Protein AF-A0A970ZUK6-F1 (afdb_monomer)

Foldseek 3Di:
DQVCCQVPVCVVVVPPVDDSQQWFKGWDWFFPDDPVGTDIDIDTDGCPCVVVVVVQCVVCVVVVHQRDDFDFDLLLLCVLCVLVVDPPVLLAQAWEWEQAQFWIWIWTHHRQSTTDDTDIGGDDPGSDDALVVVLVVVVVVCVVRVNQAHAYEYEYLVQDDLVNVVVSPVVNCVVHVNYHYHRDYLVVDPLLPPPVVSRPSRSSLVCQDDLPPPRRHPRSSCSSNPPRRHGRSDDDPVVVVVRDDPVNVVVVVCVVVVVVVVVVVVVVVVVVVVVVVVVVVPDCVVVDDPVVVVVVVVVVVVVVVVVVVVVVVCVVVVVVVVVVLVVQLVCVLQPPPLQKDWPDKDWDKDWDCPPPFLFIKIKIKIKTKIFHFPVNVVVVCVSQDQVNSQVSQQVSCVVVVPVVSHQPDPQKDKDKDKDKDQAFADADPVHHPVRSRRGGIMMIIMIMMIGHSPDPPTHRPDDD

Secondary structure (DSSP, 8-state):
-HHHHHH-HHHHHT-TT--TTSEEEEEEE-TTS-GGG--EEEEEEEGGGHHHHHHHHHHHHHHT---------HHHHHHHHGGGTS-TTTTTTEEEEEE-SSEEEEEEE-TTS-EEEEEEEE-SSSSS--HHHHHHHHHHHHHHHT-SS-EEEEEETT---HHHHHHHHHHHHHH-TTSEEEEE-GGG-GGGTTSGGG-HHHHHHHS---TT---SSHHHHHIIIIITT--SSPPPHHHHHHSPPHHHHHHHHHHHHHHHHHHHHHHHHHHHHHHHHHHHHTSGGGTS-HHHHHHHHHHHHHHHHHHHHHHHHHHHHHHHHHHHHHHHHHHHHS-TTS-EEEEEEEEEEEEE--TT-SEEEEEEEEEEEEEE-HHHHTTHHHHT-HHHHHHHHHHHHHHTT-GGG---STTEEEEEEEEEEE-PPPP-SSS-HHHHTT--EEEEEEEEEEE-TTSTTPEE----

Nearest PDB structures (foldseek):
  3jc8-assembly1_Ma  TM=4.655E-01  e=3.154E-03  Myxococcus xanthus DK 1622
  5eox-assembly1_A  TM=3.592E-01  e=3.341E-03  Pseudomonas aeruginosa PAO1
  7ess-assembly1_B  TM=4.655E-01  e=5.319E-02  Mycobacterium tuberculosis H37Rv
  8kef-assembly1_a  TM=3.799E-01  e=2.821E-02  unclassified Caudoviricetes

Solvent-accessible surface area (backbone atoms only — not comparable to full-atom values): 25775 Å² total; per-residue (Å²): 105,60,68,44,31,60,77,39,38,35,73,63,70,72,39,87,86,57,60,71,79,57,33,37,47,48,68,41,76,37,54,59,43,57,87,95,56,66,46,67,46,81,44,75,46,68,40,85,62,47,64,61,54,48,51,49,38,52,51,14,61,78,65,76,40,96,55,85,74,78,41,64,54,54,72,45,36,41,59,35,44,43,73,78,78,44,62,77,72,46,39,40,33,14,38,37,39,42,33,37,62,63,31,34,44,34,37,32,27,33,83,76,33,19,43,71,47,77,46,81,43,76,39,89,83,49,66,54,75,53,42,65,59,49,33,50,51,52,51,53,50,27,62,75,68,71,46,89,61,36,24,37,35,42,35,31,76,70,65,52,50,46,65,61,51,45,65,46,39,44,65,35,41,72,76,37,74,82,38,49,79,44,62,43,24,50,88,78,41,76,92,32,79,84,40,77,94,36,42,65,39,61,54,43,71,76,55,62,71,57,97,78,68,80,46,81,34,72,35,38,38,47,32,39,66,64,57,28,70,40,49,61,73,50,67,56,73,74,57,51,71,71,48,79,46,74,65,53,54,51,48,59,63,47,42,64,54,52,52,53,51,51,53,49,50,52,50,50,50,53,51,51,53,51,50,51,49,53,53,54,69,70,35,71,76,74,75,54,56,72,74,58,55,54,54,50,51,54,51,50,52,51,51,53,51,52,50,52,52,49,55,52,52,51,61,59,47,52,62,54,53,54,54,47,54,60,48,49,55,54,47,68,65,54,45,96,84,52,61,64,48,77,77,46,78,48,78,47,78,44,75,47,82,57,96,85,55,71,27,37,10,43,31,42,35,40,43,36,34,31,35,22,23,68,83,38,55,73,46,45,67,63,54,53,25,52,72,50,49,45,51,52,34,35,49,53,13,65,78,66,72,36,70,91,51,43,58,86,51,95,55,36,49,71,48,55,47,72,49,79,43,88,38,63,50,77,62,46,99,90,40,51,63,75,61,22,69,54,20,44,31,26,37,42,40,36,42,37,40,37,43,35,50,85,37,95,85,30,48,68,70,75,83,126

Radius of gyration: 46.38 Å; Cα contacts (8 Å, |Δi|>4): 646; chains: 1; bounding box: 126×49×104 Å

Sequence (464 aa):
LNELLITAPEIALGDESLDPAEGHWRLLPLPGAVEEQRRSLAVQVSSHYHFIVEEFREYGVLRNLPVIVNVHAAPLEAMAAAPLLVPESALVNGIFLFQYGSFTYLFATGPKKELLLVRPLLHRSEGHLSPFEIAEVIKSTGALLNIRTPTITYFSLTGMASEEIGELLEPTREENPDSTLLCLAPGQLDFLEGVPDRRFEFWVAVHPAKGNETAPGAAFGELRKHWAAQDFYGLARSERELMPTRGDLQLLKASRWFQRVAVLAVLVFAGWTGADFIAKMRTEAWELDEGIAAGMDEKLVSLQKEKREWDHWSGLLAKRSEGWLALEALLEIFPNSAGVILKDASYRVETLDTGKSKALGMKHQWTVTGYANPEVATELPTLGSRTRAAQIMNRIAEENHADYLSVKEETRDVQVSLQQKQGTMPPSLEFPAKMARHFRTSFDLSIAQSFSAEDDLALTTERK

Mean predicted aligned error: 19.16 Å

pLDDT: mean 78.17, std 10.01, range [35.66, 94.94]

Structure (mmCIF, N/CA/C/O backbone):
data_AF-A0A970ZUK6-F1
#
_entry.id   AF-A0A970ZUK6-F1
#
loop_
_atom_site.group_PDB
_atom_site.id
_atom_site.type_symbol
_atom_site.label_atom_id
_atom_site.label_alt_id
_atom_site.label_comp_id
_atom_site.label_asym_id
_atom_site.label_entity_id
_atom_site.label_seq_id
_atom_site.pdbx_PDB_ins_code
_atom_site.Cartn_x
_atom_site.Cartn_y
_atom_site.Cartn_z
_atom_site.occupancy
_atom_site.B_iso_or_equiv
_atom_site.auth_seq_id
_atom_site.auth_comp_id
_atom_site.auth_asym_id
_atom_site.auth_atom_id
_atom_site.pdbx_PDB_model_num
ATOM 1 N N . LEU A 1 1 ? -5.483 -19.693 5.898 1.00 65.75 1 LEU A N 1
ATOM 2 C CA . LEU A 1 1 ? -6.657 -19.403 6.753 1.00 65.75 1 LEU A CA 1
ATOM 3 C C . LEU A 1 1 ? -7.589 -18.374 6.117 1.00 65.75 1 LEU A C 1
ATOM 5 O O . LEU A 1 1 ? -8.742 -18.713 5.947 1.00 65.75 1 LEU A O 1
ATOM 9 N N . ASN A 1 2 ? -7.123 -17.180 5.706 1.00 69.44 2 ASN A N 1
ATOM 10 C CA . ASN A 1 2 ? -8.017 -16.169 5.107 1.00 69.44 2 ASN A CA 1
ATOM 11 C C . ASN A 1 2 ? -8.730 -16.684 3.844 1.00 69.44 2 ASN A C 1
ATOM 13 O O . ASN A 1 2 ? -9.937 -16.577 3.754 1.00 69.44 2 ASN A O 1
ATOM 17 N N . GLU A 1 3 ? -8.017 -17.337 2.919 1.00 72.31 3 GLU A N 1
ATOM 18 C CA . GLU A 1 3 ? -8.648 -17.947 1.734 1.00 72.31 3 GLU A CA 1
ATOM 19 C C . GLU A 1 3 ? -9.656 -19.046 2.095 1.00 72.31 3 GLU A C 1
ATOM 21 O O . GLU A 1 3 ? -10.720 -19.110 1.500 1.00 72.31 3 GLU A O 1
ATOM 26 N N . LEU A 1 4 ? -9.355 -19.853 3.117 1.00 76.12 4 LEU A N 1
ATOM 27 C CA . LEU A 1 4 ? -10.236 -20.927 3.583 1.00 76.12 4 LEU A CA 1
ATOM 28 C C . LEU A 1 4 ? -11.504 -20.370 4.249 1.00 76.12 4 LEU A C 1
ATOM 30 O O . LEU A 1 4 ? -12.574 -20.920 4.056 1.00 76.12 4 LEU A O 1
ATOM 34 N N . LEU A 1 5 ? -11.404 -19.237 4.951 1.00 77.81 5 LEU A N 1
ATOM 35 C CA . LEU A 1 5 ? -12.556 -18.512 5.500 1.00 77.81 5 LEU A CA 1
ATOM 36 C C . LEU A 1 5 ? -13.451 -17.922 4.394 1.00 77.81 5 LEU A C 1
ATOM 38 O O . LEU A 1 5 ? -14.646 -17.755 4.594 1.00 77.81 5 LEU A O 1
ATOM 42 N N . ILE A 1 6 ? -12.875 -17.593 3.233 1.00 75.62 6 ILE A N 1
ATOM 43 C CA . ILE A 1 6 ? -13.619 -17.067 2.081 1.00 75.62 6 ILE A CA 1
ATOM 44 C C . ILE A 1 6 ? -14.341 -18.192 1.338 1.00 75.62 6 ILE A C 1
ATOM 46 O O . ILE A 1 6 ? -15.460 -17.987 0.881 1.00 75.62 6 ILE A O 1
ATOM 50 N N . THR A 1 7 ? -13.699 -19.352 1.183 1.00 76.62 7 THR A N 1
ATOM 51 C CA . THR A 1 7 ? -14.239 -20.456 0.379 1.00 76.62 7 THR A CA 1
ATOM 52 C C . THR A 1 7 ? -15.101 -21.435 1.169 1.00 76.62 7 THR A C 1
ATOM 54 O O . THR A 1 7 ? -16.007 -22.018 0.584 1.00 76.62 7 THR A O 1
ATOM 57 N N . ALA A 1 8 ? -14.815 -21.641 2.455 1.00 78.69 8 ALA A N 1
ATOM 58 C CA . ALA A 1 8 ? -15.507 -22.590 3.326 1.00 78.69 8 ALA A CA 1
ATOM 59 C C . ALA A 1 8 ? -15.470 -22.103 4.794 1.00 78.69 8 ALA A C 1
ATOM 61 O O . ALA A 1 8 ? -14.679 -22.613 5.604 1.00 78.69 8 ALA A O 1
ATOM 62 N N . PRO A 1 9 ? -16.275 -21.082 5.151 1.00 79.62 9 PRO A N 1
ATOM 63 C CA . PRO A 1 9 ? -16.290 -20.509 6.494 1.00 79.62 9 PRO A CA 1
ATOM 64 C C . PRO A 1 9 ? -16.690 -21.530 7.564 1.00 79.62 9 PRO A C 1
ATOM 66 O O . PRO A 1 9 ? -16.089 -21.499 8.640 1.00 79.62 9 PRO A O 1
ATOM 69 N N . GLU A 1 10 ? -17.597 -22.474 7.277 1.00 81.19 10 GLU A N 1
ATOM 70 C CA . GLU A 1 10 ? -17.990 -23.510 8.244 1.00 81.19 10 GLU A CA 1
ATOM 71 C C 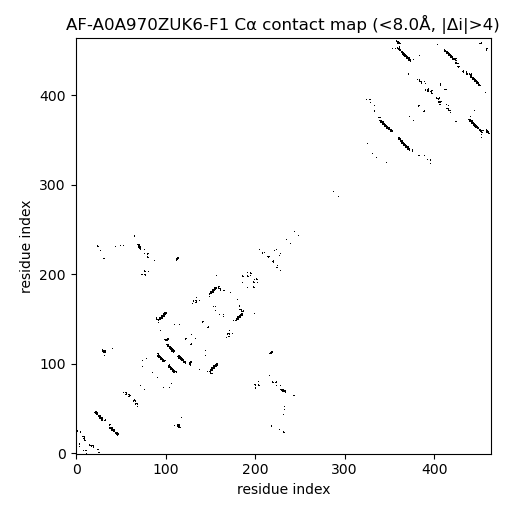. GLU A 1 10 ? -16.801 -24.392 8.662 1.00 81.19 10 GLU A C 1
ATOM 73 O O . GLU A 1 10 ? -16.610 -24.683 9.843 1.00 81.19 10 GLU A O 1
ATOM 78 N N . ILE A 1 11 ? -15.918 -24.727 7.714 1.00 80.75 11 ILE A N 1
ATOM 79 C CA . ILE A 1 11 ? -14.705 -25.517 7.971 1.00 80.75 11 ILE A CA 1
ATOM 80 C C . ILE A 1 11 ? -13.657 -24.671 8.701 1.00 80.75 11 ILE A C 1
ATOM 82 O O . ILE A 1 11 ? -12.975 -25.160 9.602 1.00 80.75 11 ILE A O 1
ATOM 86 N N . ALA A 1 12 ? -13.507 -23.401 8.313 1.00 80.19 12 ALA A N 1
ATOM 87 C CA . ALA A 1 12 ? -12.530 -22.498 8.916 1.00 80.19 12 ALA A CA 1
ATOM 88 C C . ALA A 1 12 ? -12.841 -22.182 10.386 1.00 80.19 12 ALA A C 1
ATOM 90 O O . ALA A 1 12 ? -11.914 -22.023 11.183 1.00 80.19 12 ALA A O 1
ATOM 91 N N . LEU A 1 13 ? -14.128 -22.048 10.715 1.00 80.12 13 LEU A N 1
ATOM 92 C CA . LEU A 1 13 ? -14.617 -21.675 12.042 1.00 80.12 13 LEU A CA 1
ATOM 93 C C . LEU A 1 13 ? -14.989 -22.890 12.898 1.00 80.12 13 LEU A C 1
ATOM 95 O O . LEU A 1 13 ? -15.055 -22.762 14.119 1.00 80.12 13 LEU A O 1
ATOM 99 N N . GLY A 1 14 ? -15.170 -24.061 12.280 1.00 79.31 14 GLY A N 1
ATOM 100 C CA . GLY A 1 14 ? -15.605 -25.275 12.965 1.00 79.31 14 GLY A CA 1
ATOM 101 C C . GLY A 1 14 ? -17.057 -25.197 13.437 1.00 79.31 14 GLY A C 1
ATOM 102 O O . GLY A 1 14 ? -17.390 -25.803 14.453 1.00 79.31 14 GLY A O 1
ATOM 103 N N . ASP A 1 15 ? -17.894 -24.429 12.736 1.00 80.38 15 ASP A N 1
ATOM 104 C CA . ASP A 1 15 ? -19.304 -24.219 13.062 1.00 80.38 15 ASP A CA 1
ATOM 105 C C . ASP A 1 15 ? -20.175 -24.633 11.871 1.00 80.38 15 ASP A C 1
ATOM 107 O O . ASP A 1 15 ? -20.230 -23.950 10.850 1.00 80.38 15 ASP A O 1
ATOM 111 N N . GLU A 1 16 ? -20.843 -25.778 12.014 1.00 77.62 16 GLU A N 1
ATOM 112 C CA . GLU A 1 16 ? -21.715 -26.372 10.993 1.00 77.62 16 GLU A CA 1
ATOM 113 C C . GLU A 1 16 ? -23.066 -25.649 10.858 1.00 77.62 16 GLU A C 1
ATOM 115 O O . GLU A 1 16 ? -23.825 -25.945 9.938 1.00 77.62 16 GLU A O 1
ATOM 120 N N . SER A 1 17 ? -23.393 -24.722 11.767 1.00 79.88 17 SER A N 1
ATOM 121 C CA . SER A 1 17 ? -24.640 -23.947 11.702 1.00 79.88 17 SER A CA 1
ATOM 122 C C . SER A 1 17 ? -24.558 -22.736 10.771 1.00 79.88 17 SER A C 1
ATOM 124 O O . SER A 1 17 ? -25.580 -22.110 10.492 1.00 79.88 17 SER A O 1
ATOM 126 N N . LEU A 1 18 ? -23.357 -22.409 10.288 1.00 79.94 18 LEU A N 1
ATOM 127 C CA . LEU A 1 18 ? -23.126 -21.280 9.402 1.00 79.94 18 LEU A CA 1
ATOM 128 C C . LEU A 1 18 ? -23.553 -21.619 7.976 1.00 79.94 18 LEU A C 1
ATOM 130 O O . LEU A 1 18 ? -23.048 -22.567 7.378 1.00 79.94 18 LEU A O 1
ATOM 134 N N . ASP A 1 19 ? -24.421 -20.788 7.406 1.00 79.56 19 ASP A N 1
ATOM 135 C CA . ASP A 1 19 ? -24.669 -20.802 5.970 1.00 79.56 19 ASP A CA 1
ATOM 136 C C . ASP A 1 19 ? -23.662 -19.862 5.273 1.00 79.56 19 ASP A C 1
ATOM 138 O O . ASP A 1 19 ? -23.694 -18.642 5.485 1.00 79.56 19 ASP A O 1
ATOM 142 N N . PRO A 1 20 ? -22.751 -20.383 4.427 1.00 76.00 20 PRO A N 1
ATOM 143 C CA . PRO A 1 20 ? -21.808 -19.555 3.681 1.00 76.00 20 PRO A CA 1
ATOM 144 C C . PRO A 1 20 ? -22.496 -18.558 2.735 1.00 76.00 20 PRO A C 1
ATOM 146 O O . PRO A 1 20 ? -21.873 -17.566 2.349 1.00 76.00 20 PRO A O 1
ATOM 149 N N . ALA A 1 21 ? -23.765 -18.772 2.372 1.00 78.31 21 ALA A N 1
ATOM 150 C CA . ALA A 1 21 ? -24.527 -17.850 1.534 1.00 78.31 21 ALA A CA 1
ATOM 151 C C . ALA A 1 21 ? -25.028 -16.605 2.292 1.00 78.31 21 ALA A C 1
ATOM 153 O O . ALA A 1 21 ? -25.299 -15.577 1.665 1.00 78.31 21 ALA A O 1
ATOM 154 N N . GLU A 1 22 ? -25.132 -16.648 3.624 1.00 83.00 22 GLU A N 1
ATOM 155 C CA . GLU A 1 22 ? -25.676 -15.543 4.431 1.00 83.00 22 GLU A CA 1
ATOM 156 C C . GLU A 1 22 ? -24.734 -14.338 4.539 1.00 83.00 22 GLU A C 1
ATOM 158 O O . GLU A 1 22 ? -25.168 -13.216 4.835 1.00 83.00 22 GLU A O 1
ATOM 163 N N . GLY A 1 23 ? -23.437 -14.523 4.292 1.00 84.12 23 GLY A N 1
ATOM 164 C CA . GLY A 1 23 ? -22.504 -13.409 4.339 1.00 84.12 23 GLY A CA 1
ATOM 165 C C . GLY A 1 23 ? -21.091 -13.724 3.892 1.00 84.12 23 GLY A C 1
ATOM 166 O O . GLY A 1 23 ? -20.655 -14.866 3.813 1.00 84.12 23 GLY A O 1
ATOM 167 N N . HIS A 1 24 ? -20.357 -12.651 3.631 1.00 84.25 24 HIS A N 1
ATOM 168 C CA . HIS A 1 24 ? -18.969 -12.704 3.216 1.00 84.25 24 HIS A CA 1
ATOM 169 C C . HIS A 1 24 ? -18.060 -12.509 4.420 1.00 84.25 24 HIS A C 1
ATOM 171 O O . HIS A 1 24 ? -18.228 -11.570 5.203 1.00 84.25 24 HIS A O 1
ATOM 177 N N . TRP A 1 25 ? -17.065 -13.380 4.529 1.00 83.94 25 TRP A N 1
ATOM 178 C CA . TRP A 1 25 ? -16.185 -13.446 5.683 1.00 83.94 25 TRP A CA 1
ATOM 179 C C . TRP A 1 25 ? -14.781 -12.927 5.363 1.00 83.94 25 TRP A C 1
ATOM 181 O O . TRP A 1 25 ? -14.249 -13.128 4.262 1.00 83.94 25 TRP A O 1
ATOM 191 N N . ARG A 1 26 ? -14.158 -12.262 6.340 1.00 81.19 26 ARG A N 1
ATOM 192 C CA . ARG A 1 26 ? -12.742 -11.860 6.313 1.00 81.19 26 ARG A CA 1
ATOM 193 C C . ARG A 1 26 ? -12.100 -12.049 7.681 1.00 81.19 26 ARG A C 1
ATOM 195 O O . ARG A 1 26 ? -12.752 -11.880 8.709 1.00 81.19 26 ARG A O 1
ATOM 202 N N . LEU A 1 27 ? -10.807 -12.365 7.693 1.00 80.25 27 LEU A N 1
ATOM 203 C CA . LEU A 1 27 ? -10.016 -12.365 8.921 1.00 80.25 27 LEU A CA 1
ATOM 204 C C . LEU A 1 27 ? -9.463 -10.974 9.214 1.00 80.25 27 LEU A C 1
ATOM 206 O O . LEU A 1 27 ? -8.779 -10.378 8.385 1.00 80.25 27 LEU A O 1
ATOM 210 N N . LEU A 1 28 ? -9.680 -10.520 10.438 1.00 77.00 28 LEU A N 1
ATOM 211 C CA . LEU A 1 28 ? -9.052 -9.356 11.031 1.00 77.00 28 LEU A CA 1
ATOM 212 C C . LEU A 1 28 ? -7.956 -9.831 11.999 1.00 77.00 28 LEU A C 1
ATOM 214 O O . LEU A 1 28 ? -8.275 -10.472 13.005 1.00 77.00 28 LEU A O 1
ATOM 218 N N . PRO A 1 29 ? -6.668 -9.550 11.752 1.00 72.12 29 PRO A N 1
ATOM 219 C CA . PRO A 1 29 ? -5.646 -9.773 12.761 1.00 72.12 29 PRO A CA 1
ATOM 220 C C . PRO A 1 29 ? -5.816 -8.761 13.893 1.00 72.12 29 PRO A C 1
ATOM 222 O O . PRO A 1 29 ? -6.216 -7.620 13.663 1.00 72.12 29 PRO A O 1
ATOM 225 N N . LEU A 1 30 ? -5.468 -9.164 15.112 1.00 73.31 30 LEU A N 1
ATOM 226 C CA . LEU A 1 30 ? -5.320 -8.255 16.244 1.00 73.31 30 LEU A CA 1
ATOM 227 C C . LEU A 1 30 ? -3.825 -7.905 16.390 1.00 73.31 30 LEU A C 1
ATOM 229 O O . LEU A 1 30 ? -3.084 -8.660 17.031 1.00 73.31 30 LEU A O 1
ATOM 233 N N . PRO A 1 31 ? -3.340 -6.821 15.741 1.00 59.75 31 PRO A N 1
ATOM 234 C CA . PRO A 1 31 ? -1.944 -6.401 15.822 1.00 59.75 31 PRO A CA 1
ATOM 235 C C . PRO A 1 31 ? -1.665 -5.895 17.241 1.00 59.75 31 PRO A C 1
ATOM 237 O O . PRO A 1 31 ? -2.004 -4.768 17.601 1.00 59.75 31 PRO A O 1
ATOM 240 N N . GLY A 1 32 ? -1.104 -6.769 18.071 1.00 55.19 32 GLY A N 1
ATOM 241 C CA . GLY A 1 32 ? -0.889 -6.503 19.494 1.00 55.19 32 GLY A CA 1
ATOM 242 C C . GLY A 1 32 ? -0.740 -7.748 20.353 1.00 55.19 32 GLY A C 1
ATOM 243 O O . GLY A 1 32 ? -0.139 -7.697 21.421 1.00 55.19 32 GLY A O 1
ATOM 244 N N . ALA A 1 33 ? -1.237 -8.894 19.889 1.00 57.62 33 ALA A N 1
ATOM 245 C CA . ALA A 1 33 ? -1.007 -10.140 20.601 1.00 57.62 33 ALA A CA 1
ATOM 246 C C . ALA A 1 33 ? 0.439 -10.633 20.387 1.00 57.62 33 ALA A C 1
ATOM 248 O O . ALA A 1 33 ? 0.937 -10.648 19.258 1.00 57.62 33 ALA A O 1
ATOM 249 N N . VAL A 1 34 ? 1.108 -11.040 21.474 1.00 57.12 34 VAL A N 1
ATOM 250 C CA . VAL A 1 34 ? 2.442 -11.678 21.456 1.00 57.12 34 VAL A CA 1
ATOM 251 C C . VAL A 1 34 ? 2.434 -12.838 20.449 1.00 57.12 34 VAL A C 1
ATOM 253 O O . VAL A 1 34 ? 1.395 -13.468 20.276 1.00 57.12 34 VAL A O 1
ATOM 256 N N . GLU A 1 35 ? 3.550 -13.133 19.768 1.00 55.72 35 GLU A N 1
ATOM 257 C CA . GLU A 1 35 ? 3.583 -14.116 18.664 1.00 55.72 35 GLU A CA 1
ATOM 258 C C . GLU A 1 35 ? 2.987 -15.490 19.016 1.00 55.72 35 GLU A C 1
ATOM 260 O O . GLU A 1 35 ? 2.371 -16.121 18.160 1.00 55.72 35 GLU A O 1
ATOM 265 N N . GLU A 1 36 ? 3.083 -15.905 20.280 1.00 54.75 36 GLU A N 1
ATOM 266 C CA . GLU A 1 36 ? 2.511 -17.153 20.807 1.00 54.75 36 GLU A CA 1
ATOM 267 C C . GLU A 1 36 ? 0.984 -17.107 21.034 1.00 54.75 36 GLU A C 1
ATOM 269 O O . GLU A 1 36 ? 0.350 -18.143 21.213 1.00 54.75 36 GLU A O 1
ATOM 274 N N . GLN A 1 37 ? 0.368 -15.922 21.012 1.00 59.66 37 GLN A N 1
ATOM 275 C CA . GLN A 1 37 ? -1.064 -15.688 21.233 1.00 59.66 37 GLN A CA 1
ATOM 276 C C . GLN A 1 37 ? -1.716 -14.900 20.092 1.00 59.66 37 GLN A C 1
ATOM 278 O O . GLN A 1 37 ? -2.715 -14.226 20.329 1.00 59.66 37 GLN A O 1
ATOM 283 N N . ARG A 1 38 ? -1.181 -14.945 18.862 1.00 62.28 38 ARG A N 1
ATOM 284 C CA . ARG A 1 38 ? -1.780 -14.249 17.707 1.00 62.28 38 ARG A CA 1
ATOM 285 C C . ARG A 1 38 ? -3.260 -14.619 17.567 1.00 62.28 38 ARG A C 1
ATOM 287 O O . ARG A 1 38 ? -3.602 -15.713 17.129 1.00 62.28 38 ARG A O 1
ATOM 294 N N . ARG A 1 39 ? -4.134 -13.688 17.950 1.00 70.25 39 ARG A N 1
ATOM 295 C CA . ARG A 1 39 ? -5.586 -13.809 17.832 1.00 70.25 39 ARG A CA 1
ATOM 296 C C . ARG A 1 39 ? -6.022 -13.147 16.532 1.00 70.25 39 ARG A C 1
ATOM 298 O O . ARG A 1 39 ? -5.562 -12.058 16.188 1.00 70.25 39 ARG A O 1
ATOM 305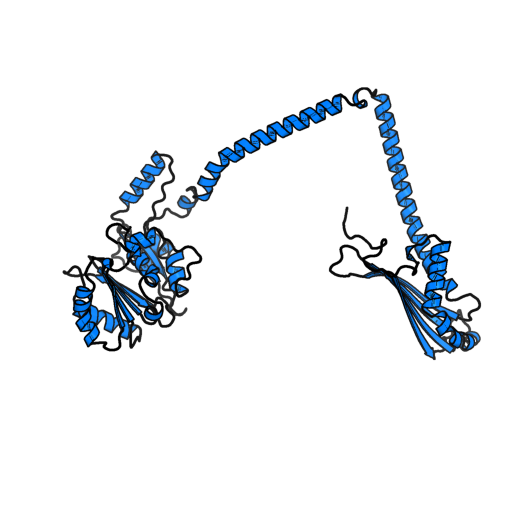 N N . SER A 1 40 ? -6.921 -13.808 15.820 1.00 74.81 40 SER A N 1
ATOM 306 C CA . SER A 1 40 ? -7.615 -13.248 14.666 1.00 74.81 40 SER A CA 1
ATOM 307 C C . SER A 1 40 ? -9.113 -13.334 14.895 1.00 74.81 40 SER A C 1
ATOM 309 O O . SER A 1 40 ? -9.602 -14.350 15.386 1.00 74.81 40 SER A O 1
ATOM 311 N N . LEU A 1 41 ? -9.829 -12.283 14.523 1.00 79.88 41 LEU A N 1
ATOM 312 C CA . LEU A 1 41 ? -11.280 -12.232 14.558 1.00 79.88 41 LEU A CA 1
ATOM 313 C C . LEU A 1 41 ? -11.806 -12.502 13.148 1.00 79.88 41 LEU A C 1
ATOM 315 O O . LEU A 1 41 ? -11.346 -11.881 12.192 1.00 79.88 41 LEU A O 1
ATOM 319 N N . ALA A 1 42 ? -12.768 -13.406 13.008 1.00 82.50 42 ALA A N 1
ATOM 320 C CA . ALA A 1 42 ? -13.531 -13.510 11.774 1.00 82.50 42 ALA A CA 1
ATOM 321 C C . ALA A 1 42 ? -14.654 -12.470 11.787 1.00 82.50 42 ALA A C 1
ATOM 323 O O . ALA A 1 42 ? -15.394 -12.358 12.763 1.00 82.50 42 ALA A O 1
ATOM 324 N N . VAL A 1 43 ? -14.758 -11.696 10.712 1.00 84.44 43 VAL A N 1
ATOM 325 C CA . VAL A 1 43 ? -15.787 -10.672 10.531 1.00 84.44 43 VAL A CA 1
ATOM 326 C C . VAL A 1 43 ? -16.658 -11.076 9.355 1.00 84.44 43 VAL A C 1
ATOM 328 O O . VAL A 1 43 ? -16.133 -11.354 8.276 1.00 84.44 43 VAL A O 1
ATOM 331 N N . GLN A 1 44 ? -17.971 -11.085 9.570 1.00 86.25 44 GLN A N 1
ATOM 332 C CA . GLN A 1 44 ? -18.977 -11.338 8.545 1.00 86.25 44 GLN A CA 1
ATOM 333 C C . GLN A 1 44 ? -19.672 -10.036 8.160 1.00 86.25 44 GLN A C 1
ATOM 335 O O . GLN A 1 44 ? -20.058 -9.248 9.027 1.00 86.25 44 GLN A O 1
ATOM 340 N N . VAL A 1 45 ? -19.882 -9.840 6.863 1.00 87.12 45 VAL A N 1
ATOM 341 C CA . VAL A 1 45 ? -20.810 -8.839 6.328 1.00 87.12 45 VAL A CA 1
ATOM 342 C C . VAL A 1 45 ? -21.936 -9.574 5.610 1.00 87.12 45 VAL A C 1
ATOM 344 O O . VAL A 1 45 ? -21.673 -10.420 4.758 1.00 87.12 45 VAL A O 1
ATOM 347 N N . SER A 1 46 ? -23.182 -9.271 5.975 1.00 87.25 46 SER A N 1
ATOM 348 C CA . SER A 1 46 ? -24.372 -9.949 5.446 1.00 87.25 46 SER A CA 1
ATOM 349 C C . SER A 1 46 ? -24.515 -9.751 3.943 1.00 87.25 46 SER A C 1
ATOM 351 O O . SER A 1 46 ? -24.517 -8.615 3.492 1.00 87.25 46 SER A O 1
ATOM 353 N N . SER A 1 47 ? -24.765 -10.823 3.194 1.00 86.06 47 SER A N 1
ATOM 354 C CA . SER A 1 47 ? -24.991 -10.802 1.741 1.00 86.06 47 SER A CA 1
ATOM 355 C C . SER A 1 47 ? -26.316 -10.147 1.321 1.00 86.06 47 SER A C 1
ATOM 357 O O . SER A 1 47 ? -26.574 -10.004 0.128 1.00 86.06 47 SER A O 1
ATOM 359 N N . HIS A 1 48 ? -27.148 -9.682 2.263 1.00 88.31 48 HIS A N 1
ATOM 360 C CA . HIS A 1 48 ? -28.482 -9.132 1.987 1.00 88.31 48 HIS A CA 1
ATOM 361 C C . HIS A 1 48 ? -28.486 -8.008 0.937 1.00 88.31 48 HIS A C 1
ATOM 363 O O . HIS A 1 48 ? -29.399 -7.918 0.122 1.00 88.31 48 HIS A O 1
ATOM 369 N N . TYR A 1 49 ? -27.447 -7.168 0.926 1.00 85.88 49 TYR A N 1
ATOM 370 C CA . TYR A 1 49 ? -27.297 -6.064 -0.030 1.00 85.88 49 TYR A CA 1
ATOM 371 C C . TYR A 1 49 ? -26.327 -6.376 -1.181 1.00 85.88 49 TYR A C 1
ATOM 373 O O . TYR A 1 49 ? -25.906 -5.463 -1.892 1.00 85.88 49 TYR A O 1
ATOM 381 N N . HIS A 1 50 ? -25.957 -7.645 -1.383 1.00 86.44 50 HIS A N 1
ATOM 382 C CA . HIS A 1 50 ? -25.063 -8.054 -2.470 1.00 86.44 50 HIS A CA 1
ATOM 383 C C . HIS A 1 50 ? -25.645 -7.711 -3.850 1.00 86.44 50 HIS A C 1
ATOM 385 O O . HIS A 1 50 ? -24.921 -7.210 -4.708 1.00 86.44 50 HIS A O 1
ATOM 391 N N . PHE A 1 51 ? -26.966 -7.845 -4.022 1.00 88.62 51 PHE A N 1
ATOM 392 C CA . PHE A 1 51 ? -27.656 -7.519 -5.277 1.00 88.62 51 PHE A CA 1
ATOM 393 C C . PHE A 1 51 ? -27.427 -6.067 -5.733 1.00 88.62 51 PHE A C 1
ATOM 395 O O . PHE A 1 51 ? -27.317 -5.799 -6.922 1.00 88.62 51 PHE A O 1
ATOM 402 N N . ILE A 1 52 ? -27.296 -5.113 -4.799 1.00 89.81 52 ILE A N 1
ATOM 403 C CA . ILE A 1 52 ? -27.027 -3.703 -5.133 1.00 89.81 52 ILE A CA 1
ATOM 404 C C . ILE A 1 52 ? -25.664 -3.580 -5.820 1.00 89.81 52 ILE A C 1
ATOM 406 O O . ILE A 1 52 ? -25.490 -2.812 -6.766 1.00 89.81 52 ILE A O 1
ATOM 410 N N . VAL A 1 53 ? -24.681 -4.339 -5.337 1.00 87.38 53 VAL A N 1
ATOM 411 C CA . VAL A 1 53 ? -23.327 -4.345 -5.889 1.00 87.38 53 VAL A CA 1
ATOM 412 C C . VAL A 1 53 ? -23.298 -4.996 -7.266 1.00 87.38 53 VAL A C 1
ATOM 414 O O . VAL A 1 53 ? -22.610 -4.488 -8.153 1.00 87.38 53 VAL A O 1
ATOM 417 N N . GLU A 1 54 ? -24.060 -6.070 -7.461 1.00 86.81 54 GLU A N 1
ATOM 418 C CA . GLU A 1 54 ? -24.237 -6.704 -8.770 1.00 86.81 54 GLU A CA 1
ATOM 419 C C . GLU A 1 54 ? -24.872 -5.742 -9.777 1.00 86.81 54 GLU A C 1
ATOM 421 O O . GLU A 1 54 ? -24.286 -5.517 -10.832 1.00 86.81 54 GLU A O 1
ATOM 426 N N . GLU A 1 55 ? -25.959 -5.059 -9.417 1.00 90.69 55 GLU A N 1
ATOM 427 C CA . GLU A 1 55 ? -26.625 -4.064 -10.273 1.00 90.69 55 GLU A CA 1
ATOM 428 C C . GLU A 1 55 ? -25.680 -2.935 -10.718 1.00 90.69 55 GLU A C 1
ATOM 430 O O . GLU A 1 55 ? -25.633 -2.558 -11.892 1.00 90.69 55 GLU A O 1
ATOM 435 N N . PHE A 1 56 ? -24.851 -2.407 -9.811 1.00 89.69 56 PHE A N 1
ATOM 436 C CA . PHE A 1 56 ? -23.856 -1.392 -10.176 1.00 89.69 56 PHE A CA 1
ATOM 437 C C . PHE A 1 56 ? -22.770 -1.933 -11.115 1.00 89.69 56 PHE A C 1
ATOM 439 O O . PHE A 1 56 ? -22.297 -1.203 -11.996 1.00 89.69 56 PHE A O 1
ATOM 446 N N . ARG A 1 57 ? -22.365 -3.195 -10.941 1.00 84.75 57 ARG A N 1
ATOM 447 C CA . ARG A 1 57 ? -21.396 -3.857 -11.826 1.00 84.75 57 ARG A CA 1
ATOM 448 C C . ARG A 1 57 ? -22.000 -4.107 -13.201 1.00 84.75 57 ARG A C 1
ATOM 450 O O . ARG A 1 57 ? -21.370 -3.752 -14.197 1.00 84.75 57 ARG A O 1
ATOM 457 N N . GLU A 1 58 ? -23.218 -4.634 -13.264 1.00 87.50 58 GLU A N 1
ATOM 458 C CA . GLU A 1 58 ? -23.962 -4.846 -14.508 1.00 87.50 58 GLU A CA 1
ATOM 459 C C . GLU A 1 58 ? -24.177 -3.534 -15.256 1.00 87.50 58 GLU A C 1
ATOM 461 O O . GLU A 1 58 ? -23.899 -3.447 -16.453 1.00 87.50 58 GLU A O 1
ATOM 466 N N . TYR A 1 59 ? -24.558 -2.471 -14.546 1.00 90.31 59 TYR A N 1
ATOM 467 C CA . TYR A 1 59 ? -24.643 -1.132 -15.117 1.00 90.31 59 TYR A CA 1
ATOM 468 C C . TYR A 1 59 ? -23.306 -0.674 -15.723 1.00 90.31 59 TYR A C 1
ATOM 470 O O . TYR A 1 59 ? -23.277 -0.106 -16.820 1.00 90.31 59 TYR A O 1
ATOM 478 N N . GLY A 1 60 ? -22.192 -0.942 -15.035 1.00 86.06 60 GLY A N 1
ATOM 479 C CA . GLY A 1 60 ? -20.845 -0.677 -15.538 1.00 86.06 60 GLY A CA 1
ATOM 480 C C . GLY A 1 60 ? -20.544 -1.429 -16.834 1.00 86.06 60 GLY A C 1
ATOM 481 O O . GLY A 1 60 ? -20.129 -0.815 -17.820 1.00 86.06 60 GLY A O 1
ATOM 482 N N . VAL A 1 61 ? -20.832 -2.732 -16.871 1.00 84.69 61 VAL A N 1
ATOM 483 C CA . VAL A 1 61 ? -20.651 -3.580 -18.060 1.00 84.69 61 VAL A CA 1
ATOM 484 C C . VAL A 1 61 ? -21.513 -3.085 -19.224 1.00 84.69 61 VAL A C 1
ATOM 486 O O . VAL A 1 61 ? -20.991 -2.849 -20.313 1.00 84.69 61 VAL A O 1
ATOM 489 N N . LEU A 1 62 ? -22.803 -2.826 -18.994 1.00 90.88 62 LEU A N 1
ATOM 490 C CA . LEU A 1 62 ? -23.739 -2.333 -20.014 1.00 90.88 62 LEU A CA 1
ATOM 491 C C . LEU A 1 62 ? -23.299 -0.998 -20.626 1.00 90.88 62 LEU A C 1
ATOM 493 O O . LEU A 1 62 ? -23.540 -0.733 -21.806 1.00 90.88 62 LEU A O 1
ATOM 497 N N . ARG A 1 63 ? -22.666 -0.133 -19.829 1.00 87.81 63 ARG A N 1
ATOM 498 C CA . ARG A 1 63 ? -22.204 1.192 -20.265 1.00 87.81 63 ARG A CA 1
ATOM 499 C C . ARG A 1 63 ? -20.751 1.212 -20.732 1.00 87.81 63 ARG A C 1
ATOM 501 O O . ARG A 1 63 ? -20.292 2.277 -21.145 1.00 87.81 63 ARG A O 1
ATOM 508 N N . ASN A 1 64 ? -20.033 0.087 -20.676 1.00 82.25 64 ASN A N 1
ATOM 509 C CA . ASN A 1 64 ? -18.575 0.036 -20.829 1.00 82.25 64 ASN A CA 1
ATOM 510 C C . ASN A 1 64 ? -17.856 1.057 -19.923 1.00 82.25 64 ASN A C 1
ATOM 512 O O . ASN A 1 64 ? -16.880 1.699 -20.321 1.00 82.25 64 ASN A O 1
ATOM 516 N N . LEU A 1 65 ? -18.369 1.241 -18.705 1.00 82.06 65 LEU A N 1
ATOM 517 C CA . LEU A 1 65 ? -17.793 2.099 -17.680 1.00 82.06 65 LEU A CA 1
ATOM 518 C C . LEU A 1 65 ? -17.240 1.215 -16.557 1.00 82.06 65 LEU A C 1
ATOM 520 O O . LEU A 1 65 ? -17.984 0.404 -16.009 1.00 82.06 65 LEU A O 1
ATOM 524 N N . PRO A 1 66 ? -15.964 1.365 -16.169 1.00 77.00 66 PRO A N 1
ATOM 525 C CA . PRO A 1 66 ? -15.421 0.622 -15.042 1.00 77.00 66 PRO A CA 1
ATOM 526 C C . PRO A 1 66 ? -16.037 1.155 -13.747 1.00 77.00 66 PRO A C 1
ATOM 528 O O . PRO A 1 66 ? -15.669 2.226 -13.259 1.00 77.00 66 PRO A O 1
ATOM 531 N N . VAL A 1 67 ? -17.001 0.411 -13.209 1.00 80.44 67 VAL A N 1
ATOM 532 C CA . VAL A 1 67 ? -17.630 0.690 -11.919 1.00 80.44 67 VAL A CA 1
ATOM 533 C C . VAL A 1 67 ? -17.012 -0.245 -10.888 1.00 80.44 67 VAL A C 1
ATOM 535 O O . VAL A 1 67 ? -17.166 -1.460 -10.964 1.00 80.44 67 VAL A O 1
ATOM 538 N N . ILE A 1 68 ? -16.289 0.336 -9.932 1.00 78.12 68 ILE A N 1
ATOM 539 C CA . ILE A 1 68 ? -15.720 -0.385 -8.793 1.00 78.12 68 ILE A CA 1
ATOM 540 C C . ILE A 1 68 ? -16.576 -0.044 -7.582 1.00 78.12 68 ILE A C 1
ATOM 542 O O . ILE A 1 68 ? -16.673 1.122 -7.198 1.00 78.12 68 ILE A O 1
ATOM 546 N N . VAL A 1 69 ? -17.190 -1.068 -7.000 1.00 82.00 69 VAL A N 1
ATOM 547 C CA . VAL A 1 69 ? -17.977 -0.963 -5.774 1.00 82.00 69 VAL A CA 1
ATOM 548 C C . VAL A 1 69 ? -17.210 -1.682 -4.682 1.00 82.00 69 VAL A C 1
ATOM 550 O O . VAL A 1 69 ? -16.961 -2.879 -4.811 1.00 82.00 69 VAL A O 1
ATOM 553 N N . ASN A 1 70 ? -16.848 -0.940 -3.639 1.00 82.38 70 ASN A N 1
ATOM 554 C CA . ASN A 1 70 ? -16.205 -1.488 -2.455 1.00 82.38 70 ASN A CA 1
ATOM 555 C C . ASN A 1 70 ? -17.225 -1.548 -1.322 1.00 82.38 70 ASN A C 1
ATOM 557 O O . ASN A 1 70 ? -17.947 -0.575 -1.090 1.00 82.38 70 ASN A O 1
ATOM 561 N N . VAL A 1 71 ? -17.255 -2.667 -0.607 1.00 86.50 71 VAL A N 1
ATOM 562 C CA . VAL A 1 71 ? -18.093 -2.844 0.578 1.00 86.50 71 VAL A CA 1
ATOM 563 C C . VAL A 1 71 ? -17.206 -2.997 1.796 1.00 86.50 71 VAL A C 1
ATOM 565 O O . VAL A 1 71 ? -16.403 -3.926 1.879 1.00 86.50 71 VAL A O 1
ATOM 568 N N . HIS A 1 72 ? -17.379 -2.083 2.743 1.00 85.44 72 HIS A N 1
ATOM 569 C CA . HIS A 1 72 ? -16.617 -2.016 3.981 1.00 85.44 72 HIS A CA 1
ATOM 570 C C . HIS A 1 72 ? -17.524 -2.262 5.187 1.00 85.44 72 HIS A C 1
ATOM 572 O O . HIS A 1 72 ? -18.734 -2.031 5.139 1.00 85.44 72 HIS A O 1
ATOM 578 N N . ALA A 1 73 ? -16.936 -2.734 6.285 1.00 87.31 73 ALA A N 1
ATOM 579 C CA . ALA A 1 73 ? -17.652 -2.915 7.540 1.00 87.31 73 ALA A CA 1
ATOM 580 C C . ALA A 1 73 ? -17.561 -1.634 8.382 1.00 87.31 73 ALA A C 1
ATOM 582 O O . ALA A 1 73 ? -16.491 -1.307 8.897 1.00 87.31 73 ALA A O 1
ATOM 583 N N . ALA A 1 74 ? -18.696 -0.956 8.573 1.00 86.31 74 ALA A N 1
ATOM 584 C CA . ALA A 1 74 ? -18.797 0.284 9.350 1.00 86.31 74 ALA A CA 1
ATOM 585 C C . ALA A 1 74 ? -18.120 0.207 10.742 1.00 86.31 74 ALA A C 1
ATOM 587 O O . ALA A 1 74 ? -17.296 1.074 11.042 1.00 86.31 74 ALA A O 1
ATOM 588 N N . PRO A 1 75 ? -18.315 -0.855 11.556 1.00 88.06 75 PRO A N 1
ATOM 589 C CA . PRO A 1 75 ? -17.628 -0.983 12.846 1.00 88.06 75 PRO A CA 1
ATOM 590 C C . PRO A 1 75 ? -16.104 -1.062 12.748 1.00 88.06 75 PRO A C 1
ATOM 592 O O . PRO A 1 75 ? -15.407 -0.548 13.622 1.00 88.06 75 PRO A O 1
ATOM 595 N N . LEU A 1 76 ? -15.573 -1.670 11.683 1.00 86.88 76 LEU A N 1
ATOM 596 C CA . LEU A 1 76 ? -14.128 -1.755 11.467 1.00 86.88 76 LEU A CA 1
ATOM 597 C C . LEU A 1 76 ? -13.543 -0.411 11.043 1.00 86.88 76 LEU A C 1
ATOM 599 O O . LEU A 1 76 ? -12.472 -0.040 11.522 1.00 86.88 76 LEU A O 1
ATOM 603 N N . GLU A 1 77 ? -14.240 0.321 10.173 1.00 85.50 77 GLU A N 1
ATOM 604 C CA . GLU A 1 77 ? -13.837 1.671 9.771 1.00 85.50 77 GLU A CA 1
ATOM 605 C C . GLU A 1 77 ? -13.858 2.627 10.961 1.00 85.50 77 GLU A C 1
ATOM 607 O O . GLU A 1 77 ? -12.870 3.326 11.205 1.00 85.50 77 GLU A O 1
ATOM 612 N N . ALA A 1 78 ? -14.929 2.589 11.758 1.00 86.94 78 ALA A N 1
ATOM 613 C CA . ALA A 1 78 ? -15.030 3.378 12.975 1.00 86.94 78 ALA A CA 1
ATOM 614 C C . ALA A 1 78 ? -13.872 3.058 13.933 1.00 86.94 78 ALA A C 1
ATOM 616 O O . ALA A 1 78 ? -13.178 3.963 14.396 1.00 86.94 78 ALA A O 1
ATOM 617 N N . MET A 1 79 ? -13.609 1.774 14.197 1.00 87.69 79 MET A N 1
ATOM 618 C CA . MET A 1 79 ? -12.515 1.337 15.072 1.00 87.69 79 MET A CA 1
ATOM 619 C C . MET A 1 79 ? -11.144 1.797 14.565 1.00 87.69 79 MET A C 1
ATOM 621 O O . MET A 1 79 ? -10.325 2.289 15.340 1.00 87.69 79 MET A O 1
ATOM 625 N N . ALA A 1 80 ? -10.884 1.666 13.263 1.00 84.62 80 ALA A N 1
ATOM 626 C CA . ALA A 1 80 ? -9.623 2.096 12.664 1.00 84.62 80 ALA A CA 1
ATOM 627 C C . ALA A 1 80 ? -9.421 3.618 12.734 1.00 84.62 80 ALA A C 1
ATOM 629 O O . ALA A 1 80 ? -8.283 4.093 12.730 1.00 84.62 80 ALA A O 1
ATOM 630 N N . ALA A 1 81 ? -10.512 4.378 12.812 1.00 83.69 81 ALA A N 1
ATOM 631 C CA . ALA A 1 81 ? -10.506 5.825 12.952 1.00 83.69 81 ALA A CA 1
ATOM 632 C C . ALA A 1 81 ? -10.682 6.313 14.400 1.00 83.69 81 ALA A C 1
ATOM 634 O O . ALA A 1 81 ? -10.643 7.519 14.626 1.00 83.69 81 ALA A O 1
ATOM 635 N N . ALA A 1 82 ? -10.792 5.419 15.388 1.00 85.88 82 ALA A N 1
ATOM 636 C CA . ALA A 1 82 ? -10.899 5.785 16.801 1.00 85.88 82 ALA A CA 1
ATOM 637 C C . ALA A 1 82 ? -9.818 6.779 17.281 1.00 85.88 82 ALA A C 1
ATOM 639 O O . ALA A 1 82 ? -10.165 7.698 18.021 1.00 85.88 82 ALA A O 1
ATOM 640 N N . PRO A 1 83 ? -8.551 6.708 16.817 1.00 84.94 83 PRO A N 1
ATOM 641 C CA . PRO A 1 83 ? -7.544 7.713 17.160 1.00 84.94 83 PRO A CA 1
ATOM 642 C C . PRO A 1 83 ? -7.844 9.157 16.738 1.00 84.94 83 PRO A C 1
ATOM 644 O O . PRO A 1 83 ? -7.166 10.067 17.197 1.00 84.94 83 PRO A O 1
ATOM 647 N N . LEU A 1 84 ? -8.807 9.376 15.839 1.00 82.50 84 LEU A N 1
ATOM 648 C CA . LEU A 1 84 ? -9.253 10.714 15.441 1.00 82.50 84 LEU A CA 1
ATOM 649 C C . LEU A 1 84 ? -10.276 11.298 16.424 1.00 82.50 84 LEU A C 1
ATOM 651 O O . LEU A 1 84 ? -10.468 12.509 16.449 1.00 82.50 84 LEU A O 1
ATOM 655 N N . LEU A 1 85 ? -10.940 10.441 17.204 1.00 83.38 85 LEU A N 1
ATOM 656 C CA . LEU A 1 85 ? -11.988 10.828 18.150 1.00 83.38 85 LEU A CA 1
ATOM 657 C C . LEU A 1 85 ? -11.433 11.177 19.529 1.00 83.38 85 LEU A C 1
ATOM 659 O O . LEU A 1 85 ? -12.034 11.967 20.252 1.00 83.38 85 LEU A O 1
ATOM 663 N N . VAL A 1 86 ? -10.308 10.571 19.909 1.00 85.00 86 VAL A N 1
ATOM 664 C CA . VAL A 1 86 ? -9.763 10.670 21.263 1.00 85.00 86 VAL A CA 1
ATOM 665 C C . VAL A 1 86 ? -8.293 11.082 21.260 1.00 85.00 86 VAL A C 1
ATOM 667 O O . VAL A 1 86 ? -7.558 10.744 20.330 1.00 85.00 86 VAL A O 1
ATOM 670 N N . PRO A 1 87 ? -7.818 11.776 22.312 1.00 83.31 87 PRO A N 1
ATOM 671 C CA . PRO A 1 87 ? -6.396 12.052 22.463 1.00 83.31 87 PRO A CA 1
ATOM 672 C C . PRO A 1 87 ? -5.597 10.750 22.595 1.00 83.31 87 PRO A C 1
ATOM 674 O O . PRO A 1 87 ? -6.087 9.742 23.103 1.00 83.31 87 PRO A O 1
ATOM 677 N N . GLU A 1 88 ? -4.319 10.779 22.216 1.00 82.12 88 GLU A N 1
ATOM 678 C CA . GLU A 1 88 ? -3.467 9.583 22.255 1.00 82.12 88 GLU A CA 1
ATOM 679 C C . GLU A 1 88 ? -3.335 8.938 23.642 1.00 82.12 88 GLU A C 1
ATOM 681 O O . GLU A 1 88 ? -3.055 7.743 23.737 1.00 82.12 88 GLU A O 1
ATOM 686 N N . SER A 1 89 ? -3.507 9.718 24.711 1.00 82.06 89 SER A N 1
ATOM 687 C CA . SER A 1 89 ? -3.497 9.226 26.090 1.00 82.06 89 SER A CA 1
ATOM 688 C C . SER A 1 89 ? -4.660 8.277 26.376 1.00 82.06 89 SER A C 1
ATOM 690 O O . SER A 1 89 ? -4.472 7.307 27.101 1.00 82.06 89 SER A O 1
ATOM 692 N N . ALA A 1 90 ? -5.825 8.503 25.763 1.00 84.25 90 ALA A N 1
ATOM 693 C CA . ALA A 1 90 ? -7.010 7.662 25.924 1.00 84.25 90 ALA A CA 1
ATOM 694 C C . ALA A 1 90 ? -6.879 6.303 25.217 1.00 84.25 90 ALA A C 1
ATOM 696 O O . ALA A 1 90 ? -7.594 5.361 25.543 1.00 84.25 90 ALA A O 1
ATOM 697 N N . LEU A 1 91 ? -5.946 6.180 24.265 1.00 85.25 91 LEU A N 1
ATOM 698 C CA . LEU A 1 91 ? -5.637 4.914 23.593 1.00 85.25 91 LEU A CA 1
ATOM 699 C C . LEU A 1 91 ? -4.774 3.980 24.452 1.00 85.25 91 LEU A C 1
ATOM 701 O O . LEU A 1 91 ? -4.592 2.820 24.082 1.00 85.25 91 LEU A O 1
ATOM 705 N N . VAL A 1 92 ? -4.210 4.457 25.564 1.00 86.88 92 VAL A N 1
ATOM 706 C CA . VAL A 1 92 ? -3.418 3.634 26.485 1.00 86.88 92 VAL A CA 1
ATOM 707 C C . VAL A 1 92 ? -4.366 2.996 27.494 1.00 86.88 92 VAL A C 1
ATOM 709 O O . VAL A 1 92 ? -4.956 3.700 28.309 1.00 86.88 92 VAL A O 1
ATOM 712 N N . ASN A 1 93 ? -4.488 1.665 27.462 1.00 87.88 93 ASN A N 1
ATOM 713 C CA . ASN A 1 93 ? -5.433 0.925 28.310 1.00 87.88 93 ASN A CA 1
ATOM 714 C C . ASN A 1 93 ? -6.884 1.437 28.172 1.00 87.88 93 ASN A C 1
ATOM 716 O O . ASN A 1 93 ? -7.588 1.635 29.165 1.00 87.88 93 ASN A O 1
ATOM 720 N N . GLY A 1 94 ? -7.307 1.711 26.937 1.00 89.56 94 GLY A N 1
ATOM 721 C CA . GLY A 1 94 ? -8.620 2.265 26.633 1.00 89.56 94 GLY A CA 1
ATOM 722 C C . GLY A 1 94 ? -9.669 1.178 26.412 1.00 89.56 94 GLY A C 1
ATOM 723 O O . GLY A 1 94 ? -9.374 0.127 25.840 1.00 89.56 94 GLY A O 1
ATOM 724 N N . ILE A 1 95 ? -10.903 1.440 26.835 1.00 92.81 95 ILE A N 1
ATOM 725 C CA . ILE A 1 95 ? -12.088 0.643 26.506 1.00 92.81 95 ILE A CA 1
ATOM 726 C C . ILE A 1 95 ? -13.027 1.541 25.707 1.00 92.81 95 ILE A C 1
ATOM 728 O O . ILE A 1 95 ? -13.427 2.605 26.171 1.00 92.81 95 ILE A O 1
ATOM 732 N N . PHE A 1 96 ? -13.376 1.110 24.503 1.00 93.44 96 PHE A N 1
ATOM 733 C CA . PHE A 1 96 ? -14.171 1.880 23.558 1.00 93.44 96 PHE A CA 1
ATOM 734 C C . PHE A 1 96 ? -15.486 1.162 23.287 1.00 93.44 96 PHE A C 1
ATOM 736 O O . PHE A 1 96 ? -15.487 -0.029 22.968 1.00 93.44 96 PHE A O 1
ATOM 743 N N . LEU A 1 97 ? -16.593 1.891 23.397 1.00 93.19 97 LEU A N 1
ATOM 744 C CA . LEU A 1 97 ? -17.940 1.416 23.108 1.00 93.19 97 LEU A CA 1
ATOM 745 C C . LEU A 1 97 ? -18.549 2.294 22.020 1.00 93.19 97 LEU A C 1
ATOM 747 O O . LEU A 1 97 ? -18.829 3.469 22.251 1.00 93.19 97 LEU A O 1
ATOM 751 N N . PHE A 1 98 ? -18.738 1.732 20.829 1.00 92.94 98 PHE A N 1
ATOM 752 C CA . PHE A 1 98 ? -19.401 2.405 19.713 1.00 92.94 98 PHE A CA 1
ATOM 753 C C . PHE A 1 98 ? -20.807 1.842 19.554 1.00 92.94 98 PHE A C 1
ATOM 755 O O . PHE A 1 98 ? -20.985 0.695 19.142 1.00 92.94 98 PHE A O 1
ATOM 762 N N . GLN A 1 99 ? -21.808 2.635 19.913 1.00 90.81 99 GLN A N 1
ATOM 763 C CA . GLN A 1 99 ? -23.197 2.196 19.944 1.00 90.81 99 GLN A CA 1
ATOM 764 C C . GLN A 1 99 ? -23.862 2.388 18.577 1.00 90.81 99 GLN A C 1
ATOM 766 O O . GLN A 1 99 ? -24.021 3.519 18.119 1.00 90.81 99 GLN A O 1
ATOM 771 N N . TYR A 1 100 ? -24.304 1.285 17.972 1.00 89.19 100 TYR A N 1
ATOM 772 C CA . TYR A 1 100 ? -25.194 1.244 16.808 1.00 89.19 100 TYR A CA 1
ATOM 773 C C . TYR A 1 100 ? -26.622 0.900 17.250 1.00 89.19 100 TYR A C 1
ATOM 775 O O . TYR A 1 100 ? -26.852 0.518 18.390 1.00 89.19 100 TYR A O 1
ATOM 783 N N . GLY A 1 101 ? -27.606 0.991 16.351 1.00 85.44 101 GLY A N 1
ATOM 784 C CA . GLY A 1 101 ? -29.008 0.741 16.715 1.00 85.44 101 GLY A CA 1
ATOM 785 C C . GLY A 1 101 ? -29.278 -0.674 17.249 1.00 85.44 101 GLY A C 1
ATOM 786 O O . GLY A 1 101 ? -29.993 -0.837 18.234 1.00 85.44 101 GLY A O 1
ATOM 787 N N . SER A 1 102 ? -28.692 -1.702 16.629 1.00 86.25 102 SER A N 1
ATOM 788 C CA . SER A 1 102 ? -28.937 -3.114 16.973 1.00 86.25 102 SER A CA 1
ATOM 789 C C . SER A 1 102 ? -27.847 -3.762 17.832 1.00 86.25 102 SER A C 1
ATOM 791 O O . SER A 1 102 ? -28.048 -4.860 18.354 1.00 86.25 102 SER A O 1
ATOM 793 N N . PHE A 1 103 ? -26.688 -3.121 17.976 1.00 90.81 103 PHE A N 1
ATOM 794 C CA . PHE A 1 103 ? -25.578 -3.642 18.767 1.00 90.81 103 PHE A CA 1
ATOM 795 C C . PHE A 1 103 ? -24.618 -2.528 19.187 1.00 90.81 103 PHE A C 1
ATOM 797 O O . PHE A 1 103 ? -24.524 -1.489 18.541 1.00 90.81 103 PHE A O 1
ATOM 804 N N . THR A 1 104 ? -23.832 -2.781 20.225 1.00 91.44 104 THR A N 1
ATOM 805 C CA . THR A 1 104 ? -22.693 -1.952 20.616 1.00 91.44 104 THR A CA 1
ATOM 806 C C . THR A 1 104 ? -21.405 -2.680 20.265 1.00 91.44 104 THR A C 1
ATOM 808 O O . THR A 1 104 ? -21.199 -3.836 20.633 1.00 91.44 104 THR A O 1
ATOM 811 N N . TYR A 1 105 ? -20.531 -2.019 19.518 1.00 92.56 105 TYR A N 1
ATOM 812 C CA . TYR A 1 105 ? -19.225 -2.545 19.157 1.00 92.56 105 TYR A CA 1
ATOM 813 C C . TYR A 1 105 ? -18.203 -2.156 20.222 1.00 92.56 105 TYR A C 1
ATOM 815 O O . TYR A 1 105 ? -17.887 -0.976 20.383 1.00 92.56 105 TYR A O 1
ATOM 823 N N . LEU A 1 106 ? -17.697 -3.150 20.950 1.00 93.25 106 LEU A N 1
ATOM 824 C CA . LEU A 1 106 ? -16.690 -2.966 21.983 1.00 93.25 106 LEU A CA 1
ATOM 825 C C . LEU A 1 106 ? -15.312 -3.361 21.465 1.00 93.25 106 LEU A C 1
ATOM 827 O O . LEU A 1 106 ? -15.123 -4.448 20.914 1.00 93.25 106 LEU A O 1
ATOM 831 N N . PHE A 1 107 ? -14.325 -2.511 21.712 1.00 91.69 107 PHE A N 1
ATOM 832 C CA . PHE A 1 107 ? -12.926 -2.871 21.541 1.00 91.69 107 PHE A CA 1
ATOM 833 C C . PHE A 1 107 ? -12.067 -2.263 22.643 1.00 91.69 107 PHE A C 1
ATOM 835 O O . PHE A 1 107 ? -12.414 -1.243 23.235 1.00 91.69 107 PHE A O 1
ATOM 842 N N . ALA A 1 108 ? -10.944 -2.910 22.940 1.00 90.44 108 ALA A N 1
ATOM 843 C CA . ALA A 1 108 ? -10.049 -2.477 24.002 1.00 90.44 108 ALA A CA 1
ATOM 844 C C . ALA A 1 108 ? -8.590 -2.489 23.553 1.00 90.44 108 ALA A C 1
ATOM 846 O O . ALA A 1 108 ? -8.155 -3.355 22.780 1.00 90.44 108 ALA A O 1
ATOM 847 N N . THR A 1 109 ? -7.840 -1.519 24.065 1.00 89.69 109 THR A N 1
ATOM 848 C CA . THR A 1 109 ? -6.435 -1.299 23.737 1.00 89.69 109 THR A CA 1
ATOM 849 C C . THR A 1 109 ? -5.526 -1.567 24.928 1.00 89.69 109 THR A C 1
ATOM 851 O O . THR A 1 109 ? -5.909 -1.398 26.082 1.00 89.69 109 THR A O 1
ATOM 854 N N . GLY A 1 110 ? -4.302 -2.002 24.642 1.00 85.88 110 GLY A N 1
ATOM 855 C CA . GLY A 1 110 ? -3.271 -2.256 25.646 1.00 85.88 110 GLY A CA 1
ATOM 856 C C . GLY A 1 110 ? -2.419 -1.032 26.005 1.00 85.88 110 GLY A C 1
ATOM 857 O O . GLY A 1 110 ? -2.631 0.072 25.489 1.00 85.88 110 GLY A O 1
ATOM 858 N N . PRO A 1 111 ? -1.369 -1.225 26.823 1.00 83.31 111 PRO A N 1
ATOM 859 C CA . PRO A 1 111 ? -0.467 -0.149 27.235 1.00 83.31 111 PRO A CA 1
ATOM 860 C C . PRO A 1 111 ? 0.374 0.393 26.069 1.00 83.31 111 PRO A C 1
ATOM 862 O O . PRO A 1 111 ? 0.816 1.538 26.094 1.00 83.31 111 PRO A O 1
ATOM 865 N N . LYS A 1 112 ? 0.580 -0.414 25.019 1.00 81.19 112 LYS A N 1
ATOM 866 C CA . LYS A 1 112 ? 1.313 -0.035 23.801 1.00 81.19 112 LYS A CA 1
ATOM 867 C C . LYS A 1 112 ? 0.419 0.529 22.689 1.00 81.19 112 LYS A C 1
ATOM 869 O O . LYS A 1 112 ? 0.882 0.639 21.556 1.00 81.19 112 LYS A O 1
ATOM 874 N N . LYS A 1 113 ? -0.841 0.883 22.987 1.00 82.88 113 LYS A N 1
ATOM 875 C CA . LYS A 1 113 ? -1.855 1.287 21.986 1.00 82.88 113 LYS A CA 1
ATOM 876 C C . LYS A 1 113 ? -2.141 0.178 20.961 1.00 82.88 113 LYS A C 1
ATOM 878 O O . LYS A 1 113 ? -2.409 0.437 19.791 1.00 82.88 113 LYS A O 1
ATOM 883 N N . GLU A 1 114 ? -2.027 -1.068 21.400 1.00 83.69 114 GLU A N 1
ATOM 884 C CA . GLU A 1 114 ? -2.234 -2.254 20.573 1.00 83.69 114 GLU A CA 1
ATOM 885 C C . GLU A 1 114 ? -3.655 -2.792 20.765 1.00 83.69 114 GLU A C 1
ATOM 887 O O . GLU A 1 114 ? -4.221 -2.650 21.850 1.00 83.69 114 GLU A O 1
ATOM 892 N N . LEU A 1 115 ? -4.252 -3.368 19.722 1.00 84.06 115 LEU A N 1
ATOM 893 C CA . LEU A 1 115 ? -5.634 -3.846 19.778 1.00 84.06 115 LEU A CA 1
ATOM 894 C C . LEU A 1 115 ? -5.665 -5.240 20.418 1.00 84.06 115 LEU A C 1
ATOM 896 O O . LEU A 1 115 ? -5.134 -6.191 19.844 1.00 84.06 115 LEU A O 1
ATOM 900 N N . LEU A 1 116 ? -6.272 -5.362 21.602 1.00 84.44 116 LEU A N 1
ATOM 901 C CA . LEU A 1 116 ? -6.253 -6.600 22.396 1.00 84.44 116 LEU A CA 1
ATOM 902 C C . LEU A 1 116 ? -7.558 -7.395 22.313 1.00 84.44 116 LEU A C 1
ATOM 904 O O . LEU A 1 116 ? -7.537 -8.628 22.329 1.00 84.44 116 LEU A O 1
ATOM 908 N N . LEU A 1 117 ? -8.691 -6.697 22.249 1.00 86.50 117 LEU A N 1
ATOM 909 C CA . LEU A 1 117 ? -10.017 -7.306 22.249 1.00 86.50 117 LEU A CA 1
ATOM 910 C C . LEU A 1 117 ? -10.947 -6.555 21.306 1.00 86.50 117 LEU A C 1
ATOM 912 O O . LEU A 1 117 ? -10.935 -5.327 21.264 1.00 86.50 117 LEU A O 1
ATOM 916 N N . VAL A 1 118 ? -11.784 -7.317 20.612 1.00 88.56 118 VAL A N 1
ATOM 917 C CA . VAL A 1 118 ? -12.895 -6.830 19.800 1.00 88.56 118 VAL A CA 1
ATOM 918 C C . VAL A 1 118 ? -14.087 -7.747 20.038 1.00 88.56 118 VAL A C 1
ATOM 920 O O . VAL A 1 118 ? -13.937 -8.970 19.979 1.00 88.56 118 VAL A O 1
ATOM 923 N N . ARG A 1 119 ? -15.264 -7.178 20.307 1.00 88.00 119 ARG A N 1
ATOM 924 C CA . ARG A 1 119 ? -16.495 -7.934 20.534 1.00 88.00 119 ARG A CA 1
ATOM 925 C C . ARG A 1 119 ? -17.743 -7.119 20.163 1.00 88.00 119 ARG A C 1
ATOM 927 O O . ARG A 1 119 ? -17.884 -5.991 20.628 1.00 88.00 119 ARG A O 1
ATOM 934 N N . PRO A 1 120 ? -18.695 -7.694 19.411 1.00 89.81 120 PRO A N 1
ATOM 935 C CA . PRO A 1 120 ? -20.033 -7.129 19.282 1.00 89.81 120 PRO A CA 1
ATOM 936 C C . PRO A 1 120 ? -20.915 -7.513 20.484 1.00 89.81 120 PRO A C 1
ATOM 938 O O . PRO A 1 120 ? -20.888 -8.651 20.961 1.00 89.81 120 PRO A O 1
ATOM 941 N N . LEU A 1 121 ? -21.719 -6.567 20.961 1.00 90.44 121 LEU A N 1
ATOM 942 C CA . LEU A 1 121 ? -22.683 -6.737 22.048 1.00 90.44 121 LEU A CA 1
ATOM 943 C C . LEU A 1 121 ? -24.083 -6.466 21.499 1.00 90.44 121 LEU A C 1
ATOM 945 O O . LEU A 1 121 ? -24.425 -5.326 21.203 1.00 90.44 121 LEU A O 1
ATOM 949 N N . LEU A 1 122 ? -24.878 -7.516 21.314 1.00 88.38 122 LEU A N 1
ATOM 950 C CA . LEU A 1 122 ? -26.208 -7.406 20.715 1.00 88.38 122 LEU A CA 1
ATOM 951 C C . LEU A 1 122 ? -27.206 -6.771 21.686 1.00 88.38 122 LEU A C 1
ATOM 953 O O . LEU A 1 122 ? -27.264 -7.150 22.858 1.00 88.38 122 LEU A O 1
ATOM 957 N N . HIS A 1 123 ? -28.020 -5.851 21.178 1.00 87.69 123 HIS A N 1
ATOM 958 C CA . HIS A 1 123 ? -29.111 -5.253 21.937 1.00 87.69 123 HIS A CA 1
ATOM 959 C C . HIS A 1 123 ? -30.318 -6.199 21.953 1.00 87.69 123 HIS A C 1
ATOM 961 O O . HIS A 1 123 ? -30.712 -6.727 20.914 1.00 87.69 123 HIS A O 1
ATOM 967 N N . ARG A 1 124 ? -30.903 -6.447 23.132 1.00 76.94 124 ARG A N 1
ATOM 968 C CA . ARG A 1 124 ? -32.021 -7.401 23.283 1.00 76.94 124 ARG A CA 1
ATOM 969 C C . ARG A 1 124 ? -33.403 -6.780 23.083 1.00 76.94 124 ARG A C 1
ATOM 971 O O . ARG A 1 124 ? -34.317 -7.487 22.673 1.00 76.94 124 ARG A O 1
ATOM 978 N N . SER A 1 125 ? -33.574 -5.498 23.391 1.00 66.06 125 SER A N 1
ATOM 979 C CA . SER A 1 125 ? -34.902 -4.863 23.403 1.00 66.06 125 SER A CA 1
ATOM 980 C C . SER A 1 125 ? -34.867 -3.344 23.252 1.00 66.06 125 SER A C 1
ATOM 982 O O . SER A 1 125 ? -35.736 -2.789 22.588 1.00 66.06 125 SER A O 1
ATOM 984 N N . GLU A 1 126 ? -33.875 -2.676 23.839 1.00 66.31 126 GLU A N 1
ATOM 985 C CA . GLU A 1 126 ? -33.691 -1.224 23.746 1.00 66.31 126 GLU A CA 1
ATOM 986 C C . GLU A 1 126 ? -32.591 -0.900 22.725 1.00 66.31 126 GLU A C 1
ATOM 988 O O . GLU A 1 126 ? -31.692 -1.704 22.505 1.00 66.31 126 GLU A O 1
ATOM 993 N N . GLY A 1 127 ? -32.647 0.262 22.066 1.00 72.25 127 GLY A N 1
ATOM 994 C CA . GLY A 1 127 ? -31.649 0.685 21.063 1.00 72.25 127 GLY A CA 1
ATOM 995 C C . GLY A 1 127 ? -30.236 0.943 21.622 1.00 72.25 127 GLY A C 1
ATOM 996 O O . GLY A 1 127 ? -29.358 1.409 20.894 1.00 72.25 127 GLY A O 1
ATOM 997 N N . HIS A 1 128 ? -30.027 0.658 22.906 1.00 81.00 128 HIS A N 1
ATOM 998 C CA . HIS A 1 128 ? -28.770 0.675 23.645 1.00 81.00 128 HIS A CA 1
ATOM 999 C C . HIS A 1 128 ? -28.744 -0.500 24.631 1.00 81.00 128 HIS A C 1
ATOM 1001 O O . HIS A 1 128 ? -29.778 -1.072 24.980 1.00 81.00 128 HIS A O 1
ATOM 1007 N N . LEU A 1 129 ? -27.552 -0.838 25.118 1.00 83.62 129 LEU A N 1
ATOM 1008 C CA . LEU A 1 129 ? -27.406 -1.702 26.287 1.00 83.62 129 LEU A CA 1
ATOM 1009 C C . LEU A 1 129 ? -27.939 -0.995 27.539 1.00 83.62 129 LEU A C 1
ATOM 1011 O O . LEU A 1 129 ? -27.924 0.237 27.622 1.00 83.62 129 LEU A O 1
ATOM 1015 N N . SER A 1 130 ? -28.398 -1.765 28.522 1.00 86.31 130 SER A N 1
ATOM 1016 C CA . SER A 1 130 ? -28.782 -1.180 29.809 1.00 86.31 130 SER A CA 1
ATOM 1017 C C . SER A 1 130 ? -27.544 -0.664 30.569 1.00 86.31 130 SER A C 1
ATOM 1019 O O . SER A 1 130 ? -26.456 -1.232 30.424 1.00 86.31 130 SER A O 1
ATOM 1021 N N . PRO A 1 131 ? -27.678 0.367 31.427 1.00 86.19 131 PRO A N 1
ATOM 1022 C CA . PRO A 1 131 ? -26.556 0.906 32.205 1.00 86.19 131 PRO A CA 1
ATOM 1023 C C . PRO A 1 131 ? -25.798 -0.155 33.022 1.00 86.19 131 PRO A C 1
ATOM 1025 O O . PRO A 1 131 ? -24.572 -0.123 33.124 1.00 86.19 131 PRO A O 1
ATOM 1028 N N . PHE A 1 132 ? -26.523 -1.140 33.563 1.00 86.19 132 PHE A N 1
ATOM 1029 C CA . PHE A 1 132 ? -25.938 -2.242 34.327 1.00 86.19 132 PHE A CA 1
ATOM 1030 C C . PHE A 1 132 ? -25.140 -3.208 33.441 1.00 86.19 132 PHE A C 1
ATOM 1032 O O . PHE A 1 132 ? -24.025 -3.587 33.796 1.00 86.19 132 PHE A O 1
ATOM 1039 N N . GLU A 1 133 ? -25.670 -3.572 32.269 1.00 87.38 133 GLU A N 1
ATOM 1040 C CA . GLU A 1 133 ? -24.950 -4.426 31.314 1.00 87.38 133 GLU A CA 1
ATOM 1041 C C . GLU A 1 133 ? -23.653 -3.758 30.845 1.00 87.38 133 GLU A C 1
ATOM 1043 O O . GLU A 1 133 ? -22.631 -4.426 30.702 1.00 87.38 133 GLU A O 1
ATOM 1048 N N . ILE A 1 134 ? -23.668 -2.438 30.643 1.00 87.56 134 ILE A N 1
ATOM 1049 C CA . ILE A 1 134 ? -22.474 -1.677 30.257 1.00 87.56 134 ILE A CA 1
ATOM 1050 C C . ILE A 1 134 ? -21.425 -1.721 31.369 1.00 87.56 134 ILE A C 1
ATOM 1052 O O . ILE A 1 134 ? -20.268 -2.049 31.090 1.00 87.56 134 ILE A O 1
ATOM 1056 N N . ALA A 1 135 ? -21.820 -1.467 32.619 1.00 87.44 135 ALA A N 1
ATOM 1057 C CA . ALA A 1 135 ? -20.917 -1.545 33.766 1.00 87.44 135 ALA A CA 1
ATOM 1058 C C . ALA A 1 135 ? -20.307 -2.953 33.918 1.00 87.44 135 ALA A C 1
ATOM 1060 O O . ALA A 1 135 ? -19.086 -3.097 34.043 1.00 87.44 135 ALA A O 1
ATOM 1061 N N . GLU A 1 136 ? -21.124 -4.006 33.810 1.00 89.50 136 GLU A N 1
ATOM 1062 C CA . GLU A 1 136 ? -20.671 -5.400 33.892 1.00 89.50 136 GLU A CA 1
ATOM 1063 C C . GLU A 1 136 ? -19.692 -5.757 32.761 1.00 89.50 136 GLU A C 1
ATOM 1065 O O . GLU A 1 136 ? -18.654 -6.397 32.981 1.00 89.50 136 GLU A O 1
ATOM 1070 N N . VAL A 1 137 ? -19.984 -5.319 31.536 1.00 89.94 137 VAL A N 1
ATOM 1071 C CA . VAL A 1 137 ? -19.121 -5.547 30.374 1.00 89.94 137 VAL A CA 1
ATOM 1072 C C . VAL A 1 137 ? -17.784 -4.821 30.523 1.00 89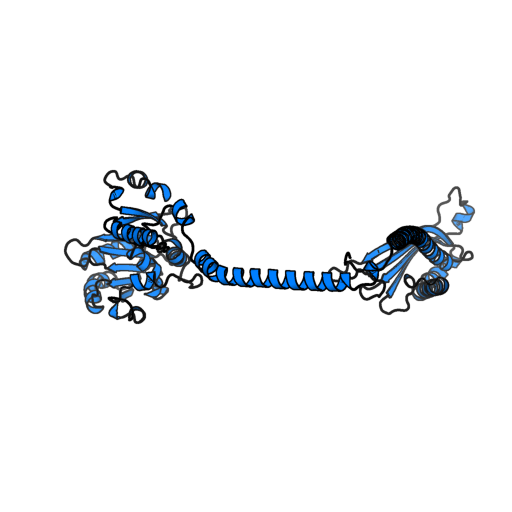.94 137 VAL A C 1
ATOM 1074 O O . VAL A 1 137 ? -16.736 -5.407 30.238 1.00 89.94 137 VAL A O 1
ATOM 1077 N N . ILE A 1 138 ? -17.786 -3.574 30.990 1.00 89.88 138 ILE A N 1
ATOM 1078 C CA . ILE A 1 138 ? -16.556 -2.802 31.213 1.00 89.88 138 ILE A CA 1
ATOM 1079 C C . ILE A 1 138 ? -15.715 -3.461 32.306 1.00 89.88 138 ILE A C 1
ATOM 1081 O O . ILE A 1 138 ? -14.517 -3.675 32.116 1.00 89.88 138 ILE A O 1
ATOM 1085 N N . LYS A 1 139 ? -16.344 -3.871 33.409 1.00 88.56 139 LYS A N 1
ATOM 1086 C CA . LYS A 1 139 ? -15.686 -4.559 34.524 1.00 88.56 139 LYS A CA 1
ATOM 1087 C C . LYS A 1 139 ? -15.085 -5.899 34.111 1.00 88.56 139 LYS A C 1
ATOM 1089 O O . LYS A 1 139 ? -13.921 -6.172 34.403 1.00 88.56 139 LYS A O 1
ATOM 1094 N N . SER A 1 140 ? -15.854 -6.730 33.410 1.00 89.94 140 SER A N 1
ATOM 1095 C CA . SER A 1 140 ? -15.374 -8.025 32.916 1.00 89.94 140 SER A CA 1
ATOM 1096 C C . SER A 1 140 ? -14.245 -7.864 31.897 1.00 89.94 140 SER A C 1
ATOM 1098 O O . SER A 1 140 ? -13.265 -8.607 31.949 1.00 89.94 140 SER A O 1
ATOM 1100 N N . THR A 1 141 ? -14.325 -6.853 31.028 1.00 89.12 141 THR A N 1
ATOM 1101 C CA . THR A 1 141 ? -13.266 -6.530 30.060 1.00 89.12 141 THR A CA 1
ATOM 1102 C C . THR A 1 141 ? -11.999 -6.028 30.755 1.00 89.12 141 THR A C 1
ATOM 1104 O O . THR A 1 141 ? -10.904 -6.501 30.447 1.00 89.12 141 THR A O 1
ATOM 1107 N N . GLY A 1 142 ? -12.134 -5.122 31.727 1.00 87.38 142 GLY A N 1
ATOM 1108 C CA . GLY A 1 142 ? -11.020 -4.623 32.534 1.00 87.38 142 GLY A CA 1
ATOM 1109 C C . GLY A 1 142 ? -10.322 -5.747 33.301 1.00 87.38 142 GLY A C 1
ATOM 1110 O O . GLY A 1 142 ? -9.097 -5.855 33.253 1.00 87.38 142 GLY A O 1
ATOM 1111 N N . ALA A 1 143 ? -11.091 -6.652 33.916 1.00 87.88 143 ALA A N 1
ATOM 1112 C CA . ALA A 1 143 ? -10.555 -7.831 34.594 1.00 87.88 143 ALA A CA 1
ATOM 1113 C C . ALA A 1 143 ? -9.839 -8.791 33.627 1.00 87.88 143 ALA A C 1
ATOM 1115 O O . ALA A 1 143 ? -8.738 -9.253 33.929 1.00 87.88 143 ALA A O 1
ATOM 1116 N N . LEU A 1 144 ? -10.422 -9.055 32.450 1.00 87.06 144 LEU A N 1
ATOM 1117 C CA . LEU A 1 144 ? -9.844 -9.936 31.428 1.00 87.06 144 LEU A CA 1
ATOM 1118 C C . LEU A 1 144 ? -8.493 -9.424 30.911 1.00 87.06 144 LEU A C 1
ATOM 1120 O O . LEU A 1 144 ? -7.585 -10.217 30.665 1.00 87.06 144 LEU A O 1
ATOM 1124 N N . LEU A 1 145 ? -8.369 -8.108 30.735 1.00 85.31 145 LEU A N 1
ATOM 1125 C CA . LEU A 1 145 ? -7.163 -7.463 30.209 1.00 85.31 145 LEU A CA 1
ATOM 1126 C C . LEU A 1 145 ? -6.212 -6.969 31.310 1.00 85.31 145 LEU A C 1
ATOM 1128 O O . LEU A 1 145 ? -5.172 -6.390 30.999 1.00 85.31 145 LEU A O 1
ATOM 1132 N N . ASN A 1 146 ? -6.542 -7.212 32.584 1.00 85.38 146 ASN A N 1
ATOM 1133 C CA . ASN A 1 146 ? -5.799 -6.735 33.754 1.00 85.38 146 ASN A CA 1
ATOM 1134 C C . ASN A 1 146 ? -5.578 -5.204 33.750 1.00 85.38 146 ASN A C 1
ATOM 1136 O O . ASN A 1 146 ? -4.522 -4.701 34.145 1.00 85.38 146 ASN A O 1
ATOM 1140 N N . ILE A 1 147 ? -6.583 -4.457 33.287 1.00 84.75 147 ILE A N 1
ATOM 1141 C CA . ILE A 1 147 ? -6.592 -2.993 33.253 1.00 84.75 147 ILE A CA 1
ATOM 1142 C C . ILE A 1 147 ? -7.262 -2.489 34.533 1.00 84.75 147 ILE A C 1
ATOM 1144 O O . ILE A 1 147 ? -8.444 -2.733 34.756 1.00 84.75 147 ILE A O 1
ATOM 1148 N N . ARG A 1 148 ? -6.507 -1.780 35.381 1.00 79.31 148 ARG A N 1
ATOM 1149 C CA . ARG A 1 148 ? -7.009 -1.272 36.674 1.00 79.31 148 ARG A CA 1
ATOM 1150 C C . ARG A 1 148 ? -7.753 0.056 36.565 1.00 79.31 148 ARG A C 1
ATOM 1152 O O . ARG A 1 148 ? -8.727 0.258 37.269 1.00 79.31 148 ARG A O 1
ATOM 1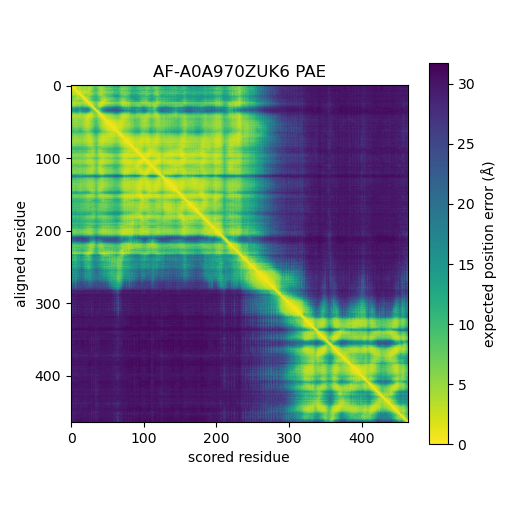159 N N . THR A 1 149 ? -7.282 0.950 35.700 1.00 83.94 149 THR A N 1
ATOM 1160 C CA . THR A 1 149 ? -7.832 2.301 35.510 1.00 83.94 149 THR A CA 1
ATOM 1161 C C . THR A 1 149 ? -7.999 2.551 34.010 1.00 83.94 149 THR A C 1
ATOM 1163 O O . THR A 1 149 ? -7.103 3.130 33.384 1.00 83.94 149 THR A O 1
ATOM 1166 N N . PRO A 1 150 ? -9.067 2.017 33.390 1.00 85.62 150 PRO A N 1
ATOM 1167 C CA . PRO A 1 150 ? -9.284 2.175 31.960 1.00 85.62 150 PRO A CA 1
ATOM 1168 C C . PRO A 1 150 ? -9.699 3.609 31.617 1.00 85.62 150 PRO A C 1
ATOM 1170 O O . PRO A 1 150 ? -10.417 4.250 32.383 1.00 85.62 150 PRO A O 1
ATOM 1173 N N . THR A 1 151 ? -9.298 4.090 30.438 1.00 90.19 151 THR A N 1
ATOM 1174 C CA . THR A 1 151 ? -9.978 5.240 29.822 1.00 90.19 151 THR A CA 1
ATOM 1175 C C . THR A 1 151 ? -11.174 4.717 29.042 1.00 90.19 151 THR A C 1
ATOM 1177 O O . THR A 1 151 ? -11.003 3.988 28.067 1.00 90.19 151 THR A O 1
ATOM 1180 N N . ILE A 1 152 ? -12.382 5.046 29.478 1.00 91.44 152 ILE A N 1
ATOM 1181 C CA . ILE A 1 152 ? -13.625 4.559 28.886 1.00 91.44 152 ILE A CA 1
ATOM 1182 C C . ILE A 1 152 ? -14.140 5.624 27.923 1.00 91.44 152 ILE A C 1
ATOM 1184 O O . ILE A 1 152 ? -14.428 6.749 28.321 1.00 91.44 152 ILE A O 1
ATOM 1188 N N . THR A 1 153 ? -14.265 5.270 26.649 1.00 91.44 153 THR A N 1
ATOM 1189 C CA . THR A 1 153 ? -14.849 6.137 25.622 1.00 91.44 153 THR A CA 1
ATOM 1190 C C . THR A 1 153 ? -16.149 5.530 25.134 1.00 91.44 153 THR A C 1
ATOM 1192 O O . THR A 1 153 ? -16.154 4.406 24.632 1.00 91.44 153 THR A O 1
ATOM 1195 N N . TYR A 1 154 ? -17.234 6.286 25.233 1.00 91.75 154 TYR A N 1
ATOM 1196 C CA . TYR A 1 154 ? -18.533 5.896 24.708 1.00 91.75 154 TYR A CA 1
ATOM 1197 C C . TYR A 1 154 ? -18.928 6.847 23.586 1.00 91.75 154 TYR A C 1
ATOM 1199 O O . TYR A 1 154 ? -19.031 8.057 23.792 1.00 91.75 154 TYR A O 1
ATOM 1207 N N . PHE A 1 155 ? -19.140 6.296 22.396 1.00 90.50 155 PHE A N 1
ATOM 1208 C CA . PHE A 1 155 ? -19.529 7.048 21.212 1.00 90.50 155 PHE A CA 1
ATOM 1209 C C . PHE A 1 155 ? -20.868 6.540 20.692 1.00 90.50 155 PHE A C 1
ATOM 1211 O O . PHE A 1 155 ? -20.978 5.403 20.224 1.00 90.50 155 PHE A O 1
ATOM 1218 N N . SER A 1 156 ? -21.892 7.387 20.769 1.00 88.81 156 SER A N 1
ATOM 1219 C CA . SER A 1 156 ? -23.225 7.042 20.278 1.00 88.81 156 SER A CA 1
ATOM 1220 C C . SER A 1 156 ? -23.384 7.409 18.805 1.00 88.81 156 SER A C 1
ATOM 1222 O O . SER A 1 156 ? -23.668 8.560 18.476 1.00 88.81 156 SER A O 1
ATOM 1224 N N . LEU A 1 157 ? -23.337 6.422 17.914 1.00 83.75 157 LEU A N 1
ATOM 1225 C CA . LEU A 1 157 ? -23.632 6.622 16.488 1.00 83.75 157 LEU A CA 1
ATOM 1226 C C . LEU A 1 157 ? -25.139 6.718 16.205 1.00 83.75 157 LEU A C 1
ATOM 1228 O O . LEU A 1 157 ? -25.545 7.144 15.128 1.00 83.75 157 LEU A O 1
ATOM 1232 N N . THR A 1 158 ? -25.982 6.384 17.185 1.00 81.12 158 THR A N 1
ATOM 1233 C CA . THR A 1 158 ? -27.445 6.517 17.122 1.00 81.12 158 THR A CA 1
ATOM 1234 C C . THR A 1 158 ? -27.951 7.933 17.412 1.00 81.12 158 THR A C 1
ATOM 1236 O O . THR A 1 158 ? -29.157 8.155 17.407 1.00 81.12 158 THR A O 1
ATOM 1239 N N . GLY A 1 159 ? -27.052 8.893 17.664 1.00 77.25 159 GLY A N 1
ATOM 1240 C CA . GLY A 1 159 ? -27.410 10.299 17.884 1.00 77.25 159 GLY A CA 1
ATOM 1241 C C . GLY A 1 159 ? -27.853 10.667 19.306 1.00 77.25 159 GLY A C 1
ATOM 1242 O O . GLY A 1 159 ? -28.382 11.759 19.485 1.00 77.25 159 GLY A O 1
ATOM 1243 N N . MET A 1 160 ? -27.625 9.802 20.302 1.00 84.00 160 MET A N 1
ATOM 1244 C CA . MET A 1 160 ? -27.818 10.117 21.725 1.00 84.00 160 MET A CA 1
ATOM 1245 C C . MET A 1 160 ? -26.985 11.343 22.129 1.00 84.00 160 MET A C 1
ATOM 1247 O O . MET A 1 160 ? -25.837 11.501 21.687 1.00 84.00 160 MET A O 1
ATOM 1251 N N . ALA A 1 161 ? -27.559 12.213 22.960 1.00 84.50 161 ALA A N 1
ATOM 1252 C CA . ALA A 1 161 ? -26.857 13.394 23.447 1.00 84.50 161 ALA A CA 1
ATOM 1253 C C . ALA A 1 161 ? -25.765 13.007 24.458 1.00 84.50 161 ALA A C 1
ATOM 1255 O O . ALA A 1 161 ? -25.870 12.015 25.172 1.00 84.50 161 ALA A O 1
ATOM 1256 N N . SER A 1 162 ? -24.715 13.823 24.570 1.00 84.38 162 SER A N 1
ATOM 1257 C CA . SER A 1 162 ? -23.620 13.556 25.516 1.00 84.38 162 SER A CA 1
ATOM 1258 C C . SER A 1 162 ? -24.073 13.507 26.982 1.00 84.38 162 SER A C 1
ATOM 1260 O O . SER A 1 162 ? -23.402 12.867 27.787 1.00 84.38 162 SER A O 1
ATOM 1262 N N . GLU A 1 163 ? -25.168 14.187 27.324 1.00 84.69 163 GLU A N 1
ATOM 1263 C CA . GLU A 1 163 ? -25.761 14.194 28.668 1.00 84.69 163 GLU A CA 1
ATOM 1264 C C . GLU A 1 163 ? -26.435 12.852 28.980 1.00 84.69 163 GLU A C 1
ATOM 1266 O O . GLU A 1 163 ? -26.132 12.240 29.998 1.00 84.69 163 GLU A O 1
ATOM 1271 N N . GLU A 1 164 ? -27.241 12.339 28.048 1.00 84.69 164 GLU A N 1
ATOM 1272 C CA . GLU A 1 164 ? -27.900 11.027 28.135 1.00 84.69 164 GLU A CA 1
ATOM 1273 C C . GLU A 1 164 ? -26.875 9.881 28.222 1.00 84.69 164 GLU A C 1
ATOM 1275 O O . GLU A 1 164 ? -27.039 8.943 29.001 1.00 84.69 164 GLU A O 1
ATOM 1280 N N . ILE A 1 165 ? -25.765 9.982 27.476 1.00 84.81 165 ILE A N 1
ATOM 1281 C CA . ILE A 1 165 ? -24.637 9.041 27.592 1.00 84.81 165 ILE A CA 1
ATOM 1282 C C . ILE A 1 165 ? -24.018 9.116 28.993 1.00 84.81 165 ILE A C 1
ATOM 1284 O O . ILE A 1 165 ? -23.644 8.091 29.561 1.00 84.81 165 ILE A O 1
ATOM 1288 N N . GLY A 1 166 ? -23.896 10.325 29.547 1.00 85.19 166 GLY A N 1
ATOM 1289 C CA . GLY A 1 166 ? -23.407 10.542 30.906 1.00 85.19 166 GLY A CA 1
ATOM 1290 C C . GLY A 1 166 ? -24.265 9.812 31.935 1.00 85.19 166 GLY A C 1
ATOM 1291 O O . GLY A 1 166 ? -23.727 9.018 32.701 1.00 85.19 166 GLY A O 1
ATOM 1292 N N . GLU A 1 167 ? -25.587 9.999 31.886 1.00 86.12 167 GLU A N 1
ATOM 1293 C CA . GLU A 1 167 ? -26.546 9.322 32.775 1.00 86.12 167 GLU A CA 1
ATOM 1294 C C . GLU A 1 167 ? -26.450 7.793 32.683 1.00 86.12 167 GLU A C 1
ATOM 1296 O O . GLU A 1 167 ? -26.465 7.088 33.693 1.00 86.12 167 GLU A O 1
ATOM 1301 N N . LEU A 1 168 ? -26.287 7.271 31.470 1.00 84.94 168 LEU A N 1
ATOM 1302 C CA . LEU A 1 168 ? -26.157 5.840 31.206 1.00 84.94 168 LEU A CA 1
ATOM 1303 C C . LEU A 1 168 ? -24.824 5.253 31.712 1.00 84.94 168 LEU A C 1
ATOM 1305 O O . LEU A 1 168 ? -24.752 4.063 32.024 1.00 84.94 168 LEU A O 1
ATOM 1309 N N . LEU A 1 169 ? -23.784 6.078 31.851 1.00 86.38 169 LEU A N 1
ATOM 1310 C CA . LEU A 1 169 ? -22.483 5.687 32.397 1.00 86.38 169 LEU A CA 1
ATOM 1311 C C . LEU A 1 169 ? -22.323 5.974 33.896 1.00 86.38 169 LEU A C 1
ATOM 1313 O O . LEU A 1 169 ? -21.317 5.546 34.466 1.00 86.38 169 LEU A O 1
ATOM 1317 N N . GLU A 1 170 ? -23.285 6.620 34.562 1.00 86.19 170 GLU A N 1
ATOM 1318 C CA . GLU A 1 170 ? -23.209 6.901 36.006 1.00 86.19 170 GLU A CA 1
ATOM 1319 C C . GLU A 1 170 ? -22.935 5.640 36.853 1.00 86.19 170 GLU A C 1
ATOM 1321 O O . GLU A 1 170 ? -21.989 5.662 37.642 1.00 86.19 170 GLU A O 1
ATOM 1326 N N . PRO A 1 171 ? -23.602 4.486 36.637 1.00 85.44 171 PRO A N 1
ATOM 1327 C CA . PRO A 1 171 ? -23.272 3.262 37.376 1.00 85.44 171 PRO A CA 1
ATOM 1328 C C . PRO A 1 171 ? -21.828 2.791 37.144 1.00 85.44 171 PRO A C 1
ATOM 1330 O O . PRO A 1 171 ? -21.163 2.290 38.048 1.00 85.44 171 PRO A O 1
ATOM 1333 N N . THR A 1 172 ? -21.304 2.989 35.932 1.00 83.75 172 THR A N 1
ATOM 1334 C CA . THR A 1 172 ? -19.913 2.641 35.599 1.00 83.75 172 THR A CA 1
ATOM 1335 C C . THR A 1 172 ? -18.928 3.561 36.323 1.00 83.75 172 THR A C 1
ATOM 1337 O O . THR A 1 172 ? -17.862 3.109 36.754 1.00 83.75 172 THR A O 1
ATOM 1340 N N . ARG A 1 173 ? -19.291 4.840 36.469 1.00 84.38 173 ARG A N 1
ATOM 1341 C CA . ARG A 1 173 ? -18.520 5.854 37.190 1.00 84.38 173 ARG A CA 1
ATOM 1342 C C . ARG A 1 173 ? -18.454 5.565 38.685 1.00 84.38 173 ARG A C 1
ATOM 1344 O O . ARG A 1 173 ? -17.381 5.691 39.270 1.00 84.38 173 ARG A O 1
ATOM 1351 N N . GLU A 1 174 ? -19.573 5.164 39.284 1.00 82.81 174 GLU A N 1
ATOM 1352 C CA . GLU A 1 174 ? -19.634 4.769 40.695 1.00 82.81 174 GLU A CA 1
ATOM 1353 C C . GLU A 1 174 ? -18.745 3.551 40.980 1.00 82.81 174 GLU A C 1
ATOM 1355 O O . GLU A 1 174 ? -18.028 3.524 41.982 1.00 82.81 174 GLU A O 1
ATOM 1360 N N . GLU A 1 175 ? -18.739 2.562 40.081 1.00 81.12 175 GLU A N 1
ATOM 1361 C CA . GLU A 1 175 ? -17.904 1.365 40.227 1.00 81.12 175 GLU A CA 1
ATOM 1362 C C . GLU A 1 175 ? -16.410 1.611 39.946 1.00 81.12 175 GLU A C 1
ATOM 1364 O O . GLU A 1 175 ? -15.565 0.900 40.495 1.00 81.12 175 GLU A O 1
ATOM 1369 N N . ASN A 1 176 ? -16.066 2.601 39.112 1.00 81.00 176 ASN A N 1
ATOM 1370 C CA . ASN A 1 176 ? -14.689 2.899 38.698 1.00 81.00 176 ASN A CA 1
ATOM 1371 C C . ASN A 1 176 ? -14.365 4.401 38.836 1.00 81.00 176 ASN A C 1
ATOM 1373 O O . ASN A 1 176 ? -14.191 5.088 37.823 1.00 81.00 176 ASN A O 1
ATOM 1377 N N . PRO A 1 177 ? -14.222 4.929 40.065 1.00 79.62 177 PRO A N 1
ATOM 1378 C CA . PRO A 1 177 ? -14.050 6.367 40.297 1.00 79.62 177 PRO A CA 1
ATOM 1379 C C . PRO A 1 177 ? -12.744 6.935 39.719 1.00 79.62 177 PRO A C 1
ATOM 1381 O O . PRO A 1 177 ? -12.685 8.112 39.372 1.00 79.62 177 PRO A O 1
ATOM 1384 N N . ASP A 1 178 ? -11.714 6.097 39.580 1.00 82.38 178 ASP A N 1
ATOM 1385 C CA . ASP A 1 178 ? -10.404 6.480 39.041 1.00 82.38 178 ASP A CA 1
ATOM 1386 C C . ASP A 1 178 ? -10.337 6.406 37.500 1.00 82.38 178 ASP A C 1
ATOM 1388 O O . ASP A 1 178 ? -9.297 6.704 36.907 1.00 82.38 178 ASP A O 1
ATOM 1392 N N . SER A 1 179 ? -11.416 5.974 36.836 1.00 82.62 179 SER A N 1
ATOM 1393 C CA . SER A 1 179 ? -11.478 5.871 35.373 1.00 82.62 179 SER A CA 1
ATOM 1394 C C . SER A 1 179 ? -11.838 7.207 34.721 1.00 82.62 179 SER A C 1
ATOM 1396 O O . SER A 1 179 ? -12.634 7.994 35.236 1.00 82.62 179 SER A O 1
ATOM 1398 N N . THR A 1 180 ? -11.250 7.480 33.559 1.00 85.38 180 THR A N 1
ATOM 1399 C CA . THR A 1 180 ? -11.583 8.653 32.745 1.00 85.38 180 THR A CA 1
ATOM 1400 C C . THR A 1 180 ? -12.709 8.299 31.783 1.00 85.38 180 THR A C 1
ATOM 1402 O O . THR A 1 180 ? -12.565 7.392 30.967 1.00 85.38 180 THR A O 1
ATOM 1405 N N . LEU A 1 181 ? -13.825 9.024 31.864 1.00 86.69 181 LEU A N 1
ATOM 1406 C CA . LEU A 1 181 ? -14.994 8.834 31.004 1.00 86.69 181 LEU A CA 1
ATOM 1407 C C . LEU A 1 181 ? -15.024 9.908 29.912 1.00 86.69 181 LEU A C 1
ATOM 1409 O O . LEU A 1 181 ? -15.006 11.104 30.203 1.00 86.69 181 LEU A O 1
ATOM 1413 N N . LEU A 1 182 ? -15.072 9.471 28.657 1.00 87.38 182 LEU A N 1
ATOM 1414 C CA . LEU A 1 182 ? -15.217 10.314 27.474 1.00 87.38 182 LEU A CA 1
ATOM 1415 C C . LEU A 1 182 ? -16.543 9.976 26.789 1.00 87.38 182 LEU A C 1
ATOM 1417 O O . LEU A 1 182 ? -16.654 8.963 26.098 1.00 87.38 182 LEU A O 1
ATOM 1421 N N . CYS A 1 183 ? -17.544 10.831 26.983 1.00 89.19 183 CYS A N 1
ATOM 1422 C CA . CYS A 1 183 ? -18.831 10.746 26.300 1.00 89.19 183 CYS A CA 1
ATOM 1423 C C . CYS A 1 183 ? -18.756 11.577 25.022 1.00 89.19 183 CYS A C 1
ATOM 1425 O O . CYS A 1 183 ? -18.540 12.787 25.085 1.00 89.19 183 CYS A O 1
ATOM 1427 N N . LEU A 1 184 ? -18.908 10.931 23.871 1.00 85.56 184 LEU A N 1
ATOM 1428 C CA . LEU A 1 184 ? -18.840 11.586 22.573 1.00 85.56 184 LEU A CA 1
ATOM 1429 C C . LEU A 1 184 ? -20.169 11.407 21.840 1.00 85.56 184 LEU A C 1
ATOM 1431 O O . LEU A 1 184 ? -20.676 10.292 21.686 1.00 85.56 184 LEU A O 1
ATOM 1435 N N . ALA A 1 185 ? -20.703 12.516 21.341 1.00 86.50 185 ALA A N 1
ATOM 1436 C CA . ALA A 1 185 ? -21.839 12.523 20.430 1.00 86.50 185 ALA A CA 1
ATOM 1437 C C . ALA A 1 185 ? -21.398 13.025 19.041 1.00 86.50 185 ALA A C 1
ATOM 1439 O O . ALA A 1 185 ? -20.587 13.951 18.961 1.00 86.50 185 ALA A O 1
ATOM 1440 N N . PRO A 1 186 ? -21.966 12.513 17.931 1.00 81.75 186 PRO A N 1
ATOM 1441 C CA . PRO A 1 186 ? -21.687 13.006 16.577 1.00 81.75 186 PRO A CA 1
ATOM 1442 C C . PRO A 1 186 ? -21.942 14.512 16.425 1.00 81.75 186 PRO A C 1
ATOM 1444 O O . PRO A 1 186 ? -21.324 15.185 15.604 1.00 81.75 186 PRO A O 1
ATOM 1447 N N . GLY A 1 187 ? -22.839 15.057 17.255 1.00 77.75 187 GLY A N 1
ATOM 1448 C CA . GLY A 1 187 ? -23.138 16.483 17.349 1.00 77.75 187 GLY A CA 1
ATOM 1449 C C . GLY A 1 187 ? -21.941 17.371 17.716 1.00 77.75 187 GLY A C 1
ATOM 1450 O O . GLY A 1 187 ? -21.917 18.530 17.314 1.00 77.75 187 GLY A O 1
ATOM 1451 N N . GLN A 1 188 ? -20.959 16.833 18.442 1.00 81.44 188 GLN A N 1
ATOM 1452 C CA . GLN A 1 188 ? -19.813 17.571 18.992 1.00 81.44 188 GLN A CA 1
ATOM 1453 C C . GLN A 1 188 ? -18.583 17.573 18.068 1.00 81.44 188 GLN A C 1
ATOM 1455 O O . GLN A 1 188 ? -17.558 18.154 18.411 1.00 81.44 188 GLN A O 1
ATOM 1460 N N . LEU A 1 189 ? -18.653 16.882 16.927 1.00 82.62 189 LEU A N 1
ATOM 1461 C CA . LEU A 1 189 ? -17.521 16.691 16.024 1.00 82.62 189 LEU A CA 1
ATOM 1462 C C . LEU A 1 189 ? -17.656 17.604 14.800 1.00 82.62 189 LEU A C 1
ATOM 1464 O O . LEU A 1 189 ? -18.363 17.277 13.845 1.00 82.62 189 LEU A O 1
ATOM 1468 N N . ASP A 1 190 ? -16.928 18.722 14.805 1.00 82.69 190 ASP A N 1
ATOM 1469 C CA . ASP A 1 190 ? -16.986 19.751 13.752 1.00 82.69 190 ASP A CA 1
ATOM 1470 C C . ASP A 1 190 ? -16.653 19.201 12.352 1.00 82.69 190 ASP A C 1
ATOM 1472 O O . ASP A 1 190 ? -17.217 19.613 11.340 1.00 82.69 190 ASP A O 1
ATOM 1476 N N . PHE A 1 191 ? -15.768 18.203 12.261 1.00 82.62 191 PHE A N 1
ATOM 1477 C CA . PHE A 1 191 ? -15.380 17.618 10.972 1.00 82.62 191 PHE A CA 1
ATOM 1478 C C . PHE A 1 191 ? -16.494 16.788 10.308 1.00 82.62 191 PHE A C 1
ATOM 1480 O O . PHE A 1 191 ? -16.357 16.405 9.142 1.00 82.62 191 PHE A O 1
ATOM 1487 N N . LEU A 1 192 ? -17.598 16.525 11.015 1.00 83.31 192 LEU A N 1
ATOM 1488 C CA . LEU A 1 192 ? -18.775 15.841 10.478 1.00 83.31 192 LEU A CA 1
ATOM 1489 C C . LEU A 1 192 ? -19.821 16.806 9.899 1.00 83.31 192 LEU A C 1
ATOM 1491 O O . LEU A 1 192 ? -20.821 16.341 9.355 1.00 83.31 192 LEU A O 1
ATOM 1495 N N . GLU A 1 193 ? -19.601 18.127 9.941 1.00 77.69 193 GLU A N 1
ATOM 1496 C CA . GLU A 1 193 ? -20.591 19.138 9.520 1.00 77.69 193 GLU A CA 1
ATOM 1497 C C . GLU A 1 193 ? -20.973 19.122 8.025 1.00 77.69 193 GLU A C 1
ATOM 1499 O O . GLU A 1 193 ? -21.927 19.786 7.629 1.00 77.69 193 GLU A O 1
ATOM 1504 N N . GLY A 1 194 ? -20.312 18.316 7.192 1.00 79.50 194 GLY A N 1
ATOM 1505 C CA . GLY A 1 194 ? -20.683 18.093 5.787 1.00 79.50 194 GLY A CA 1
ATOM 1506 C C . GLY A 1 194 ? -21.170 16.678 5.465 1.00 79.50 194 GLY A C 1
ATOM 1507 O O . GLY A 1 194 ? -21.409 16.370 4.297 1.00 79.50 194 GLY A O 1
ATOM 1508 N N . VAL A 1 195 ? -21.267 15.796 6.461 1.00 83.50 195 VAL A N 1
ATOM 1509 C CA . VAL A 1 195 ? -21.543 14.369 6.255 1.00 83.50 195 VAL A CA 1
ATOM 1510 C C . VAL A 1 195 ? -23.030 14.086 6.486 1.00 83.50 195 VAL A C 1
ATOM 1512 O O . VAL A 1 195 ? -23.571 14.541 7.497 1.00 83.50 195 VAL A O 1
ATOM 1515 N N . PRO A 1 196 ? -23.706 13.325 5.601 1.00 82.00 196 PRO A N 1
ATOM 1516 C CA . PRO A 1 196 ? -25.098 12.934 5.807 1.00 82.00 196 PRO A CA 1
ATOM 1517 C C . PRO A 1 196 ? -25.301 12.281 7.178 1.00 82.00 196 PRO A C 1
ATOM 1519 O O . PRO A 1 196 ? -24.545 11.385 7.560 1.00 82.00 196 PRO A O 1
ATOM 1522 N N . ASP A 1 197 ? -26.296 12.766 7.923 1.00 80.69 197 ASP A N 1
ATOM 1523 C CA . ASP A 1 197 ? -26.617 12.363 9.300 1.00 80.69 197 ASP A CA 1
ATOM 1524 C C . ASP A 1 197 ? -25.434 12.427 10.292 1.00 80.69 197 ASP A C 1
ATOM 1526 O O . ASP A 1 197 ? -25.478 11.788 11.340 1.00 80.69 197 ASP A O 1
ATOM 1530 N N . ARG A 1 198 ? -24.357 13.164 9.970 1.00 82.12 198 ARG A N 1
ATOM 1531 C CA . ARG A 1 198 ? -23.101 13.187 10.745 1.00 82.12 198 ARG A CA 1
ATOM 1532 C C . ARG A 1 198 ? -22.569 11.775 11.043 1.00 82.12 198 ARG A C 1
ATOM 1534 O O . ARG A 1 198 ? -22.054 11.513 12.128 1.00 82.12 198 ARG A O 1
ATOM 1541 N N . ARG A 1 199 ? -22.686 10.848 10.084 1.00 83.56 199 ARG A N 1
ATOM 1542 C CA . ARG A 1 199 ? -22.183 9.472 10.243 1.00 83.56 199 ARG A CA 1
ATOM 1543 C C . ARG A 1 199 ? -20.667 9.436 10.168 1.00 83.56 199 ARG A C 1
ATOM 1545 O O . ARG A 1 199 ? -20.074 9.773 9.143 1.00 83.56 199 ARG A O 1
ATOM 1552 N N . PHE A 1 200 ? -20.039 9.006 11.253 1.00 85.12 200 PHE A N 1
ATOM 1553 C CA . PHE A 1 200 ? -18.586 8.973 11.365 1.00 85.12 200 PHE A CA 1
ATOM 1554 C C . PHE A 1 200 ? -17.945 8.054 10.319 1.00 85.12 200 PHE A C 1
ATOM 1556 O O . PHE A 1 200 ? -16.947 8.402 9.695 1.00 85.12 200 PHE A O 1
ATOM 1563 N N . GLU A 1 201 ? -18.563 6.913 10.058 1.00 85.25 201 GLU A N 1
ATOM 1564 C CA . GLU A 1 201 ? -18.066 5.869 9.164 1.00 85.25 201 GLU A CA 1
ATOM 1565 C C . GLU A 1 201 ? -18.019 6.359 7.716 1.00 85.25 201 GLU A C 1
ATOM 1567 O O . GLU A 1 201 ? -17.047 6.128 7.005 1.00 85.25 201 GLU A O 1
ATOM 1572 N N . PHE A 1 202 ? -19.010 7.152 7.296 1.00 84.62 202 PHE A N 1
ATOM 1573 C CA . PHE A 1 202 ? -19.026 7.745 5.956 1.00 84.62 202 PHE A CA 1
ATOM 1574 C C . PHE A 1 202 ? -17.882 8.736 5.761 1.00 84.62 202 PHE A C 1
ATOM 1576 O O . PHE A 1 202 ? -17.281 8.791 4.686 1.00 84.62 202 PHE A O 1
ATOM 1583 N N . TRP A 1 203 ? -17.552 9.502 6.801 1.00 84.44 203 TRP A N 1
ATOM 1584 C CA . TRP A 1 203 ? -16.401 10.393 6.753 1.00 84.44 203 TRP A CA 1
ATOM 1585 C C . TRP A 1 203 ? -15.100 9.604 6.571 1.00 84.44 203 TRP A C 1
ATOM 1587 O O . TRP A 1 203 ? -14.276 9.970 5.727 1.00 84.44 203 TRP A O 1
ATOM 1597 N N . VAL A 1 204 ? -14.948 8.502 7.314 1.00 81.06 204 VAL A N 1
ATOM 1598 C CA . VAL A 1 204 ? -13.767 7.625 7.271 1.00 81.06 204 VAL A CA 1
ATOM 1599 C C . VAL A 1 204 ? -13.615 6.953 5.907 1.00 81.06 204 VAL A C 1
ATOM 1601 O O . VAL A 1 204 ? -12.510 6.953 5.360 1.00 81.06 204 VAL A O 1
ATOM 1604 N N . ALA A 1 205 ? -14.708 6.454 5.325 1.00 78.38 205 ALA A N 1
ATOM 1605 C CA . ALA A 1 205 ? -14.706 5.820 4.007 1.00 78.38 205 ALA A CA 1
ATOM 1606 C C . ALA A 1 205 ? -14.267 6.784 2.885 1.00 78.38 205 ALA A C 1
ATOM 1608 O O . ALA A 1 205 ? -13.540 6.401 1.965 1.00 78.38 205 ALA A O 1
ATOM 1609 N N . VAL A 1 206 ? -14.677 8.058 2.959 1.00 78.06 206 VAL A N 1
ATOM 1610 C CA . VAL A 1 206 ? -14.317 9.090 1.964 1.00 78.06 206 VAL A CA 1
ATOM 1611 C C . VAL A 1 206 ? -12.902 9.638 2.180 1.00 78.06 206 VAL A C 1
ATOM 1613 O O . VAL A 1 206 ? -12.251 10.056 1.217 1.00 78.06 206 VAL A O 1
ATOM 1616 N N . HIS A 1 207 ? -12.400 9.598 3.416 1.00 75.50 207 HIS A N 1
ATOM 1617 C CA . HIS A 1 207 ? -11.060 10.051 3.795 1.00 75.50 207 HIS A CA 1
ATOM 1618 C C . HIS A 1 207 ? -10.179 8.868 4.237 1.00 75.50 207 HIS A C 1
ATOM 1620 O O . HIS A 1 207 ? -9.780 8.781 5.411 1.00 75.50 207 HIS A O 1
ATOM 1626 N N . PRO A 1 208 ? -9.827 7.955 3.306 1.00 64.75 208 PRO A N 1
ATOM 1627 C CA . PRO A 1 208 ? -8.908 6.873 3.616 1.00 64.75 208 PRO A CA 1
ATOM 1628 C C . PRO A 1 208 ? -7.560 7.466 4.034 1.00 64.75 208 PRO A C 1
ATOM 1630 O O . PRO A 1 208 ? -7.124 8.485 3.487 1.00 64.75 208 PRO A O 1
ATOM 1633 N N . ALA A 1 209 ? -6.894 6.830 5.003 1.00 62.09 209 ALA A N 1
ATOM 1634 C CA . ALA A 1 209 ? -5.607 7.297 5.510 1.00 62.09 209 ALA A CA 1
ATOM 1635 C C . ALA A 1 209 ? -4.622 7.498 4.352 1.00 62.09 209 ALA A C 1
ATOM 1637 O O . ALA A 1 209 ? -4.184 6.538 3.710 1.00 62.09 209 ALA A O 1
ATOM 1638 N N . LYS A 1 210 ? -4.240 8.751 4.087 1.00 52.84 210 LYS A N 1
ATOM 1639 C CA . LYS A 1 210 ? -3.110 9.028 3.199 1.00 52.84 210 LYS A CA 1
ATOM 1640 C C . LYS A 1 210 ? -1.870 8.462 3.882 1.00 52.84 210 LYS A C 1
ATOM 1642 O O . LYS A 1 210 ? -1.694 8.651 5.080 1.00 52.84 210 LYS A O 1
ATOM 1647 N N . GLY A 1 211 ? -1.019 7.764 3.128 1.00 43.97 211 GLY A N 1
ATOM 1648 C CA . GLY A 1 211 ? 0.052 6.892 3.636 1.00 43.97 211 GLY A CA 1
ATOM 1649 C C . GLY A 1 211 ? 1.019 7.471 4.687 1.00 43.97 211 GLY A C 1
ATOM 1650 O O . GLY A 1 211 ? 1.734 6.681 5.305 1.00 43.97 211 GLY A O 1
ATOM 1651 N N . ASN A 1 212 ? 0.988 8.785 4.937 1.00 41.28 212 ASN A N 1
ATOM 1652 C CA . ASN A 1 212 ? 1.841 9.525 5.867 1.00 41.28 212 ASN A CA 1
ATOM 1653 C C . ASN A 1 212 ? 1.116 10.116 7.091 1.00 41.28 212 ASN A C 1
ATOM 1655 O O . ASN A 1 212 ? 1.767 10.771 7.899 1.00 41.28 212 ASN A O 1
ATOM 1659 N N . GLU A 1 213 ? -0.193 9.915 7.263 1.00 52.84 213 GLU A N 1
ATOM 1660 C CA . GLU A 1 213 ? -0.837 10.243 8.539 1.00 52.84 213 GLU A CA 1
ATOM 1661 C C . GLU A 1 213 ? -0.405 9.193 9.566 1.00 52.84 213 GLU A C 1
ATOM 1663 O O . GLU A 1 213 ? -0.832 8.036 9.525 1.00 52.84 213 GLU A O 1
ATOM 1668 N N . THR A 1 214 ? 0.519 9.579 10.447 1.00 49.72 214 THR A N 1
ATOM 1669 C CA . THR A 1 214 ? 0.922 8.820 11.633 1.00 49.72 214 THR A CA 1
ATOM 1670 C C . THR A 1 214 ? -0.293 8.630 12.531 1.00 49.72 214 THR A C 1
ATOM 1672 O O . THR A 1 214 ? -0.535 9.415 13.442 1.00 49.72 214 THR A O 1
ATOM 1675 N N . ALA A 1 215 ? -1.081 7.587 12.267 1.00 56.19 215 ALA A N 1
ATOM 1676 C CA . ALA A 1 215 ? -2.000 7.069 13.264 1.00 56.19 215 ALA A CA 1
ATOM 1677 C C . ALA A 1 215 ? -1.166 6.696 14.506 1.00 56.19 215 ALA A C 1
ATOM 1679 O O . ALA A 1 215 ? -0.103 6.079 14.362 1.00 56.19 215 ALA A O 1
ATOM 1680 N N . PRO A 1 216 ? -1.588 7.092 15.714 1.00 56.16 216 PRO A N 1
ATOM 1681 C CA . PRO A 1 216 ? -0.836 6.813 16.925 1.00 56.16 216 PRO A CA 1
ATOM 1682 C C . PRO A 1 216 ? -0.818 5.307 17.203 1.00 56.16 216 PRO A C 1
ATOM 1684 O O . PRO A 1 216 ? -1.809 4.714 17.621 1.00 56.16 216 PRO A O 1
ATOM 1687 N N . GLY A 1 217 ? 0.343 4.697 16.962 1.00 60.12 217 GLY A N 1
ATOM 1688 C CA . GLY A 1 217 ? 0.579 3.260 17.099 1.00 60.12 217 GLY A CA 1
ATOM 1689 C C . GLY A 1 217 ? 0.585 2.516 15.758 1.00 60.12 217 GLY A C 1
ATOM 1690 O O . GLY A 1 217 ? -0.260 2.737 14.891 1.00 60.12 217 GLY A O 1
ATOM 1691 N N . ALA A 1 218 ? 1.537 1.586 15.601 1.00 64.69 218 ALA A N 1
ATOM 1692 C CA . ALA A 1 218 ? 1.674 0.759 14.396 1.00 64.69 218 ALA A CA 1
ATOM 1693 C C . ALA A 1 218 ? 0.398 -0.057 14.097 1.00 64.69 218 ALA A C 1
ATOM 1695 O O . ALA A 1 218 ? 0.012 -0.193 12.940 1.00 64.69 218 ALA A O 1
ATOM 1696 N N . ALA A 1 219 ? -0.300 -0.507 15.146 1.00 71.38 219 ALA A N 1
ATOM 1697 C CA . ALA A 1 219 ? -1.530 -1.291 15.069 1.00 71.38 219 ALA A CA 1
ATOM 1698 C C . ALA A 1 219 ? -2.671 -0.559 14.342 1.00 71.38 219 ALA A C 1
ATOM 1700 O O . ALA A 1 219 ? -3.208 -1.067 13.359 1.00 71.38 219 ALA A O 1
ATOM 1701 N N . PHE A 1 220 ? -3.023 0.656 14.775 1.00 74.06 220 PHE A N 1
ATOM 1702 C CA . PHE A 1 220 ? -4.103 1.433 14.157 1.00 74.06 220 PHE A CA 1
ATOM 1703 C C . PHE A 1 220 ? -3.739 1.938 12.756 1.00 74.06 220 PHE A C 1
ATOM 1705 O O . PHE A 1 220 ? -4.606 2.018 11.884 1.00 74.06 220 PHE A O 1
ATOM 1712 N N . GLY A 1 221 ? -2.452 2.202 12.505 1.00 72.81 221 GLY A N 1
ATOM 1713 C CA . GLY A 1 221 ? -1.951 2.510 11.166 1.00 72.81 221 GLY A CA 1
ATOM 1714 C C . GLY A 1 221 ? -2.143 1.352 10.184 1.00 72.81 221 GLY A C 1
ATOM 1715 O O . GLY A 1 221 ? -2.649 1.563 9.081 1.00 72.81 221 GLY A O 1
ATOM 1716 N N . GLU A 1 222 ? -1.789 0.126 10.578 1.00 75.12 222 GLU A N 1
ATOM 1717 C CA . GLU A 1 222 ? -2.008 -1.067 9.752 1.00 75.12 222 GLU A CA 1
ATOM 1718 C C . GLU A 1 222 ? -3.493 -1.391 9.582 1.00 75.12 222 GLU A C 1
ATOM 1720 O O . GLU A 1 222 ? -3.929 -1.696 8.468 1.00 75.12 222 GLU A O 1
ATOM 1725 N N . LEU A 1 223 ? -4.285 -1.271 10.652 1.00 77.44 223 LEU A N 1
ATOM 1726 C CA . LEU A 1 223 ? -5.733 -1.472 10.601 1.00 77.44 223 LEU A CA 1
ATOM 1727 C C . LEU A 1 223 ? -6.382 -0.532 9.583 1.00 77.44 223 LEU A C 1
ATOM 1729 O O . LEU A 1 223 ? -7.116 -0.998 8.712 1.00 77.44 223 LEU A O 1
ATOM 1733 N N . ARG A 1 224 ? -6.054 0.764 9.620 1.00 75.25 224 ARG A N 1
ATOM 1734 C CA . ARG A 1 224 ? -6.636 1.760 8.709 1.00 75.25 224 ARG A CA 1
ATOM 1735 C C . ARG A 1 224 ? -6.144 1.619 7.264 1.00 75.25 224 ARG A C 1
ATOM 1737 O O . ARG A 1 224 ? -6.908 1.890 6.344 1.00 75.25 224 ARG A O 1
ATOM 1744 N N . LYS A 1 225 ? -4.896 1.187 7.047 1.00 72.62 225 LYS A N 1
ATOM 1745 C CA . LYS A 1 225 ? -4.315 1.026 5.698 1.00 72.62 225 LYS A CA 1
ATOM 1746 C C . LYS A 1 225 ? -4.743 -0.261 4.996 1.00 72.62 225 LYS A C 1
ATOM 1748 O O . LYS A 1 225 ? -4.948 -0.246 3.785 1.00 72.62 225 LYS A O 1
ATOM 1753 N N . HIS A 1 226 ? -4.827 -1.371 5.727 1.00 72.06 226 HIS A N 1
ATOM 1754 C CA . HIS A 1 226 ? -4.889 -2.700 5.114 1.00 72.06 226 HIS A CA 1
ATOM 1755 C C . HIS A 1 226 ? -6.114 -3.523 5.485 1.00 72.06 226 HIS A C 1
ATOM 1757 O O . HIS A 1 226 ? -6.494 -4.372 4.683 1.00 72.06 226 HIS A O 1
ATOM 1763 N N . TRP A 1 227 ? -6.712 -3.317 6.660 1.00 73.00 227 TRP A N 1
ATOM 1764 C CA . TRP A 1 227 ? -7.718 -4.243 7.193 1.00 73.00 227 TRP A CA 1
ATOM 1765 C C . TRP A 1 227 ? -9.130 -3.660 7.213 1.00 73.00 227 TRP A C 1
ATOM 1767 O O . TRP A 1 227 ? -10.057 -4.313 6.749 1.00 73.00 227 TRP A O 1
ATOM 1777 N N . ALA A 1 228 ? -9.297 -2.415 7.657 1.00 72.38 228 ALA A N 1
ATOM 1778 C CA . ALA A 1 228 ? -10.585 -1.725 7.622 1.00 72.38 228 ALA A CA 1
ATOM 1779 C C . ALA A 1 228 ? -11.026 -1.385 6.189 1.00 72.38 228 ALA A C 1
ATOM 1781 O O . ALA A 1 228 ? -12.205 -1.466 5.872 1.00 72.38 228 ALA A O 1
ATOM 1782 N N . ALA A 1 229 ? -10.069 -1.097 5.300 1.00 73.12 229 ALA A N 1
ATOM 1783 C CA . ALA A 1 229 ? -10.321 -0.801 3.889 1.00 73.12 229 ALA A CA 1
ATOM 1784 C C . ALA A 1 229 ? -10.489 -2.059 3.009 1.00 73.12 229 ALA A C 1
ATOM 1786 O O . ALA A 1 229 ? -10.475 -1.957 1.779 1.00 73.12 229 ALA A O 1
ATOM 1787 N N . GLN A 1 230 ? -10.600 -3.257 3.597 1.00 76.19 230 GLN A N 1
ATOM 1788 C CA . GLN A 1 230 ? -10.833 -4.469 2.811 1.00 76.19 230 GLN A CA 1
ATOM 1789 C C . GLN A 1 230 ? -12.246 -4.482 2.250 1.00 76.19 230 GLN A C 1
ATOM 1791 O O . GLN A 1 230 ? -13.209 -4.121 2.921 1.00 76.19 230 GLN A O 1
ATOM 1796 N N . ASP A 1 231 ? -12.338 -4.919 1.001 1.00 81.06 231 ASP A N 1
ATOM 1797 C CA . ASP A 1 231 ? -13.598 -5.087 0.300 1.00 81.06 231 ASP A CA 1
ATOM 1798 C C . ASP A 1 231 ? -14.152 -6.499 0.548 1.00 81.06 231 ASP A C 1
ATOM 1800 O O . ASP A 1 231 ? -13.530 -7.513 0.185 1.00 81.06 231 ASP A O 1
ATOM 1804 N N . PHE A 1 232 ? -15.314 -6.559 1.197 1.00 81.38 232 PHE A N 1
ATOM 1805 C CA . PHE A 1 232 ? -15.986 -7.807 1.559 1.00 81.38 232 PHE A CA 1
ATOM 1806 C C . PHE A 1 232 ? -16.654 -8.471 0.354 1.00 81.38 232 PHE A C 1
ATOM 1808 O O . PHE A 1 232 ? -16.607 -9.697 0.251 1.00 81.38 232 PHE A O 1
ATOM 1815 N N . TYR A 1 233 ? -17.182 -7.689 -0.594 1.00 81.62 233 TYR A N 1
ATOM 1816 C CA . TYR A 1 233 ? -17.805 -8.211 -1.825 1.00 81.62 233 TYR A CA 1
ATOM 1817 C C . TYR A 1 233 ? -16.863 -8.155 -3.023 1.00 81.62 233 TYR A C 1
ATOM 1819 O O . TYR A 1 233 ? -17.290 -8.294 -4.172 1.00 81.62 233 TYR A O 1
ATOM 1827 N N . GLY A 1 234 ? -15.581 -7.900 -2.773 1.00 69.81 234 GLY A N 1
ATOM 1828 C CA . GLY A 1 234 ? -14.600 -7.716 -3.825 1.00 69.81 234 GLY A CA 1
ATOM 1829 C C . GLY A 1 234 ? -14.541 -8.893 -4.781 1.00 69.81 234 GLY A C 1
ATOM 1830 O O . GLY A 1 234 ? -14.600 -10.050 -4.372 1.00 69.81 234 GLY A O 1
ATOM 1831 N N . LEU A 1 235 ? -14.398 -8.552 -6.060 1.00 64.62 235 LEU A N 1
ATOM 1832 C CA . LEU A 1 235 ? -14.165 -9.500 -7.142 1.00 64.62 235 LEU A CA 1
ATOM 1833 C C . LEU A 1 235 ? -12.978 -10.410 -6.813 1.00 64.62 235 LEU A C 1
ATOM 1835 O O . LEU A 1 235 ? -12.029 -9.991 -6.130 1.00 64.62 235 LEU A O 1
ATOM 1839 N N . ALA A 1 236 ? -13.014 -11.636 -7.337 1.00 64.00 236 ALA A N 1
ATOM 1840 C CA . ALA A 1 236 ? -11.890 -12.553 -7.222 1.00 64.00 236 ALA A CA 1
ATOM 1841 C C . ALA A 1 236 ? -10.612 -11.874 -7.742 1.00 64.00 236 ALA A C 1
ATOM 1843 O O . ALA A 1 236 ? -10.655 -11.022 -8.631 1.00 64.00 236 ALA A O 1
ATOM 1844 N N . ARG A 1 237 ? -9.448 -12.235 -7.191 1.00 64.38 237 ARG A N 1
ATOM 1845 C CA . ARG A 1 237 ? -8.174 -11.582 -7.544 1.00 64.38 237 ARG A CA 1
ATOM 1846 C C . ARG A 1 237 ? -7.921 -11.574 -9.061 1.00 64.38 237 ARG A C 1
ATOM 1848 O O . ARG A 1 237 ? -7.470 -10.562 -9.583 1.00 64.38 237 ARG A O 1
ATOM 1855 N N . SER A 1 238 ? -8.295 -12.651 -9.750 1.00 62.34 238 SER A N 1
ATOM 1856 C CA . SER A 1 238 ? -8.233 -12.783 -11.211 1.00 62.34 238 SER A CA 1
ATOM 1857 C C . SER A 1 238 ? -9.127 -11.787 -11.957 1.00 62.34 238 SER A C 1
ATOM 1859 O O . SER A 1 238 ? -8.712 -11.211 -12.953 1.00 62.34 238 SER A O 1
ATOM 1861 N N . GLU A 1 239 ? -10.345 -11.549 -11.479 1.00 66.38 239 GLU A N 1
ATOM 1862 C CA . GLU A 1 239 ? -11.285 -10.592 -12.075 1.00 66.38 239 GLU A CA 1
ATOM 1863 C C . GLU A 1 239 ? -10.873 -9.146 -11.796 1.00 66.38 239 GLU A C 1
ATOM 1865 O O . GLU A 1 239 ? -11.015 -8.272 -12.650 1.00 66.38 239 GLU A O 1
ATOM 1870 N N . ARG A 1 240 ? -10.303 -8.892 -10.612 1.00 69.31 240 ARG A N 1
ATOM 1871 C CA . ARG A 1 240 ? -9.772 -7.577 -10.244 1.00 69.31 240 ARG A CA 1
ATOM 1872 C C . ARG A 1 240 ? -8.592 -7.173 -11.131 1.00 69.31 240 ARG A C 1
ATOM 1874 O O . ARG A 1 240 ? -8.470 -5.998 -11.454 1.00 69.31 240 ARG A O 1
ATOM 1881 N N . GLU A 1 241 ? -7.757 -8.126 -11.542 1.00 70.81 241 GLU A N 1
ATOM 1882 C CA . GLU A 1 241 ? -6.645 -7.894 -12.477 1.00 70.81 241 GLU A CA 1
ATOM 1883 C C . GLU A 1 241 ? -7.120 -7.578 -13.907 1.00 70.81 241 GLU A C 1
ATOM 1885 O O . GLU A 1 241 ? -6.414 -6.901 -14.650 1.00 70.81 241 GLU A O 1
ATOM 1890 N N . LEU A 1 242 ? -8.328 -8.011 -14.284 1.00 70.31 242 LEU A N 1
ATOM 1891 C CA . LEU A 1 242 ? -8.936 -7.681 -15.577 1.00 70.31 242 LEU A CA 1
ATOM 1892 C C . LEU A 1 242 ? -9.577 -6.285 -15.596 1.00 70.31 242 LEU A C 1
ATOM 1894 O O . LEU A 1 242 ? -9.837 -5.745 -16.674 1.00 70.31 242 LEU A O 1
ATOM 1898 N N . MET A 1 243 ? -9.844 -5.689 -14.430 1.00 69.12 243 MET A N 1
ATOM 1899 C CA . MET A 1 243 ? -10.444 -4.361 -14.349 1.00 69.12 243 MET A CA 1
ATOM 1900 C C . MET A 1 243 ? -9.390 -3.252 -14.476 1.00 69.12 243 MET A C 1
ATOM 1902 O O . MET A 1 243 ? -8.374 -3.280 -13.780 1.00 69.12 243 MET A O 1
ATOM 1906 N N . PRO A 1 244 ? -9.631 -2.229 -15.319 1.00 71.62 244 PRO A N 1
ATOM 1907 C CA . PRO A 1 244 ? -8.675 -1.150 -15.514 1.00 71.62 244 PRO A CA 1
ATOM 1908 C C . PRO A 1 244 ? -8.525 -0.327 -14.234 1.00 71.62 244 PRO A C 1
ATOM 1910 O O . PRO A 1 244 ? -9.505 0.115 -13.624 1.00 71.62 244 PRO A O 1
ATOM 1913 N N . THR A 1 245 ? -7.282 -0.069 -13.846 1.00 75.56 245 THR A N 1
ATOM 1914 C CA . THR A 1 245 ? -6.982 0.782 -12.697 1.00 75.56 245 THR A CA 1
ATOM 1915 C C . THR A 1 245 ? -7.161 2.262 -13.050 1.00 75.56 245 THR A C 1
ATOM 1917 O O . THR A 1 245 ? -7.215 2.664 -14.216 1.00 75.56 245 THR A O 1
ATOM 1920 N N . ARG A 1 246 ? -7.212 3.135 -12.032 1.00 73.19 246 ARG A N 1
ATOM 1921 C CA . ARG A 1 246 ? -7.219 4.595 -12.257 1.00 73.19 246 ARG A CA 1
ATOM 1922 C C . ARG A 1 246 ? -6.020 5.054 -13.094 1.00 73.19 246 ARG A C 1
ATOM 1924 O O . ARG A 1 246 ? -6.172 5.984 -13.884 1.00 73.19 246 ARG A O 1
ATOM 1931 N N . GLY A 1 247 ? -4.867 4.402 -12.928 1.00 75.00 247 GLY A N 1
ATOM 1932 C CA . GLY A 1 247 ? -3.671 4.653 -13.730 1.00 75.00 247 GLY A CA 1
ATOM 1933 C C . GLY A 1 247 ? -3.900 4.322 -15.201 1.00 75.00 247 GLY A C 1
ATOM 1934 O O . GLY A 1 247 ? -3.633 5.160 -16.058 1.00 75.00 247 GLY A O 1
ATOM 1935 N N . ASP A 1 248 ? -4.509 3.173 -15.490 1.00 77.31 248 ASP A N 1
ATOM 1936 C CA . ASP A 1 248 ? -4.807 2.747 -16.864 1.00 77.31 248 ASP A CA 1
ATOM 1937 C C . ASP A 1 248 ? -5.799 3.691 -17.548 1.00 77.31 248 ASP A C 1
ATOM 1939 O O . ASP A 1 248 ? -5.621 4.062 -18.707 1.00 77.31 248 ASP A O 1
ATOM 1943 N N . LEU A 1 249 ? -6.809 4.175 -16.820 1.00 81.12 249 LEU A N 1
ATOM 1944 C CA . LEU A 1 249 ? -7.763 5.157 -17.346 1.00 81.12 249 LEU A CA 1
ATOM 1945 C C . LEU A 1 249 ? -7.119 6.525 -17.605 1.00 81.12 249 LEU A C 1
ATOM 1947 O O . LEU A 1 249 ? -7.457 7.198 -18.584 1.00 81.12 249 LEU A O 1
ATOM 1951 N N . GLN A 1 250 ? -6.190 6.955 -16.749 1.00 80.00 250 GLN A N 1
ATOM 1952 C CA . GLN A 1 250 ? -5.408 8.172 -16.982 1.00 80.00 250 GLN A CA 1
ATOM 1953 C C . GLN A 1 250 ? -4.468 8.006 -18.178 1.00 80.00 250 GLN A C 1
ATOM 1955 O O . GLN A 1 250 ? -4.362 8.923 -18.994 1.00 80.00 250 GLN A O 1
ATOM 1960 N N . LEU A 1 251 ? -3.862 6.830 -18.335 1.00 82.00 251 LEU A N 1
ATOM 1961 C CA . LEU A 1 251 ? -3.016 6.492 -19.472 1.00 82.00 251 LEU A CA 1
ATOM 1962 C C . LEU A 1 251 ? -3.830 6.444 -20.769 1.00 82.00 251 LEU A C 1
ATOM 1964 O O . LEU A 1 251 ? -3.394 6.997 -21.773 1.00 82.00 251 LEU A O 1
ATOM 1968 N N . LEU A 1 252 ? -5.057 5.916 -20.746 1.00 80.31 252 LEU A N 1
ATOM 1969 C CA . LEU A 1 252 ? -5.988 5.982 -21.878 1.00 80.31 252 LEU A CA 1
ATOM 1970 C C . LEU A 1 252 ? -6.365 7.426 -22.238 1.00 80.31 252 LEU A C 1
ATOM 1972 O O . LEU A 1 252 ? -6.411 7.776 -23.419 1.00 80.31 252 LEU A O 1
ATOM 1976 N N . LYS A 1 253 ? -6.579 8.304 -21.250 1.00 81.50 253 LYS A N 1
ATOM 1977 C CA . LYS A 1 253 ? -6.791 9.741 -21.514 1.00 81.50 253 LYS A CA 1
ATOM 1978 C C . LYS A 1 253 ? -5.543 10.399 -22.111 1.00 81.50 253 LYS A C 1
ATOM 1980 O O . LYS A 1 253 ? -5.663 11.188 -23.051 1.00 81.50 253 LYS A O 1
ATOM 1985 N N . ALA A 1 254 ? -4.360 10.054 -21.606 1.00 83.00 254 ALA A N 1
ATOM 1986 C CA . ALA A 1 254 ? -3.079 10.542 -22.112 1.00 83.00 254 ALA A CA 1
ATOM 1987 C C . ALA A 1 254 ? -2.716 9.944 -23.484 1.00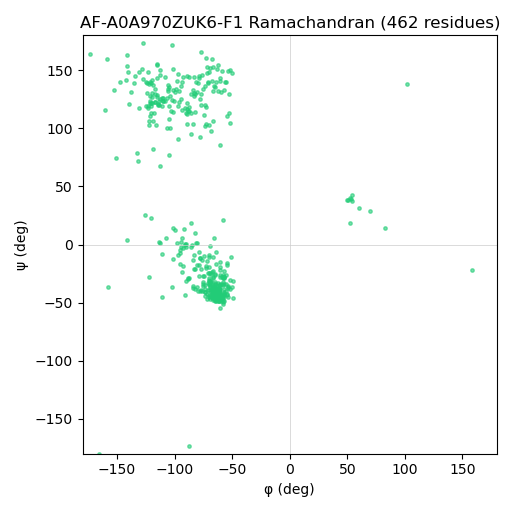 83.00 254 ALA A C 1
ATOM 1989 O O . ALA A 1 254 ? -2.012 10.582 -24.263 1.00 83.00 254 ALA A O 1
ATOM 1990 N N . SER A 1 255 ? -3.244 8.768 -23.830 1.00 85.62 255 SER A N 1
ATOM 1991 C CA . SER A 1 255 ? -2.978 8.068 -25.092 1.00 85.62 255 SER A CA 1
ATOM 1992 C C . SER A 1 255 ? -3.324 8.932 -26.304 1.00 85.62 255 SER A C 1
ATOM 1994 O O . SER A 1 255 ? -2.550 8.999 -27.256 1.00 85.62 255 SER A O 1
ATOM 1996 N N . ARG A 1 256 ? -4.415 9.709 -26.243 1.00 83.06 256 ARG A N 1
ATOM 1997 C CA . ARG A 1 256 ? -4.769 10.664 -27.311 1.00 83.06 256 ARG A CA 1
ATOM 1998 C C . ARG A 1 256 ? -3.696 11.733 -27.537 1.00 83.06 256 ARG A C 1
ATOM 2000 O O . ARG A 1 256 ? -3.504 12.170 -28.669 1.00 83.06 256 ARG A O 1
ATOM 2007 N N . TRP A 1 257 ? -3.002 12.163 -26.483 1.00 85.69 257 TRP A N 1
ATOM 2008 C CA . TRP A 1 257 ? -1.874 13.089 -26.595 1.00 85.69 257 TRP A CA 1
ATOM 2009 C C . TRP A 1 257 ? -0.638 12.395 -27.161 1.00 85.69 257 TRP A C 1
ATOM 2011 O O . TRP A 1 257 ? -0.037 12.918 -28.097 1.00 85.69 257 TRP A O 1
ATOM 2021 N N . PHE A 1 258 ? -0.318 11.192 -26.679 1.00 84.94 258 PHE A N 1
ATOM 2022 C CA . PHE A 1 258 ? 0.779 10.388 -27.222 1.00 84.94 258 PHE A CA 1
ATOM 2023 C C . PHE A 1 258 ? 0.604 10.094 -28.716 1.00 84.94 258 PHE A C 1
ATOM 2025 O O . PHE A 1 258 ? 1.555 10.248 -29.474 1.00 84.94 258 PHE A O 1
ATOM 2032 N N . GLN A 1 259 ? -0.609 9.762 -29.167 1.00 87.19 259 GLN A N 1
ATOM 2033 C CA . GLN A 1 259 ? -0.910 9.545 -30.585 1.00 87.19 259 GLN A CA 1
ATOM 2034 C C . GLN A 1 259 ? -0.634 10.795 -31.430 1.00 87.19 259 GLN A C 1
ATOM 2036 O O . GLN A 1 259 ? -0.027 10.699 -32.493 1.00 87.19 259 GLN A O 1
ATOM 2041 N N . ARG A 1 260 ? -1.025 11.983 -30.950 1.00 89.50 260 ARG A N 1
ATOM 2042 C CA . ARG A 1 260 ? -0.760 13.250 -31.655 1.00 89.50 260 ARG A CA 1
ATOM 2043 C C . ARG A 1 260 ? 0.733 13.555 -31.738 1.00 89.50 260 ARG A C 1
ATOM 2045 O O . ARG A 1 260 ? 1.209 13.944 -32.800 1.00 89.50 260 ARG A O 1
ATOM 2052 N N . VAL A 1 261 ? 1.465 13.350 -30.643 1.00 90.75 261 VAL A N 1
ATOM 2053 C CA . VAL A 1 261 ? 2.922 13.546 -30.602 1.00 90.75 261 VAL A CA 1
ATOM 2054 C C . VAL A 1 261 ? 3.631 12.551 -31.521 1.00 90.75 261 VAL A C 1
ATOM 2056 O O . VAL A 1 261 ? 4.522 12.950 -32.263 1.00 90.75 261 VAL A O 1
ATOM 2059 N N . ALA A 1 262 ? 3.207 11.287 -31.536 1.00 90.75 262 ALA A N 1
ATOM 2060 C CA . ALA A 1 262 ? 3.774 10.265 -32.411 1.00 90.75 262 ALA A CA 1
ATOM 2061 C C . ALA A 1 262 ? 3.568 10.603 -33.895 1.00 90.75 262 ALA A C 1
ATOM 2063 O O . ALA A 1 262 ? 4.517 10.544 -34.672 1.00 90.75 262 ALA A O 1
ATOM 2064 N N . VAL A 1 263 ? 2.362 11.030 -34.288 1.00 94.44 263 VAL A N 1
ATOM 2065 C CA . VAL A 1 263 ? 2.090 11.470 -35.668 1.00 94.44 263 VAL A CA 1
ATOM 2066 C C . VAL A 1 263 ? 2.945 12.685 -36.036 1.00 94.44 263 VAL A C 1
ATOM 2068 O O . VAL A 1 263 ? 3.520 12.722 -37.122 1.00 94.44 263 VAL A O 1
ATOM 2071 N N . LEU A 1 264 ? 3.088 13.656 -35.128 1.00 94.12 264 LEU A N 1
ATOM 2072 C CA . LEU A 1 264 ? 3.946 14.821 -35.350 1.00 94.12 264 LEU A CA 1
ATOM 2073 C C . LEU A 1 264 ? 5.418 14.417 -35.521 1.00 94.12 264 LEU A C 1
ATOM 2075 O O . LEU A 1 264 ? 6.085 14.911 -36.425 1.00 94.12 264 LEU A O 1
ATOM 2079 N N . ALA A 1 265 ? 5.914 13.490 -34.700 1.00 93.19 265 ALA A N 1
ATOM 2080 C CA . ALA A 1 265 ? 7.280 12.984 -34.794 1.00 93.19 265 ALA A CA 1
ATOM 2081 C C . ALA A 1 265 ? 7.535 12.277 -36.133 1.00 93.19 265 ALA A C 1
ATOM 2083 O O . ALA A 1 265 ? 8.568 12.513 -36.758 1.00 93.19 265 ALA A O 1
ATOM 2084 N N . VAL A 1 266 ? 6.577 11.478 -36.616 1.00 94.94 266 VAL A N 1
ATOM 2085 C CA . VAL A 1 266 ? 6.661 10.838 -37.939 1.00 94.94 266 VAL A CA 1
ATOM 2086 C C . VAL A 1 266 ? 6.695 11.882 -39.056 1.00 94.94 266 VAL A C 1
ATOM 2088 O O . VAL A 1 266 ? 7.500 11.757 -39.975 1.00 94.94 266 VAL A O 1
ATOM 2091 N N . LEU A 1 267 ? 5.882 12.939 -38.972 1.00 94.44 267 LEU A N 1
ATOM 2092 C CA . LEU A 1 267 ? 5.891 14.025 -39.960 1.00 94.44 267 LEU A CA 1
ATOM 2093 C C . LEU A 1 267 ? 7.209 14.808 -39.954 1.00 94.44 267 LEU A C 1
ATOM 2095 O O . LEU A 1 267 ? 7.741 15.109 -41.020 1.00 94.44 267 LEU A O 1
ATOM 2099 N N . VAL A 1 268 ? 7.760 15.105 -38.774 1.00 94.81 268 VAL A N 1
ATOM 2100 C CA . VAL A 1 268 ? 9.068 15.767 -38.645 1.00 94.81 268 VAL A CA 1
ATOM 2101 C C . VAL A 1 268 ? 10.175 14.880 -39.207 1.00 94.81 268 VAL A C 1
ATOM 2103 O O . VAL A 1 268 ? 11.019 15.364 -39.957 1.00 94.81 268 VAL A O 1
ATOM 2106 N N . PHE A 1 269 ? 10.150 13.581 -38.908 1.00 94.06 269 PHE A N 1
ATOM 2107 C CA . PHE A 1 269 ? 11.115 12.626 -39.443 1.00 94.06 269 PHE A CA 1
ATOM 2108 C C . PHE A 1 269 ? 11.026 12.516 -40.970 1.00 94.06 269 PHE A C 1
ATOM 2110 O O . PHE A 1 269 ? 12.047 12.577 -41.654 1.00 94.06 269 PHE A O 1
ATOM 2117 N N . ALA A 1 270 ? 9.815 12.424 -41.524 1.00 92.81 270 ALA A N 1
ATOM 2118 C CA . ALA A 1 270 ? 9.595 12.413 -42.969 1.00 92.81 270 ALA A CA 1
ATOM 2119 C C . ALA A 1 270 ? 10.063 13.723 -43.630 1.00 92.81 270 ALA A C 1
ATOM 2121 O O . ALA A 1 270 ? 10.695 13.696 -44.683 1.00 92.81 270 ALA A O 1
ATOM 2122 N N . GLY A 1 271 ? 9.815 14.871 -42.994 1.00 93.56 271 GLY A N 1
ATOM 2123 C CA . GLY A 1 271 ? 10.289 16.169 -43.473 1.00 93.56 271 GLY A CA 1
ATOM 2124 C C . GLY A 1 271 ? 11.814 16.289 -43.446 1.00 93.56 271 GLY A C 1
ATOM 2125 O O . GLY A 1 271 ? 12.411 16.743 -44.420 1.00 93.56 271 GLY A O 1
ATOM 2126 N N . TRP A 1 272 ? 12.453 15.842 -42.363 1.00 93.56 272 TRP A N 1
ATOM 2127 C CA . TRP A 1 272 ? 13.908 15.874 -42.219 1.00 93.56 272 TRP A CA 1
ATOM 2128 C C . TRP A 1 272 ? 14.604 14.937 -43.210 1.00 93.56 272 TRP A C 1
ATOM 2130 O O . TRP A 1 272 ? 15.510 15.365 -43.920 1.00 93.56 272 TRP A O 1
ATOM 2140 N N . THR A 1 273 ? 14.138 13.690 -43.321 1.00 90.94 273 THR A N 1
ATOM 2141 C CA . THR A 1 273 ? 14.671 12.723 -44.297 1.00 90.94 273 THR A CA 1
ATOM 2142 C C . THR A 1 273 ? 14.446 13.181 -45.738 1.00 90.94 273 THR A C 1
ATOM 2144 O O . THR A 1 273 ? 15.350 13.054 -46.560 1.00 90.94 273 THR A O 1
ATOM 2147 N N . GLY A 1 274 ? 13.292 13.781 -46.045 1.00 90.44 274 GLY A N 1
ATOM 2148 C CA . GLY A 1 274 ? 13.031 14.385 -47.352 1.00 90.44 274 GLY A CA 1
ATOM 2149 C C . GLY A 1 274 ? 13.970 15.555 -47.666 1.00 90.44 274 GLY A C 1
ATOM 2150 O O . GLY A 1 274 ? 14.499 15.635 -48.773 1.00 90.44 274 GLY A O 1
ATOM 2151 N N . ALA A 1 275 ? 14.228 16.436 -46.696 1.00 86.81 275 ALA A N 1
ATOM 2152 C CA . ALA A 1 275 ? 15.160 17.551 -46.860 1.00 86.81 275 ALA A CA 1
ATOM 2153 C C . ALA A 1 275 ? 16.612 17.078 -47.045 1.00 86.81 275 ALA A C 1
ATOM 2155 O O . ALA A 1 275 ? 17.306 17.583 -47.927 1.00 86.81 275 ALA A O 1
ATOM 2156 N N . ASP A 1 276 ? 17.052 16.086 -46.266 1.00 85.25 276 ASP A N 1
ATOM 2157 C CA . ASP A 1 276 ? 18.378 15.468 -46.397 1.00 85.25 276 ASP A CA 1
ATOM 2158 C C . ASP A 1 276 ? 18.542 14.775 -47.757 1.00 85.25 276 ASP A C 1
ATOM 2160 O O . ASP A 1 276 ? 19.557 14.941 -48.430 1.00 85.25 276 ASP A O 1
ATOM 2164 N N . PHE A 1 277 ? 17.508 14.071 -48.224 1.00 83.00 277 PHE A N 1
ATOM 2165 C CA . PHE A 1 277 ? 17.511 13.447 -49.545 1.00 83.00 277 PHE A CA 1
ATOM 2166 C C . PHE A 1 277 ? 17.609 14.482 -50.676 1.00 83.00 277 PHE A C 1
ATOM 2168 O O . PHE A 1 277 ? 18.399 14.310 -51.603 1.00 83.00 277 PHE A O 1
ATOM 2175 N N . ILE A 1 278 ? 16.868 15.593 -50.589 1.00 82.50 278 ILE A N 1
ATOM 2176 C CA . ILE A 1 278 ? 16.958 16.692 -51.566 1.00 82.50 278 ILE A CA 1
ATOM 2177 C C . ILE A 1 278 ? 18.341 17.354 -51.524 1.00 82.50 278 ILE A C 1
ATOM 2179 O O . ILE A 1 278 ? 18.896 17.671 -52.576 1.00 82.50 278 ILE A O 1
ATOM 2183 N N . ALA A 1 279 ? 18.918 17.556 -50.338 1.00 80.44 279 ALA A N 1
ATOM 2184 C CA . ALA A 1 279 ? 20.267 18.102 -50.201 1.00 80.44 279 ALA A CA 1
ATOM 2185 C C . ALA A 1 279 ? 21.317 17.173 -50.835 1.00 80.44 279 ALA A C 1
ATOM 2187 O O . ALA A 1 279 ? 22.187 17.644 -51.572 1.00 80.44 279 ALA A O 1
ATOM 2188 N N . LYS A 1 280 ? 21.180 15.858 -50.626 1.00 77.06 280 LYS A N 1
ATOM 2189 C CA . LYS A 1 280 ? 22.041 14.829 -51.226 1.00 77.06 280 LYS A CA 1
ATOM 2190 C C . LYS A 1 280 ? 21.894 14.740 -52.743 1.00 77.06 280 LYS A C 1
ATOM 2192 O O . LYS A 1 280 ? 22.899 14.619 -53.428 1.00 77.06 280 LYS A O 1
ATOM 2197 N N . MET A 1 281 ? 20.683 14.872 -53.287 1.00 73.25 281 MET A N 1
ATOM 2198 C CA . MET A 1 281 ? 20.485 14.933 -54.745 1.00 73.25 281 MET A CA 1
ATOM 2199 C C . MET A 1 281 ? 21.069 16.201 -55.385 1.00 73.25 281 MET A C 1
ATOM 2201 O O . MET A 1 281 ? 21.340 16.205 -56.579 1.00 73.25 281 MET A O 1
ATOM 2205 N N . ARG A 1 282 ? 21.259 17.285 -54.622 1.00 72.44 282 ARG A N 1
ATOM 2206 C CA . ARG A 1 282 ? 21.879 18.529 -55.116 1.00 72.44 282 ARG A CA 1
ATOM 2207 C C . ARG A 1 282 ? 23.400 18.561 -54.950 1.00 72.44 282 ARG A C 1
ATOM 2209 O O . ARG A 1 282 ? 24.004 19.577 -55.277 1.00 72.44 282 ARG A O 1
ATOM 2216 N N . THR A 1 283 ? 24.018 17.515 -54.400 1.00 67.44 283 THR A N 1
ATOM 2217 C CA . THR A 1 283 ? 25.473 17.473 -54.200 1.00 67.44 283 THR A CA 1
ATOM 2218 C C . THR A 1 283 ? 26.176 16.922 -55.444 1.00 67.44 283 THR A C 1
ATOM 2220 O O . THR A 1 283 ? 25.678 15.991 -56.070 1.00 67.44 283 THR A O 1
ATOM 2223 N N . GLU A 1 284 ? 27.368 17.447 -55.752 1.00 60.34 284 GLU A N 1
ATOM 2224 C CA . GLU A 1 284 ? 28.212 17.080 -56.913 1.00 60.34 284 GLU A CA 1
ATOM 2225 C C . GLU A 1 284 ? 28.535 15.572 -57.009 1.00 60.34 284 GLU A C 1
ATOM 2227 O O . GLU A 1 284 ? 28.905 15.079 -58.068 1.00 60.34 284 GLU A O 1
ATOM 2232 N N . ALA A 1 285 ? 28.331 14.810 -55.926 1.00 59.81 285 ALA A N 1
ATOM 2233 C CA . ALA A 1 285 ? 28.437 13.350 -55.886 1.00 59.81 285 ALA A CA 1
ATOM 2234 C C . ALA A 1 285 ? 27.510 12.624 -56.880 1.00 59.81 285 ALA A C 1
ATOM 2236 O O . ALA A 1 285 ? 27.846 11.529 -57.316 1.00 59.81 285 ALA A O 1
ATOM 2237 N N . TRP A 1 286 ? 26.367 13.216 -57.244 1.00 59.75 286 TRP A N 1
ATOM 2238 C CA . TRP A 1 286 ? 25.447 12.643 -58.238 1.00 59.75 286 TRP A CA 1
ATOM 2239 C C . TRP A 1 286 ? 25.831 12.964 -59.691 1.00 59.75 286 TRP A C 1
ATOM 2241 O O . TRP A 1 286 ? 25.292 12.345 -60.604 1.00 59.75 286 TRP A O 1
ATOM 2251 N N . GLU A 1 287 ? 26.748 13.912 -59.913 1.00 62.84 287 GLU A N 1
ATOM 2252 C CA . GLU A 1 287 ? 27.276 14.260 -61.243 1.00 62.84 287 GLU A CA 1
ATOM 2253 C C . GLU A 1 287 ? 28.600 13.537 -61.561 1.00 62.84 287 GLU A C 1
ATOM 2255 O O . GLU A 1 287 ? 29.098 13.613 -62.685 1.00 62.84 287 GLU A O 1
ATOM 2260 N N . LEU A 1 288 ? 29.176 12.823 -60.587 1.00 60.00 288 LEU A N 1
ATOM 2261 C CA . LEU A 1 288 ? 30.394 12.032 -60.750 1.00 60.00 288 LEU A CA 1
ATOM 2262 C C . LEU A 1 288 ? 30.093 10.716 -61.483 1.00 60.00 288 LEU A C 1
ATOM 2264 O O . LEU A 1 288 ? 29.321 9.886 -61.014 1.00 60.00 288 LEU A O 1
ATOM 2268 N N . ASP A 1 289 ? 30.745 10.526 -62.630 1.00 64.06 289 ASP A N 1
ATOM 2269 C CA . ASP A 1 289 ? 30.682 9.296 -63.423 1.00 64.06 289 ASP A CA 1
ATOM 2270 C C . ASP A 1 289 ? 31.203 8.087 -62.616 1.00 64.06 289 ASP A C 1
ATOM 2272 O O . ASP A 1 289 ? 32.194 8.200 -61.879 1.00 64.06 289 ASP A O 1
ATOM 2276 N N . GLU A 1 290 ? 30.561 6.920 -62.757 1.00 63.00 290 GLU A N 1
ATOM 2277 C CA . GLU A 1 290 ? 30.791 5.727 -61.914 1.00 63.00 290 GLU A CA 1
ATOM 2278 C C . GLU A 1 290 ? 32.266 5.269 -61.925 1.00 63.00 290 GLU A C 1
ATOM 2280 O O . GLU A 1 290 ? 32.775 4.739 -60.933 1.00 63.00 290 GLU A O 1
ATOM 2285 N N . GLY A 1 291 ? 32.995 5.545 -63.014 1.00 64.81 291 GLY A N 1
ATOM 2286 C CA . GLY A 1 291 ? 34.423 5.240 -63.146 1.00 64.81 291 GLY A CA 1
ATOM 2287 C C . GLY A 1 291 ? 35.355 6.098 -62.276 1.00 64.81 291 GLY A C 1
ATOM 2288 O O . GLY A 1 291 ? 36.414 5.620 -61.866 1.00 64.81 291 GLY A O 1
ATOM 2289 N N . ILE A 1 292 ? 34.981 7.342 -61.956 1.00 63.34 292 ILE A N 1
ATOM 2290 C CA . ILE A 1 292 ? 35.788 8.237 -61.103 1.00 63.34 292 ILE A CA 1
ATOM 2291 C C . ILE A 1 292 ? 35.544 7.915 -59.625 1.00 63.34 292 ILE A C 1
ATOM 2293 O O . ILE A 1 292 ? 36.493 7.886 -58.840 1.00 63.34 292 ILE A O 1
ATOM 2297 N N . ALA A 1 293 ? 34.297 7.603 -59.260 1.00 61.91 293 ALA A N 1
ATOM 2298 C CA . ALA A 1 293 ? 33.931 7.193 -57.905 1.00 61.91 293 ALA A CA 1
ATOM 2299 C C . ALA A 1 293 ? 34.666 5.908 -57.479 1.00 61.91 293 ALA A C 1
ATOM 2301 O O . ALA A 1 293 ? 35.287 5.878 -56.417 1.00 61.91 293 ALA A O 1
ATOM 2302 N N . ALA A 1 294 ? 34.716 4.899 -58.357 1.00 66.00 294 ALA A N 1
ATOM 2303 C CA . ALA A 1 294 ? 35.455 3.661 -58.100 1.00 66.00 294 ALA A CA 1
ATOM 2304 C C . ALA A 1 294 ? 36.969 3.896 -57.907 1.00 66.00 294 ALA A C 1
ATOM 2306 O O . ALA A 1 294 ? 37.587 3.298 -57.025 1.00 66.00 294 ALA A O 1
ATOM 2307 N N . GLY A 1 295 ? 37.567 4.813 -58.680 1.00 72.12 295 GLY A N 1
ATOM 2308 C CA . GLY A 1 295 ? 38.979 5.181 -58.533 1.00 72.12 295 GLY A CA 1
ATOM 2309 C C . GLY A 1 295 ? 39.283 5.961 -57.247 1.00 72.12 295 GLY A C 1
ATOM 2310 O O . GLY A 1 295 ? 40.373 5.830 -56.684 1.00 72.12 295 GLY A O 1
ATOM 2311 N N . MET A 1 296 ? 38.332 6.758 -56.747 1.00 69.31 296 MET A N 1
ATOM 2312 C CA . MET A 1 296 ? 38.468 7.439 -55.454 1.00 69.31 296 MET A CA 1
ATOM 2313 C C . MET A 1 296 ? 38.318 6.470 -54.280 1.00 69.31 296 MET A C 1
ATOM 2315 O O . MET A 1 296 ? 39.087 6.579 -53.323 1.00 69.31 296 MET A O 1
ATOM 2319 N N . ASP A 1 297 ? 37.416 5.493 -54.371 1.00 73.62 297 ASP A N 1
ATOM 2320 C CA . ASP A 1 297 ? 37.259 4.447 -53.356 1.00 73.62 297 ASP A CA 1
ATOM 2321 C C . ASP A 1 297 ? 38.508 3.563 -53.251 1.00 73.62 297 ASP A C 1
ATOM 2323 O O . ASP A 1 297 ? 39.000 3.313 -52.148 1.00 73.62 297 ASP A O 1
ATOM 2327 N N . GLU A 1 298 ? 39.099 3.160 -54.380 1.00 78.12 298 GLU A N 1
ATOM 2328 C CA . GLU A 1 298 ? 40.349 2.388 -54.383 1.00 78.12 298 GLU A CA 1
ATOM 2329 C C . GLU A 1 298 ? 41.503 3.178 -53.739 1.00 78.12 298 GLU A C 1
ATOM 2331 O O . GLU A 1 298 ? 42.273 2.643 -52.932 1.00 78.12 298 GLU A O 1
ATOM 2336 N N . LYS A 1 299 ? 41.566 4.489 -54.004 1.00 79.75 299 LYS A N 1
ATOM 2337 C CA . LYS A 1 299 ? 42.556 5.396 -53.410 1.00 79.75 299 LYS A CA 1
ATOM 2338 C C . LYS A 1 299 ? 42.312 5.645 -51.917 1.00 79.75 299 LYS A C 1
ATOM 2340 O O . LYS A 1 299 ? 43.264 5.777 -51.147 1.00 79.75 299 LYS A O 1
ATOM 2345 N N . LEU A 1 300 ? 41.055 5.683 -51.474 1.00 79.31 300 LEU A N 1
ATOM 2346 C CA . LEU A 1 300 ? 40.706 5.771 -50.053 1.00 79.31 300 LEU A CA 1
ATOM 2347 C C . LEU A 1 300 ? 41.104 4.498 -49.305 1.00 79.31 300 LEU A C 1
ATOM 2349 O O . LEU A 1 300 ? 41.664 4.580 -48.209 1.00 79.31 300 LEU A O 1
ATOM 2353 N N . VAL A 1 301 ? 40.878 3.329 -49.905 1.00 83.56 301 VAL A N 1
ATOM 2354 C CA . VAL A 1 301 ? 41.285 2.041 -49.329 1.00 83.56 301 VAL A CA 1
ATOM 2355 C C . VAL A 1 301 ? 42.810 1.940 -49.235 1.00 83.56 301 VAL A C 1
ATOM 2357 O O . VAL A 1 301 ? 43.324 1.513 -48.195 1.00 83.56 301 VAL A O 1
ATOM 2360 N N . SER A 1 302 ? 43.555 2.383 -50.256 1.00 83.75 302 SER A N 1
ATOM 2361 C CA . SER A 1 302 ? 45.024 2.384 -50.204 1.00 83.75 302 SER A CA 1
ATOM 2362 C C . SER A 1 302 ? 45.564 3.326 -49.124 1.00 83.75 302 SER A C 1
ATOM 2364 O O . SER A 1 302 ? 46.438 2.929 -48.355 1.00 83.75 302 SER A O 1
ATOM 2366 N N . LEU A 1 303 ? 44.998 4.531 -48.997 1.00 85.62 303 LEU A N 1
ATOM 2367 C CA . LEU A 1 303 ? 45.394 5.500 -47.968 1.00 85.62 303 LEU A CA 1
ATOM 2368 C C . LEU A 1 303 ? 45.046 5.021 -46.551 1.00 85.62 303 LEU A C 1
ATOM 2370 O O . LEU A 1 303 ? 45.818 5.232 -45.616 1.00 85.62 303 LEU A O 1
ATOM 2374 N N . GLN A 1 304 ? 43.913 4.338 -46.366 1.00 84.62 304 GLN A N 1
ATOM 2375 C CA . GLN A 1 304 ? 43.581 3.722 -45.078 1.00 84.62 304 GLN A CA 1
ATOM 2376 C C . GLN A 1 304 ? 44.553 2.599 -44.707 1.00 84.62 304 GLN A C 1
ATOM 2378 O O . GLN A 1 304 ? 44.888 2.444 -43.530 1.00 84.62 304 GLN A O 1
ATOM 2383 N N . LYS A 1 305 ? 45.005 1.813 -45.690 1.00 87.50 305 LYS A N 1
ATOM 2384 C CA . LYS A 1 305 ? 46.000 0.762 -45.467 1.00 87.50 305 LYS A CA 1
ATOM 2385 C C . LYS A 1 305 ? 47.353 1.359 -45.082 1.00 87.50 305 LYS A C 1
ATOM 2387 O O . LYS A 1 305 ? 47.923 0.942 -44.079 1.00 87.50 305 LYS A O 1
ATOM 2392 N N . GLU A 1 306 ? 47.797 2.380 -45.807 1.00 86.25 306 GLU A N 1
ATOM 2393 C CA . GLU A 1 306 ? 49.035 3.102 -45.510 1.00 86.25 306 GLU A CA 1
ATOM 2394 C C . GLU A 1 306 ? 48.995 3.724 -44.108 1.00 86.25 306 GLU A C 1
ATOM 2396 O O . GLU A 1 306 ? 49.922 3.539 -43.323 1.00 86.25 306 GLU A O 1
ATOM 2401 N N . LYS A 1 307 ? 47.879 4.358 -43.727 1.00 85.19 307 LYS A N 1
ATOM 2402 C CA . LYS A 1 307 ? 47.707 4.901 -42.373 1.00 85.19 307 LYS A CA 1
ATOM 2403 C C . LYS A 1 307 ? 47.859 3.829 -41.287 1.00 85.19 307 LYS A C 1
ATOM 2405 O O . LYS A 1 307 ? 48.545 4.056 -40.297 1.00 85.19 307 LYS A O 1
ATOM 2410 N N . ARG A 1 308 ? 47.261 2.648 -41.479 1.00 78.69 308 ARG A N 1
ATOM 2411 C CA . ARG A 1 308 ? 47.380 1.536 -40.517 1.00 78.69 308 ARG A CA 1
ATOM 2412 C C . ARG A 1 308 ? 48.809 1.015 -40.404 1.00 78.69 308 ARG A C 1
ATOM 2414 O O . ARG A 1 308 ? 49.230 0.643 -39.312 1.00 78.69 308 ARG A O 1
ATOM 2421 N N . GLU A 1 309 ? 49.539 0.971 -41.513 1.00 84.06 309 GLU A N 1
ATOM 2422 C CA . GLU A 1 309 ? 50.947 0.571 -41.518 1.00 84.06 309 GLU A CA 1
ATOM 2423 C C . GLU A 1 309 ? 51.808 1.605 -40.781 1.00 84.06 309 GLU A C 1
ATOM 2425 O O . GLU A 1 309 ? 52.617 1.229 -39.933 1.00 84.06 309 GLU A O 1
ATOM 2430 N N . TRP A 1 310 ? 51.574 2.899 -41.005 1.00 79.62 310 TRP A N 1
ATOM 2431 C CA . TRP A 1 310 ? 52.233 3.979 -40.264 1.00 79.62 310 TRP A CA 1
ATOM 2432 C C . TRP A 1 310 ? 51.964 3.924 -38.760 1.00 79.62 310 TRP A C 1
ATOM 2434 O O . TRP A 1 310 ? 52.908 3.981 -37.970 1.00 79.62 310 TRP A O 1
ATOM 2444 N N . ASP A 1 311 ? 50.706 3.747 -38.358 1.00 77.06 311 ASP A N 1
ATOM 2445 C CA . ASP A 1 311 ? 50.329 3.631 -36.945 1.00 77.06 311 ASP A CA 1
ATOM 2446 C C . ASP A 1 311 ? 50.989 2.399 -36.294 1.00 77.06 311 ASP A C 1
ATOM 2448 O O . ASP A 1 311 ? 51.462 2.455 -35.155 1.00 77.06 311 ASP A O 1
ATOM 2452 N N . HIS A 1 312 ? 51.094 1.289 -37.035 1.00 71.38 312 HIS A N 1
ATOM 2453 C CA . HIS A 1 312 ? 51.779 0.080 -36.578 1.00 71.38 312 HIS A CA 1
ATO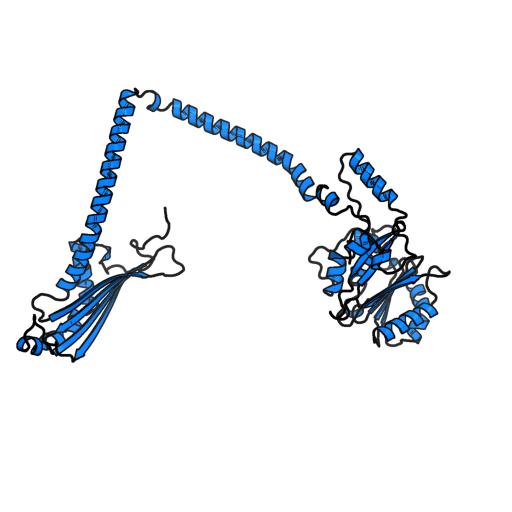M 2454 C C . HIS A 1 312 ? 53.280 0.309 -36.351 1.00 71.38 312 HIS A C 1
ATOM 2456 O O . HIS A 1 312 ? 53.807 -0.046 -35.292 1.00 71.38 312 HIS A O 1
ATOM 2462 N N . TRP A 1 313 ? 53.969 0.924 -37.316 1.00 72.62 313 TRP A N 1
ATOM 2463 C CA . TRP A 1 313 ? 55.401 1.213 -37.205 1.00 72.62 313 TRP A CA 1
ATOM 2464 C C . TRP A 1 313 ? 55.702 2.241 -36.118 1.00 72.62 313 TRP A C 1
ATOM 2466 O O . TRP A 1 313 ? 56.648 2.053 -35.352 1.00 72.62 313 TRP A O 1
ATOM 2476 N N . SER A 1 314 ? 54.866 3.271 -35.991 1.00 74.81 314 SER A N 1
ATOM 2477 C CA . SER A 1 314 ? 54.964 4.259 -34.916 1.00 74.81 314 SER A CA 1
ATOM 2478 C C . SER A 1 314 ? 54.869 3.594 -33.537 1.00 74.81 314 SER A C 1
ATOM 2480 O O . SER A 1 314 ? 55.749 3.784 -32.695 1.00 74.81 314 SER A O 1
ATOM 2482 N N . GLY A 1 315 ? 53.887 2.707 -33.332 1.00 69.00 315 GLY A N 1
ATOM 2483 C CA . GLY A 1 315 ? 53.724 1.987 -32.065 1.00 69.00 315 GLY A CA 1
ATOM 2484 C C . GLY A 1 315 ? 54.873 1.027 -31.725 1.00 69.00 315 GLY A C 1
ATOM 2485 O O . GLY A 1 315 ? 55.197 0.839 -30.548 1.00 69.00 315 GLY A O 1
ATOM 2486 N N . LEU A 1 316 ? 55.514 0.420 -32.731 1.00 65.81 316 LEU A N 1
ATOM 2487 C CA . LEU A 1 316 ? 56.684 -0.445 -32.528 1.00 65.81 316 LEU A CA 1
ATOM 2488 C C . LEU A 1 316 ? 57.962 0.345 -32.213 1.00 65.81 316 LEU A C 1
ATOM 2490 O O . LEU A 1 316 ? 58.790 -0.130 -31.430 1.00 65.81 316 LEU A O 1
ATOM 2494 N N . LEU A 1 317 ? 58.131 1.523 -32.817 1.00 62.59 317 LEU A N 1
ATOM 2495 C CA . LEU A 1 317 ? 59.298 2.382 -32.607 1.00 62.59 317 LEU A CA 1
ATOM 2496 C C . LEU A 1 317 ? 59.234 3.114 -31.261 1.00 62.59 317 LEU A C 1
ATOM 2498 O O . LEU A 1 317 ? 60.242 3.131 -30.555 1.00 62.59 317 LEU A O 1
ATOM 2502 N N . ALA A 1 318 ? 58.056 3.600 -30.856 1.00 61.94 318 ALA A N 1
ATOM 2503 C CA . ALA A 1 318 ? 57.858 4.325 -29.595 1.00 61.94 318 ALA A CA 1
ATOM 2504 C C . ALA A 1 318 ? 58.348 3.538 -28.360 1.00 61.94 318 ALA A C 1
ATOM 2506 O O . ALA A 1 318 ? 59.076 4.060 -27.518 1.00 61.94 318 ALA A O 1
ATOM 2507 N N . LYS A 1 319 ? 58.057 2.230 -28.292 1.00 55.62 319 LYS A N 1
ATOM 2508 C CA . LYS A 1 319 ? 58.497 1.376 -27.168 1.00 55.62 319 LYS A CA 1
ATOM 2509 C C . LYS A 1 319 ? 60.013 1.152 -27.121 1.00 55.62 319 LYS A C 1
ATOM 2511 O O . LYS A 1 319 ? 60.554 0.853 -26.059 1.00 55.62 319 LYS A O 1
ATOM 2516 N N . ARG A 1 320 ? 60.707 1.250 -28.263 1.00 57.78 320 ARG A N 1
ATOM 2517 C CA . ARG A 1 320 ? 62.172 1.094 -28.336 1.00 57.78 320 ARG A CA 1
ATOM 2518 C C . ARG A 1 320 ? 62.896 2.394 -27.996 1.00 57.78 320 ARG A C 1
ATOM 2520 O O . ARG A 1 320 ? 63.938 2.326 -27.350 1.00 57.78 320 ARG A O 1
ATOM 2527 N N . SER A 1 321 ? 62.340 3.547 -28.372 1.00 67.19 321 SER A N 1
ATOM 2528 C CA . SER A 1 321 ? 62.881 4.854 -27.982 1.00 67.19 321 SER A CA 1
ATOM 2529 C C . SER A 1 321 ? 62.724 5.115 -26.484 1.00 67.19 321 SER A C 1
ATOM 2531 O O . SER A 1 321 ? 63.680 5.547 -25.854 1.00 67.19 321 SER A O 1
ATOM 2533 N N . GLU A 1 322 ? 61.590 4.759 -25.871 1.00 69.19 322 GLU A N 1
ATOM 2534 C CA . GLU A 1 322 ? 61.389 4.945 -24.422 1.00 69.19 322 GLU A CA 1
ATOM 2535 C C . GLU A 1 322 ? 62.364 4.112 -23.572 1.00 69.19 322 GLU A C 1
ATOM 2537 O O . GLU A 1 322 ? 62.926 4.606 -22.593 1.00 69.19 322 GLU A O 1
ATOM 2542 N N . GLY A 1 323 ? 62.601 2.853 -23.959 1.00 70.12 323 GLY A N 1
ATOM 2543 C CA . GLY A 1 323 ? 63.557 1.979 -23.273 1.00 70.12 323 GLY A CA 1
ATOM 2544 C C . GLY A 1 323 ? 65.008 2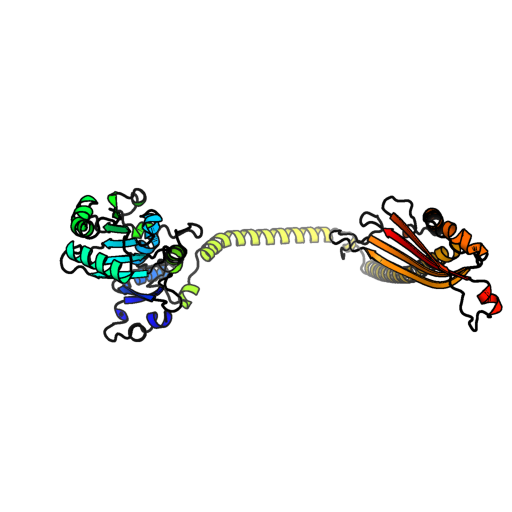.447 -23.415 1.00 70.12 323 GLY A C 1
ATOM 2545 O O . GLY A 1 323 ? 65.785 2.323 -22.470 1.00 70.12 323 GLY A O 1
ATOM 2546 N N . TRP A 1 324 ? 65.369 3.018 -24.569 1.00 76.75 324 TRP A N 1
ATOM 2547 C CA . TRP A 1 324 ? 66.688 3.615 -24.785 1.00 76.75 324 TRP A CA 1
ATOM 2548 C C . TRP A 1 324 ? 66.898 4.855 -23.914 1.00 76.75 324 TRP A C 1
ATOM 2550 O O . TRP A 1 324 ? 67.909 4.939 -23.224 1.00 76.75 324 TRP A O 1
ATOM 2560 N N . LEU A 1 325 ? 65.916 5.757 -23.861 1.00 77.19 325 LEU A N 1
ATOM 2561 C CA . LEU A 1 325 ? 65.977 6.968 -23.035 1.00 77.19 325 LEU A CA 1
ATOM 2562 C C . LEU A 1 325 ? 66.085 6.642 -21.537 1.00 77.19 325 LEU A C 1
ATOM 2564 O O . LEU A 1 325 ? 66.827 7.292 -20.799 1.00 77.19 325 LEU A O 1
ATOM 2568 N N . ALA A 1 326 ? 65.398 5.589 -21.082 1.00 74.38 326 ALA A N 1
ATOM 2569 C CA . ALA A 1 326 ? 65.514 5.115 -19.704 1.00 74.38 326 ALA A CA 1
ATOM 2570 C C . ALA A 1 326 ? 66.921 4.574 -19.376 1.00 74.38 326 ALA A C 1
ATOM 2572 O O . ALA A 1 326 ? 67.379 4.728 -18.242 1.00 74.38 326 ALA A O 1
ATOM 2573 N N . LEU A 1 327 ? 67.607 3.957 -20.345 1.00 76.25 327 LEU A N 1
ATOM 2574 C CA . LEU A 1 327 ? 68.992 3.496 -20.198 1.00 76.25 327 LEU A CA 1
ATOM 2575 C C . LEU A 1 327 ? 69.996 4.646 -20.300 1.00 76.25 327 LEU A C 1
ATOM 2577 O O . LEU A 1 327 ? 70.956 4.679 -19.533 1.00 76.25 327 LEU A O 1
ATOM 2581 N N . GLU A 1 328 ? 69.764 5.600 -21.197 1.00 81.06 328 GLU A N 1
ATOM 2582 C CA . GLU A 1 328 ? 70.577 6.807 -21.344 1.00 81.06 328 GLU A CA 1
ATOM 2583 C C . GLU A 1 328 ? 70.628 7.593 -20.030 1.00 81.06 328 GLU A C 1
ATOM 2585 O O . GLU A 1 328 ? 71.716 7.901 -19.544 1.00 81.06 328 GLU A O 1
ATOM 2590 N N . ALA A 1 329 ? 69.480 7.776 -19.368 1.00 75.56 329 ALA A N 1
ATOM 2591 C CA . ALA A 1 329 ? 69.419 8.400 -18.047 1.00 75.56 329 ALA A CA 1
ATOM 2592 C C . ALA A 1 329 ? 70.317 7.699 -17.013 1.00 75.56 329 ALA A C 1
ATOM 2594 O O . ALA A 1 329 ? 70.999 8.364 -16.236 1.00 75.56 329 ALA A O 1
ATOM 2595 N N . LEU A 1 330 ? 70.376 6.364 -17.019 1.00 76.31 330 LEU A N 1
ATOM 2596 C CA . LEU A 1 330 ? 71.240 5.607 -16.107 1.00 76.31 330 LEU A CA 1
ATOM 2597 C C . LEU A 1 330 ? 72.731 5.749 -16.444 1.00 76.31 330 LEU A C 1
ATOM 2599 O O . LEU A 1 330 ? 73.553 5.855 -15.530 1.00 76.31 330 LEU A O 1
ATOM 2603 N N . LEU A 1 331 ? 73.080 5.771 -17.731 1.00 77.88 331 LEU A N 1
ATOM 2604 C CA . LEU A 1 331 ? 74.462 5.929 -18.197 1.00 77.88 331 LEU A CA 1
ATOM 2605 C C . LEU A 1 331 ? 75.010 7.336 -17.925 1.00 77.88 331 LEU A C 1
ATOM 2607 O O . LEU A 1 331 ? 76.195 7.491 -17.635 1.00 77.88 331 LEU A O 1
ATOM 2611 N N . GLU A 1 332 ? 74.156 8.357 -17.967 1.00 77.75 332 GLU A N 1
ATOM 2612 C CA . GLU A 1 332 ? 74.550 9.727 -17.633 1.00 77.75 332 GLU A CA 1
ATOM 2613 C C . GLU A 1 332 ? 74.711 9.955 -16.122 1.00 77.75 332 GLU A C 1
ATOM 2615 O O . GLU A 1 332 ? 75.567 10.739 -15.701 1.00 77.75 332 GLU A O 1
ATOM 2620 N N . ILE A 1 333 ? 73.917 9.264 -15.294 1.00 76.38 333 ILE A N 1
ATOM 2621 C CA . ILE A 1 333 ? 74.033 9.318 -13.826 1.00 76.38 333 ILE A CA 1
ATOM 2622 C C . ILE A 1 333 ? 75.328 8.639 -13.352 1.00 76.38 333 ILE A C 1
ATOM 2624 O O . ILE A 1 333 ? 75.962 9.120 -12.408 1.00 76.38 333 ILE A O 1
ATOM 2628 N N . PHE A 1 334 ? 75.750 7.558 -14.017 1.00 75.62 334 PHE A N 1
ATOM 2629 C CA . PHE A 1 334 ? 76.980 6.821 -13.711 1.00 75.62 334 PHE A CA 1
ATOM 2630 C C . PHE A 1 334 ? 77.952 6.838 -14.903 1.00 75.62 334 PHE A C 1
ATOM 2632 O O . PHE A 1 334 ? 78.020 5.861 -15.651 1.00 75.62 334 PHE A O 1
ATOM 2639 N N . PRO A 1 335 ? 78.743 7.911 -15.091 1.00 68.56 335 PRO A N 1
ATOM 2640 C CA . PRO A 1 335 ? 79.673 7.982 -16.213 1.00 68.56 335 PRO A CA 1
ATOM 2641 C C . PRO A 1 335 ? 80.748 6.886 -16.123 1.00 68.56 335 PRO A C 1
ATOM 2643 O O . PRO A 1 335 ? 81.162 6.489 -15.034 1.00 68.56 335 PRO A O 1
ATOM 2646 N N . ASN A 1 336 ? 81.266 6.440 -17.273 1.00 60.34 336 ASN A N 1
ATOM 2647 C CA . ASN A 1 336 ? 82.226 5.324 -17.399 1.00 60.34 33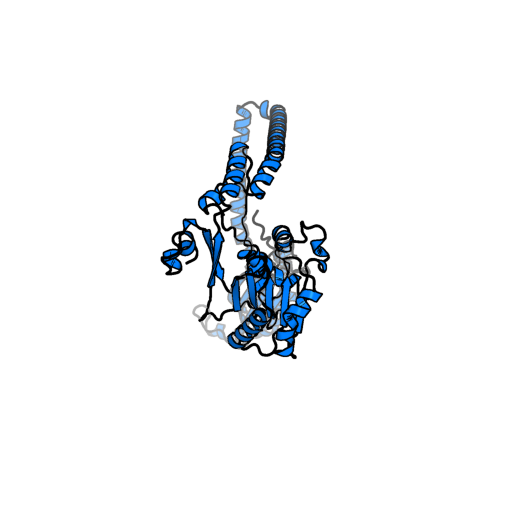6 ASN A CA 1
ATOM 2648 C C . ASN A 1 336 ? 83.509 5.453 -16.545 1.00 60.34 336 ASN A C 1
ATOM 2650 O O . ASN A 1 336 ? 84.206 4.465 -16.323 1.00 60.34 336 ASN A O 1
ATOM 2654 N N . SER A 1 337 ? 83.837 6.651 -16.055 1.00 58.59 337 SER A N 1
ATOM 2655 C CA . SER A 1 337 ? 84.980 6.919 -15.173 1.00 58.59 337 SER A CA 1
ATOM 2656 C C . SER A 1 337 ? 84.669 6.793 -13.675 1.00 58.59 337 SER A C 1
ATOM 2658 O O . SER A 1 337 ? 85.571 6.969 -12.861 1.00 58.59 337 SER A O 1
ATOM 2660 N N . ALA A 1 338 ? 83.425 6.496 -13.288 1.00 58.47 338 ALA A N 1
ATOM 2661 C CA . ALA A 1 338 ? 82.965 6.582 -11.903 1.00 58.47 338 ALA A CA 1
ATOM 2662 C C . ALA A 1 338 ? 83.349 5.385 -11.017 1.00 58.47 338 ALA A C 1
ATOM 2664 O O . ALA A 1 338 ? 82.964 5.365 -9.862 1.00 58.47 338 ALA A O 1
ATOM 2665 N N . GLY A 1 339 ? 84.074 4.362 -11.484 1.00 69.44 339 GLY A N 1
ATOM 2666 C CA . GLY A 1 339 ? 84.494 3.260 -10.597 1.00 69.44 339 GLY A CA 1
ATOM 2667 C C . GLY A 1 339 ? 83.328 2.613 -9.825 1.00 69.44 339 GLY A C 1
ATOM 2668 O O . GLY A 1 339 ? 83.461 2.297 -8.638 1.00 69.44 339 GLY A O 1
ATOM 2669 N N . VAL A 1 340 ? 82.183 2.462 -10.499 1.00 75.62 340 VAL A N 1
ATOM 2670 C CA . VAL A 1 340 ? 80.941 1.853 -10.008 1.00 75.62 340 VAL A CA 1
ATOM 2671 C C . VAL A 1 340 ? 80.619 0.630 -10.866 1.00 75.62 340 VAL A C 1
ATOM 2673 O O . VAL A 1 340 ? 80.727 0.684 -12.088 1.00 75.62 340 VAL A O 1
ATOM 2676 N N . ILE A 1 341 ? 80.205 -0.467 -10.232 1.00 80.69 341 ILE A N 1
ATOM 2677 C CA . ILE A 1 341 ? 79.683 -1.660 -10.906 1.00 80.69 341 ILE A CA 1
ATOM 2678 C C . ILE A 1 341 ? 78.210 -1.806 -10.541 1.00 80.69 341 ILE A C 1
ATOM 2680 O O . ILE A 1 341 ? 77.869 -1.961 -9.367 1.00 80.69 341 ILE A O 1
ATOM 2684 N N . LEU A 1 342 ? 77.342 -1.781 -11.549 1.00 79.69 342 LEU A N 1
ATOM 2685 C CA . LEU A 1 342 ? 75.912 -2.023 -11.382 1.00 79.69 342 LEU A CA 1
ATOM 2686 C C . LEU A 1 342 ? 75.652 -3.532 -11.381 1.00 79.69 342 LEU A C 1
ATOM 2688 O O . LEU A 1 342 ? 76.102 -4.244 -12.275 1.00 79.69 342 LEU A O 1
ATOM 2692 N N . LYS A 1 343 ? 74.955 -4.020 -10.355 1.00 79.38 343 LYS A N 1
ATOM 2693 C CA . LYS A 1 343 ? 74.557 -5.427 -10.223 1.00 79.38 343 LYS A CA 1
ATOM 2694 C C . LYS A 1 343 ? 73.185 -5.668 -10.840 1.00 79.38 343 LYS A C 1
ATOM 2696 O O . LYS A 1 343 ? 72.983 -6.685 -11.492 1.00 79.38 343 LYS A O 1
ATOM 2701 N N . ASP A 1 344 ? 72.256 -4.758 -10.582 1.00 80.44 344 ASP A N 1
ATOM 2702 C CA . ASP A 1 344 ? 70.894 -4.829 -11.093 1.00 80.44 344 ASP A CA 1
ATOM 2703 C C . ASP A 1 344 ? 70.364 -3.417 -11.335 1.00 80.44 344 ASP A C 1
ATOM 2705 O O . ASP A 1 344 ? 70.621 -2.506 -10.541 1.00 80.44 344 ASP A O 1
ATOM 2709 N N . ALA A 1 345 ? 69.640 -3.241 -12.434 1.00 80.31 345 ALA A N 1
ATOM 2710 C CA . ALA A 1 345 ? 69.004 -1.988 -12.802 1.00 80.31 345 ALA A CA 1
ATOM 2711 C C . ALA A 1 345 ? 67.621 -2.295 -13.371 1.00 80.31 345 ALA A C 1
ATOM 2713 O O . ALA A 1 345 ? 67.482 -3.008 -14.364 1.00 80.31 345 ALA A O 1
ATOM 2714 N N . SER A 1 346 ? 66.597 -1.741 -12.734 1.00 82.12 346 SER A N 1
ATOM 2715 C CA . SER A 1 346 ? 65.208 -1.916 -13.138 1.00 82.12 346 SER A CA 1
ATOM 2716 C C . SER A 1 346 ? 64.543 -0.565 -13.363 1.00 82.12 346 SER A C 1
ATOM 2718 O O . SER A 1 346 ? 64.758 0.387 -12.610 1.00 82.12 346 SER A O 1
ATOM 2720 N N . TYR A 1 347 ? 63.734 -0.497 -14.417 1.00 82.75 347 TYR A N 1
ATOM 2721 C CA . TYR A 1 347 ? 62.885 0.640 -14.740 1.00 82.75 347 TYR A CA 1
ATOM 2722 C C . TYR A 1 347 ? 61.437 0.167 -14.784 1.00 82.75 347 TYR A C 1
ATOM 2724 O O . TYR A 1 347 ? 61.118 -0.817 -15.458 1.00 82.75 347 TYR A O 1
ATOM 2732 N N . ARG A 1 348 ? 60.563 0.846 -14.043 1.00 81.12 348 ARG A N 1
ATOM 2733 C CA . ARG A 1 348 ? 59.136 0.536 -13.993 1.00 81.12 348 ARG A CA 1
ATOM 2734 C C . ARG A 1 348 ? 58.320 1.814 -14.088 1.00 81.12 348 ARG A C 1
ATOM 2736 O O . ARG A 1 348 ? 58.644 2.805 -13.444 1.00 81.12 348 ARG A O 1
ATOM 2743 N N . VAL A 1 349 ? 57.238 1.749 -14.855 1.00 78.44 349 VAL A N 1
ATOM 2744 C CA . VAL A 1 349 ? 56.215 2.792 -14.910 1.00 78.44 349 VAL A CA 1
ATOM 2745 C C . VAL A 1 349 ? 54.970 2.261 -14.211 1.00 78.44 349 VAL A C 1
ATOM 2747 O O . VAL A 1 349 ? 54.473 1.189 -14.557 1.00 78.44 349 VAL A O 1
ATOM 2750 N N . GLU A 1 350 ? 54.494 2.983 -13.204 1.00 80.12 350 GLU A N 1
ATOM 2751 C CA . GLU A 1 350 ? 53.282 2.665 -12.448 1.00 80.12 350 GLU A CA 1
ATOM 2752 C C . GLU A 1 350 ? 52.285 3.820 -12.584 1.00 80.12 350 GLU A C 1
ATOM 2754 O O . GLU A 1 350 ? 52.669 4.987 -12.594 1.00 80.12 350 GLU A O 1
ATOM 2759 N N . THR A 1 351 ? 50.994 3.518 -12.693 1.00 75.19 351 THR A N 1
ATOM 2760 C CA . THR A 1 351 ? 49.946 4.545 -12.671 1.00 75.19 351 THR A CA 1
ATOM 2761 C C . THR A 1 351 ? 49.607 4.903 -11.228 1.00 75.19 351 THR A C 1
ATOM 2763 O O . THR A 1 351 ? 49.344 4.015 -10.414 1.00 75.19 351 THR A O 1
ATOM 2766 N N . LEU A 1 352 ? 49.583 6.195 -10.909 1.00 67.88 352 LEU A N 1
ATOM 2767 C CA . LEU A 1 352 ? 49.128 6.703 -9.618 1.00 67.88 352 LEU A CA 1
ATOM 2768 C C . LEU A 1 352 ? 47.603 6.828 -9.653 1.00 67.88 352 LEU A C 1
ATOM 2770 O O . LEU A 1 352 ? 47.058 7.751 -10.258 1.00 67.88 352 LEU A O 1
ATOM 2774 N N . ASP A 1 353 ? 46.919 5.885 -9.006 1.00 59.09 353 ASP A N 1
ATOM 2775 C CA . ASP A 1 353 ? 45.461 5.889 -8.904 1.00 59.09 353 ASP A CA 1
ATOM 2776 C C . ASP A 1 353 ? 45.016 6.907 -7.842 1.00 59.09 353 ASP A C 1
ATOM 2778 O O . ASP A 1 353 ? 44.983 6.637 -6.636 1.00 59.09 353 ASP A O 1
ATOM 2782 N N . THR A 1 354 ? 44.730 8.133 -8.277 1.00 56.72 354 THR A N 1
ATOM 2783 C CA . THR A 1 354 ? 44.080 9.136 -7.435 1.00 56.72 354 THR A CA 1
ATOM 2784 C C . THR A 1 354 ? 42.577 8.912 -7.558 1.00 56.72 354 THR A C 1
ATOM 2786 O O . THR A 1 354 ? 41.946 9.389 -8.494 1.00 56.72 354 THR A O 1
ATOM 2789 N N . GLY A 1 355 ? 41.994 8.155 -6.620 1.00 54.44 355 GLY A N 1
ATOM 2790 C CA . GLY A 1 355 ? 40.637 7.575 -6.685 1.00 54.44 355 GLY A CA 1
ATOM 2791 C C . GLY A 1 355 ? 39.422 8.513 -6.858 1.00 54.44 355 GLY A C 1
ATOM 2792 O O . GLY A 1 355 ? 38.309 8.122 -6.511 1.00 54.44 355 GLY A O 1
ATOM 2793 N N . LYS A 1 356 ? 39.594 9.745 -7.356 1.00 53.72 356 LYS A N 1
ATOM 2794 C CA . LYS A 1 356 ? 38.535 10.686 -7.757 1.00 53.72 356 LYS A CA 1
ATOM 2795 C C . LYS A 1 356 ? 38.839 11.503 -9.032 1.00 53.72 356 LYS A C 1
ATOM 2797 O O . LYS A 1 356 ? 38.027 12.356 -9.382 1.00 53.72 356 LYS A O 1
ATOM 2802 N N . SER A 1 357 ? 39.959 11.279 -9.721 1.00 56.94 357 SER A N 1
ATOM 2803 C CA . SER A 1 357 ? 40.344 12.042 -10.920 1.00 56.94 357 SER A CA 1
ATOM 2804 C C . SER A 1 357 ? 39.968 11.314 -12.220 1.00 56.94 357 SER A C 1
ATOM 2806 O O . SER A 1 357 ? 40.139 10.104 -12.327 1.00 56.94 357 SER A O 1
ATOM 2808 N N . LYS A 1 358 ? 39.492 12.051 -13.239 1.00 60.19 358 LYS A N 1
ATOM 2809 C CA . LYS A 1 358 ? 39.270 11.521 -14.605 1.00 60.19 358 LYS A CA 1
ATOM 2810 C C . LYS A 1 358 ? 40.577 11.245 -15.371 1.00 60.19 358 LYS A C 1
ATOM 2812 O O . LYS A 1 358 ? 40.549 10.560 -16.399 1.00 60.19 358 LYS A O 1
ATOM 2817 N N . ALA A 1 359 ? 41.694 11.767 -14.870 1.00 62.50 359 ALA A N 1
ATOM 2818 C CA . ALA A 1 359 ? 43.030 11.604 -15.422 1.00 62.50 359 ALA A CA 1
ATOM 2819 C C . ALA A 1 359 ? 43.941 10.868 -14.424 1.00 62.50 359 ALA A C 1
ATOM 2821 O O . ALA A 1 359 ? 43.953 11.182 -13.231 1.00 62.50 359 ALA A O 1
ATOM 2822 N N . LEU A 1 360 ? 44.686 9.877 -14.907 1.00 70.50 360 LEU A N 1
ATOM 2823 C CA . LEU A 1 360 ? 45.634 9.093 -14.119 1.00 70.50 360 LEU A CA 1
ATOM 2824 C C . LEU A 1 360 ? 47.034 9.693 -14.257 1.00 70.50 360 LEU A C 1
ATOM 2826 O O . LEU A 1 360 ? 47.550 9.829 -15.368 1.00 70.50 360 LEU A O 1
ATOM 2830 N N . GLY A 1 361 ? 47.652 10.011 -13.119 1.00 71.25 361 GLY A N 1
ATOM 2831 C CA . GLY A 1 361 ? 49.065 10.376 -13.064 1.00 71.25 361 GLY A CA 1
ATOM 2832 C C . GLY A 1 361 ? 49.961 9.153 -13.279 1.00 71.25 361 GLY A C 1
ATOM 2833 O O . GLY A 1 361 ? 49.542 8.008 -13.086 1.00 71.25 361 GLY A O 1
ATOM 2834 N N . MET A 1 362 ? 51.217 9.382 -13.650 1.00 77.88 362 MET A N 1
ATOM 2835 C CA . MET A 1 362 ? 52.221 8.327 -13.819 1.00 77.88 362 MET A CA 1
ATOM 2836 C C . MET A 1 362 ? 53.355 8.472 -12.809 1.00 77.88 362 MET A C 1
ATOM 2838 O O . MET A 1 362 ? 53.657 9.566 -12.334 1.00 77.88 362 MET A O 1
ATOM 2842 N N . LYS A 1 363 ? 54.015 7.361 -12.494 1.00 81.88 363 LYS A N 1
ATOM 2843 C CA . LYS A 1 363 ? 55.234 7.314 -11.696 1.00 81.88 363 LYS A CA 1
ATOM 2844 C C . LYS A 1 363 ? 56.276 6.464 -12.406 1.00 81.88 363 LYS A C 1
ATOM 2846 O O . LYS A 1 363 ? 56.090 5.264 -12.586 1.00 81.88 363 LYS A O 1
ATOM 2851 N N . HIS A 1 364 ? 57.385 7.087 -12.767 1.00 83.44 364 HIS A N 1
ATOM 2852 C CA . HIS A 1 364 ? 58.543 6.437 -13.361 1.00 83.44 364 HIS A CA 1
ATOM 2853 C C . HIS A 1 364 ? 59.541 6.156 -12.247 1.00 83.44 364 HIS A C 1
ATOM 2855 O O . HIS A 1 364 ? 59.931 7.066 -11.516 1.00 83.44 364 HIS A O 1
ATOM 2861 N N . GLN A 1 365 ? 59.923 4.896 -12.078 1.00 83.56 365 GLN A N 1
ATOM 2862 C CA . GLN A 1 365 ? 60.814 4.466 -11.013 1.00 83.56 365 GLN A CA 1
ATOM 2863 C C . GLN A 1 365 ? 62.017 3.722 -11.586 1.00 83.56 365 GLN A C 1
ATOM 2865 O O . GLN A 1 365 ? 61.879 2.657 -12.189 1.00 83.56 365 GLN A O 1
ATOM 2870 N N . TRP A 1 366 ? 63.204 4.265 -11.332 1.00 86.12 366 TRP A N 1
ATOM 2871 C CA . TRP A 1 366 ? 64.489 3.616 -11.562 1.00 86.12 366 TRP A CA 1
ATOM 2872 C C . TRP A 1 366 ? 65.004 3.079 -10.233 1.00 86.12 366 TRP A C 1
ATOM 2874 O O . TRP A 1 366 ? 65.129 3.832 -9.268 1.00 86.12 366 TRP A O 1
ATOM 2884 N N . THR A 1 367 ? 65.292 1.784 -10.156 1.00 84.12 367 THR A N 1
ATOM 2885 C CA . THR A 1 367 ? 65.911 1.158 -8.980 1.00 84.12 367 THR A CA 1
ATOM 2886 C C . THR A 1 367 ? 67.194 0.468 -9.405 1.00 84.12 367 THR A C 1
ATOM 2888 O O . THR A 1 367 ? 67.173 -0.447 -10.230 1.00 84.12 367 THR A O 1
ATOM 2891 N N . VAL A 1 368 ? 68.309 0.933 -8.851 1.00 85.06 368 VAL A N 1
ATOM 2892 C CA . VAL A 1 368 ? 69.662 0.514 -9.203 1.00 85.06 368 VAL A CA 1
ATOM 2893 C C . VAL A 1 368 ? 70.370 0.023 -7.952 1.00 85.06 368 VAL A C 1
ATOM 2895 O O . VAL A 1 368 ? 70.403 0.718 -6.938 1.00 85.06 368 VAL A O 1
ATOM 2898 N N . THR A 1 369 ? 70.970 -1.158 -8.033 1.00 83.88 369 THR A N 1
ATOM 2899 C CA . THR A 1 369 ? 71.825 -1.698 -6.973 1.00 83.88 369 THR A CA 1
ATOM 2900 C C . THR A 1 369 ? 73.216 -1.951 -7.524 1.00 83.88 369 THR A C 1
ATOM 2902 O O . THR A 1 369 ? 73.385 -2.426 -8.651 1.00 83.88 369 THR A O 1
ATOM 2905 N N . GLY A 1 370 ? 74.238 -1.622 -6.745 1.00 84.56 370 GLY A N 1
ATOM 2906 C CA . GLY A 1 370 ? 75.607 -1.723 -7.225 1.00 84.56 370 GLY A CA 1
ATOM 2907 C C . GLY A 1 370 ? 76.647 -1.637 -6.129 1.00 84.56 370 GLY A C 1
ATOM 2908 O O . GLY A 1 370 ? 76.343 -1.502 -4.942 1.00 84.56 370 GLY A O 1
ATOM 2909 N N . TYR A 1 371 ? 77.900 -1.725 -6.553 1.00 82.94 371 TYR A N 1
ATOM 2910 C CA . TYR A 1 371 ? 79.065 -1.597 -5.696 1.00 82.94 371 TYR A CA 1
ATOM 2911 C C . TYR A 1 371 ? 79.942 -0.449 -6.183 1.00 82.94 371 TYR A C 1
ATOM 2913 O O . TYR A 1 371 ? 80.140 -0.274 -7.384 1.00 82.94 371 TYR A O 1
ATOM 2921 N N . ALA A 1 372 ? 80.493 0.319 -5.251 1.00 80.94 372 ALA A N 1
ATOM 2922 C CA . ALA A 1 372 ? 81.361 1.450 -5.539 1.00 80.94 372 ALA A CA 1
ATOM 2923 C C . ALA A 1 372 ? 82.728 1.300 -4.864 1.00 80.94 372 ALA A C 1
ATOM 2925 O O . ALA A 1 372 ? 82.865 0.715 -3.778 1.00 80.94 372 ALA A O 1
ATOM 2926 N N . ASN A 1 373 ? 83.745 1.846 -5.527 1.00 82.38 373 ASN A N 1
ATOM 2927 C CA . ASN A 1 373 ? 85.058 2.080 -4.939 1.00 82.38 373 ASN A CA 1
ATOM 2928 C C . ASN A 1 373 ? 84.923 3.102 -3.784 1.00 82.38 373 ASN A C 1
ATOM 2930 O O . ASN A 1 373 ? 84.167 4.064 -3.933 1.00 82.38 373 ASN A O 1
ATOM 2934 N N . PRO A 1 374 ? 85.615 2.947 -2.637 1.00 74.75 374 PRO A N 1
ATOM 2935 C CA . PRO A 1 374 ? 85.612 3.922 -1.543 1.00 74.75 374 PRO A CA 1
ATOM 2936 C C . PRO A 1 374 ? 85.879 5.378 -1.957 1.00 74.75 374 PRO A C 1
ATOM 2938 O O . PRO A 1 374 ? 85.327 6.268 -1.321 1.00 74.75 374 PRO A O 1
ATOM 2941 N N . GLU A 1 375 ? 86.669 5.627 -3.007 1.00 73.69 375 GLU A N 1
ATOM 2942 C CA . GLU A 1 375 ? 86.926 6.987 -3.519 1.00 73.69 375 GLU A CA 1
ATOM 2943 C C . GLU A 1 375 ? 85.695 7.629 -4.167 1.00 73.69 375 GLU A C 1
ATOM 2945 O O . GLU A 1 375 ? 85.519 8.835 -4.077 1.00 73.69 375 GLU A O 1
ATOM 2950 N N . VAL A 1 376 ? 84.821 6.829 -4.781 1.00 73.25 376 VAL A N 1
ATOM 2951 C CA . VAL A 1 376 ? 83.583 7.316 -5.413 1.00 73.25 376 VAL A CA 1
ATOM 2952 C C . VAL A 1 376 ? 82.411 7.227 -4.439 1.00 73.25 376 VAL A C 1
ATOM 2954 O O . VAL A 1 376 ? 81.454 7.988 -4.536 1.00 73.25 376 VAL A O 1
ATOM 2957 N N . ALA A 1 377 ? 82.485 6.351 -3.433 1.00 69.50 377 ALA A N 1
ATOM 2958 C CA . ALA A 1 377 ? 81.470 6.247 -2.389 1.00 69.50 377 ALA A CA 1
ATOM 2959 C C . ALA A 1 377 ? 81.236 7.575 -1.641 1.00 69.50 377 ALA A C 1
ATOM 2961 O O . ALA A 1 377 ? 80.121 7.819 -1.174 1.00 69.50 377 ALA A O 1
ATOM 2962 N N . THR A 1 378 ? 82.252 8.440 -1.568 1.00 72.00 378 THR A N 1
ATOM 2963 C CA . THR A 1 378 ? 82.163 9.800 -1.012 1.00 72.00 378 THR A CA 1
ATOM 2964 C C . THR A 1 378 ? 81.453 10.789 -1.946 1.00 72.00 378 THR A C 1
ATOM 2966 O O . THR A 1 378 ? 80.834 11.732 -1.458 1.00 72.00 378 THR A O 1
ATOM 2969 N N . GLU A 1 379 ? 81.486 10.560 -3.262 1.00 72.81 379 GLU A N 1
ATOM 2970 C CA . GLU A 1 379 ? 80.824 11.369 -4.301 1.00 72.81 379 GLU A CA 1
ATOM 2971 C C . GLU A 1 379 ? 79.420 10.845 -4.660 1.00 72.81 379 GLU A C 1
ATOM 2973 O O . GLU A 1 379 ? 78.578 11.573 -5.175 1.00 72.81 379 GLU A O 1
ATOM 2978 N N . LEU A 1 380 ? 79.099 9.594 -4.330 1.00 72.19 380 LEU A N 1
ATOM 2979 C CA . LEU A 1 380 ? 77.771 9.014 -4.553 1.00 72.19 380 LEU A CA 1
ATOM 2980 C C . LEU A 1 380 ? 76.600 9.856 -3.994 1.00 72.19 380 LEU A C 1
ATOM 2982 O O . LEU A 1 380 ? 75.578 9.932 -4.675 1.00 72.19 380 LEU A O 1
ATOM 2986 N N . PRO A 1 381 ? 76.685 10.516 -2.819 1.00 72.50 381 PRO A N 1
ATOM 2987 C CA . PRO A 1 381 ? 75.609 11.386 -2.335 1.00 72.50 381 PRO A CA 1
ATOM 2988 C C . PRO A 1 381 ? 75.401 12.647 -3.185 1.00 72.50 381 PRO A C 1
ATOM 2990 O O . PRO A 1 381 ? 74.286 13.164 -3.239 1.00 72.50 381 PRO A O 1
ATOM 2993 N N . THR A 1 382 ? 76.443 13.149 -3.859 1.00 72.81 382 THR A N 1
ATOM 2994 C CA . THR A 1 382 ? 76.323 14.305 -4.764 1.00 72.81 382 THR A CA 1
ATOM 2995 C C . THR A 1 382 ? 75.781 13.875 -6.129 1.00 72.81 382 THR A C 1
ATOM 2997 O O . THR A 1 382 ? 74.936 14.574 -6.697 1.00 72.81 382 THR A O 1
ATOM 3000 N N . LEU A 1 383 ? 76.174 12.689 -6.609 1.00 66.69 383 LEU A N 1
ATOM 3001 C CA . LEU A 1 383 ? 75.660 12.062 -7.834 1.00 66.69 383 LEU A CA 1
ATOM 3002 C C . LEU A 1 383 ? 74.190 11.629 -7.705 1.00 66.69 383 LEU A C 1
ATOM 3004 O O . LEU A 1 383 ? 73.401 11.843 -8.621 1.00 66.69 383 LEU A O 1
ATOM 3008 N N . GLY A 1 384 ? 73.798 11.099 -6.545 1.00 65.56 384 GLY A N 1
ATOM 3009 C CA . GLY A 1 384 ? 72.420 10.731 -6.200 1.00 65.56 384 GLY A CA 1
ATOM 3010 C C . GLY A 1 384 ? 71.582 11.885 -5.641 1.00 65.56 384 GLY A C 1
ATOM 3011 O O . GLY A 1 384 ? 70.584 11.645 -4.965 1.00 65.56 384 GLY A O 1
ATOM 3012 N N . SER A 1 385 ? 71.985 13.139 -5.858 1.00 76.62 385 SER A N 1
ATOM 3013 C CA . SER A 1 385 ? 71.214 14.296 -5.401 1.00 76.62 385 SER A CA 1
ATOM 3014 C C . SER A 1 385 ? 70.031 14.587 -6.332 1.00 76.62 385 SER A C 1
ATOM 3016 O O . SER A 1 385 ? 70.119 14.449 -7.554 1.00 76.62 385 SER A O 1
ATOM 3018 N N . ARG A 1 386 ? 68.915 15.053 -5.756 1.00 77.81 386 ARG A N 1
ATOM 3019 C CA . ARG A 1 386 ? 67.703 15.435 -6.506 1.00 77.81 386 ARG A CA 1
ATOM 3020 C C . ARG A 1 386 ? 67.994 16.464 -7.600 1.00 77.81 386 ARG A C 1
ATOM 3022 O O . ARG A 1 386 ? 67.480 16.347 -8.706 1.00 77.81 386 ARG A O 1
ATOM 3029 N N . THR A 1 387 ? 68.820 17.464 -7.300 1.00 78.44 387 THR A N 1
ATOM 3030 C CA . THR A 1 387 ? 69.169 18.538 -8.239 1.00 78.44 387 THR A CA 1
ATOM 3031 C C . THR A 1 387 ? 69.965 18.019 -9.429 1.00 78.44 387 THR A C 1
ATOM 3033 O O . THR A 1 387 ? 69.695 18.424 -10.558 1.00 78.44 387 THR A O 1
ATOM 3036 N N . ARG A 1 388 ? 70.908 17.094 -9.208 1.00 77.94 388 ARG A N 1
ATOM 3037 C CA . ARG A 1 388 ? 71.707 16.519 -10.293 1.00 77.94 388 ARG A CA 1
ATOM 3038 C C . ARG A 1 388 ? 70.895 15.564 -11.165 1.00 77.94 388 ARG A C 1
ATOM 3040 O O . ARG A 1 388 ? 70.978 15.665 -12.386 1.00 77.94 388 ARG A O 1
ATOM 3047 N N . ALA A 1 389 ? 70.074 14.708 -10.556 1.00 78.44 389 ALA A N 1
ATOM 3048 C CA . ALA A 1 389 ? 69.173 13.816 -11.286 1.00 78.44 389 ALA A CA 1
ATOM 3049 C C . ALA A 1 389 ? 68.175 14.603 -12.156 1.00 78.44 389 ALA A C 1
ATOM 3051 O O . ALA A 1 389 ? 68.013 14.293 -13.333 1.00 78.44 389 ALA A O 1
ATOM 3052 N N . ALA A 1 390 ? 67.587 15.681 -11.622 1.00 80.19 390 ALA A N 1
ATOM 3053 C CA . ALA A 1 390 ? 66.674 16.538 -12.379 1.00 80.19 390 ALA A CA 1
ATOM 3054 C C . ALA A 1 390 ? 67.364 17.267 -13.548 1.00 80.19 390 ALA A C 1
ATOM 3056 O O . ALA A 1 390 ? 66.778 17.396 -14.618 1.00 80.19 390 ALA A O 1
ATOM 3057 N N . GLN A 1 391 ? 68.614 17.724 -13.385 1.00 83.12 391 GLN A N 1
ATOM 3058 C CA . GLN A 1 391 ? 69.384 18.336 -14.481 1.00 83.12 391 GLN A CA 1
ATOM 3059 C C . GLN A 1 391 ? 69.646 17.355 -15.629 1.00 83.12 391 GLN A C 1
ATOM 3061 O O . GLN A 1 391 ? 69.501 17.728 -16.789 1.00 83.12 391 GLN A O 1
ATOM 3066 N N . ILE A 1 392 ? 70.022 16.118 -15.299 1.00 82.06 392 ILE A N 1
ATOM 3067 C CA . ILE A 1 392 ? 70.291 15.061 -16.281 1.00 82.06 392 ILE A CA 1
ATOM 3068 C C . ILE A 1 392 ? 69.008 14.708 -17.042 1.00 82.06 392 ILE A C 1
ATOM 3070 O O . ILE A 1 392 ? 68.999 14.728 -18.268 1.00 82.06 392 ILE A O 1
ATOM 3074 N N . MET A 1 393 ? 67.902 14.487 -16.327 1.00 81.19 393 MET A N 1
ATOM 3075 C CA . MET A 1 393 ? 66.606 14.182 -16.944 1.00 81.19 393 MET A CA 1
ATOM 3076 C C . MET A 1 393 ? 66.100 15.317 -17.842 1.00 81.19 393 MET A C 1
ATOM 3078 O O . MET A 1 393 ? 65.640 15.058 -18.950 1.00 81.19 393 MET A O 1
ATOM 3082 N N . ASN A 1 394 ? 66.249 16.576 -17.416 1.00 82.88 394 ASN A N 1
ATOM 3083 C CA . ASN A 1 394 ? 65.880 17.735 -18.232 1.00 82.88 394 ASN A CA 1
ATOM 3084 C C . ASN A 1 394 ? 66.721 17.854 -19.507 1.00 82.88 394 ASN A C 1
ATOM 3086 O O . ASN A 1 394 ? 66.183 18.194 -20.556 1.00 82.88 394 ASN A O 1
ATOM 3090 N N . ARG A 1 395 ? 68.022 17.561 -19.431 1.00 82.75 395 ARG A N 1
ATOM 3091 C CA . ARG A 1 395 ? 68.900 17.577 -20.604 1.00 82.75 395 ARG A CA 1
ATOM 3092 C C . ARG A 1 395 ? 68.507 16.495 -21.612 1.00 82.75 395 ARG A C 1
ATOM 3094 O O . ARG A 1 395 ? 68.350 16.803 -22.785 1.00 82.75 395 ARG A O 1
ATOM 3101 N N . ILE A 1 396 ? 68.276 15.266 -21.147 1.00 81.62 396 ILE A N 1
ATOM 3102 C CA . ILE A 1 396 ? 67.841 14.151 -22.007 1.00 81.62 396 ILE A CA 1
ATOM 3103 C C . ILE A 1 396 ? 66.477 14.453 -22.641 1.00 81.62 396 ILE A C 1
ATOM 3105 O O . ILE A 1 396 ? 66.267 14.152 -23.816 1.00 81.62 396 ILE A O 1
ATOM 3109 N N . ALA A 1 397 ? 65.564 15.076 -21.886 1.00 79.19 397 ALA A N 1
ATOM 3110 C CA . ALA A 1 397 ? 64.265 15.509 -22.393 1.00 79.19 397 ALA A CA 1
ATOM 3111 C C . ALA A 1 397 ? 64.399 16.535 -23.531 1.00 79.19 397 ALA A C 1
ATOM 3113 O O . ALA A 1 397 ? 63.717 16.408 -24.546 1.00 79.19 397 ALA A O 1
ATOM 3114 N N . GLU A 1 398 ? 65.294 17.519 -23.392 1.00 81.25 398 GLU A N 1
ATOM 3115 C CA . GLU A 1 398 ? 65.549 18.536 -24.421 1.00 81.25 398 GLU A CA 1
ATOM 3116 C C . GLU A 1 398 ? 66.231 17.963 -25.668 1.00 81.25 398 GLU A C 1
ATOM 3118 O O . GLU A 1 398 ? 65.815 18.271 -26.784 1.00 81.25 398 GLU A O 1
ATOM 3123 N N . GLU A 1 399 ? 67.256 17.127 -25.491 1.00 80.31 399 GLU A N 1
ATOM 3124 C CA . GLU A 1 399 ? 68.048 16.571 -26.597 1.00 80.31 399 GLU A CA 1
ATOM 3125 C C . GLU A 1 399 ? 67.250 15.576 -27.450 1.00 80.31 399 GLU A C 1
ATOM 3127 O O . GLU A 1 399 ? 67.440 15.513 -28.665 1.00 80.31 399 GLU A O 1
ATOM 3132 N N . ASN A 1 400 ? 66.322 14.835 -26.836 1.00 75.94 400 ASN A N 1
ATOM 3133 C CA . ASN A 1 400 ? 65.539 13.797 -27.508 1.00 75.94 400 ASN A CA 1
ATOM 3134 C C . ASN A 1 400 ? 64.070 14.178 -27.756 1.00 75.94 400 ASN A C 1
ATOM 3136 O O . ASN A 1 400 ? 63.295 13.332 -28.205 1.00 75.94 400 ASN A O 1
ATOM 3140 N N . HIS A 1 401 ? 63.674 15.424 -27.464 1.00 72.06 401 HIS A N 1
ATOM 3141 C CA . HIS A 1 401 ? 62.281 15.891 -27.533 1.00 72.06 401 HIS A CA 1
ATOM 3142 C C . HIS A 1 401 ? 61.302 14.992 -26.749 1.00 72.06 401 HIS A C 1
ATOM 3144 O O . HIS A 1 401 ? 60.195 14.691 -27.197 1.00 72.06 401 HIS A O 1
ATOM 3150 N N . ALA A 1 402 ? 61.737 14.528 -25.577 1.00 74.00 402 ALA A N 1
ATOM 3151 C CA . ALA A 1 402 ? 61.000 13.620 -24.709 1.00 74.00 402 ALA A CA 1
ATOM 3152 C C . ALA A 1 402 ? 60.434 14.383 -23.503 1.00 74.00 402 ALA A C 1
ATOM 3154 O O . ALA A 1 402 ? 60.955 14.292 -22.389 1.00 74.00 402 ALA A O 1
ATOM 3155 N N . ASP A 1 403 ? 59.351 15.134 -23.726 1.00 70.00 403 ASP A N 1
ATOM 3156 C CA . ASP A 1 403 ? 58.768 16.034 -22.720 1.00 70.00 403 ASP A CA 1
ATOM 3157 C C . ASP A 1 403 ? 58.379 15.315 -21.424 1.00 70.00 403 ASP A C 1
ATOM 3159 O O . ASP A 1 403 ? 58.481 15.902 -20.347 1.00 70.00 403 ASP A O 1
ATOM 3163 N N . TYR A 1 404 ? 58.036 14.025 -21.506 1.00 71.06 404 TYR A N 1
ATOM 3164 C CA . TYR A 1 404 ? 57.700 13.176 -20.363 1.00 71.06 404 TYR A CA 1
ATOM 3165 C C . TYR A 1 404 ? 58.872 12.906 -19.405 1.00 71.06 404 TYR A C 1
ATOM 3167 O O . TYR A 1 404 ? 58.638 12.373 -18.335 1.00 71.06 404 TYR A O 1
ATOM 3175 N N . LEU A 1 405 ? 60.127 13.235 -19.734 1.00 71.56 405 LEU A N 1
ATOM 3176 C CA . LEU A 1 405 ? 61.257 13.125 -18.793 1.00 71.56 405 LEU A CA 1
ATOM 3177 C C . LEU A 1 405 ? 61.585 14.455 -18.104 1.00 71.56 405 LEU A C 1
ATOM 3179 O O . LEU A 1 405 ? 62.354 14.475 -17.144 1.00 71.56 405 LEU A O 1
ATOM 3183 N N . SER A 1 406 ? 60.988 15.567 -18.535 1.00 78.00 406 SER A N 1
ATOM 3184 C CA . SER A 1 406 ? 61.289 16.882 -17.965 1.00 78.00 406 SER A CA 1
ATOM 3185 C C . SER A 1 406 ? 60.636 17.102 -16.591 1.00 78.00 406 SER A C 1
ATOM 3187 O O . SER A 1 406 ? 59.532 16.640 -16.310 1.00 78.00 406 SER A O 1
ATOM 3189 N N . VAL A 1 407 ? 61.337 17.837 -15.729 1.00 71.50 407 VAL A N 1
ATOM 3190 C CA . VAL A 1 407 ? 61.004 18.153 -14.325 1.00 71.50 407 VAL A CA 1
ATOM 3191 C C . VAL A 1 407 ? 60.885 19.677 -14.137 1.00 71.50 407 VAL A C 1
ATOM 3193 O O . VAL A 1 407 ? 61.144 20.212 -13.063 1.00 71.50 407 VAL A O 1
ATOM 3196 N N . LYS A 1 408 ? 60.613 20.420 -15.219 1.00 64.69 408 LYS A N 1
ATOM 3197 C CA . LYS A 1 408 ? 60.564 21.894 -15.207 1.00 64.69 408 LYS A CA 1
ATOM 3198 C C . LYS A 1 408 ? 59.230 22.456 -14.705 1.00 64.69 408 LYS A C 1
ATOM 3200 O O . LYS A 1 408 ? 59.188 23.613 -14.301 1.00 64.69 408 LYS A O 1
ATOM 3205 N N . GLU A 1 409 ? 58.171 21.657 -14.748 1.00 66.12 409 GLU A N 1
ATOM 3206 C CA . GLU A 1 409 ? 56.806 22.051 -14.394 1.00 66.12 409 GLU A CA 1
ATOM 3207 C C . GLU A 1 409 ? 56.505 21.756 -12.917 1.00 66.12 409 GLU A C 1
ATOM 3209 O O . GLU A 1 409 ? 56.957 20.749 -12.373 1.00 66.12 409 GLU A O 1
ATOM 3214 N N . GLU A 1 410 ? 55.718 22.618 -12.262 1.00 63.03 410 GLU A N 1
ATOM 3215 C CA . GLU A 1 410 ? 55.344 22.472 -10.840 1.00 63.03 410 GLU A CA 1
ATOM 3216 C C . GLU A 1 410 ? 54.501 21.210 -10.562 1.00 63.03 410 GLU A C 1
ATOM 3218 O O . GLU A 1 410 ? 54.402 20.761 -9.421 1.00 63.03 410 GLU A O 1
ATOM 3223 N N . THR A 1 411 ? 53.931 20.604 -11.607 1.00 61.50 411 THR A N 1
ATOM 3224 C CA . THR A 1 411 ? 53.139 19.365 -11.576 1.00 61.50 411 THR A CA 1
ATOM 3225 C C . THR A 1 411 ? 53.987 18.092 -11.485 1.00 61.50 411 THR A C 1
ATOM 3227 O O . THR A 1 411 ? 53.425 17.001 -11.325 1.00 61.50 411 THR A O 1
ATOM 3230 N N . ARG A 1 412 ? 55.322 18.210 -11.577 1.00 75.19 412 ARG A N 1
ATOM 3231 C CA . ARG A 1 412 ? 56.263 17.086 -11.678 1.00 75.19 412 ARG A CA 1
ATOM 3232 C C . ARG A 1 412 ? 57.269 17.105 -10.533 1.00 75.19 412 ARG A C 1
ATOM 3234 O O . ARG A 1 412 ? 58.028 18.056 -10.362 1.00 75.19 412 ARG A O 1
ATOM 3241 N N . ASP A 1 413 ? 57.314 16.021 -9.762 1.00 77.62 413 ASP A N 1
ATOM 3242 C CA . ASP A 1 413 ? 58.237 15.875 -8.628 1.00 77.62 413 ASP A CA 1
ATOM 3243 C C . ASP A 1 413 ? 59.241 14.745 -8.871 1.00 77.62 413 ASP A C 1
ATOM 3245 O O . ASP A 1 413 ? 58.902 13.705 -9.438 1.00 77.62 413 ASP A O 1
ATOM 3249 N N . VAL A 1 414 ? 60.481 14.943 -8.414 1.00 80.88 414 VAL A N 1
ATOM 3250 C CA . VAL A 1 414 ? 61.535 13.922 -8.435 1.00 80.88 414 VAL A CA 1
ATOM 3251 C C . VAL A 1 414 ? 62.011 13.659 -7.019 1.00 80.88 414 VAL A C 1
ATOM 3253 O O . VAL A 1 414 ? 62.520 14.543 -6.322 1.00 80.88 414 VAL A O 1
ATOM 3256 N N . GLN A 1 415 ? 61.891 12.402 -6.615 1.00 81.19 415 GLN A N 1
ATOM 3257 C CA . GLN A 1 415 ? 62.340 11.885 -5.336 1.00 81.19 415 GLN A CA 1
ATOM 3258 C C . GLN A 1 415 ? 63.524 10.959 -5.570 1.00 81.19 415 GLN A C 1
ATOM 3260 O O . GLN A 1 415 ? 63.441 10.010 -6.346 1.00 81.19 415 GLN A O 1
ATOM 3265 N N . VAL A 1 416 ? 64.632 11.230 -4.886 1.00 80.56 416 VAL A N 1
ATOM 3266 C CA . VAL A 1 416 ? 65.826 10.387 -4.947 1.00 80.56 416 VAL A CA 1
ATOM 3267 C C . VAL A 1 416 ? 66.130 9.868 -3.554 1.00 80.56 416 VAL A C 1
ATOM 3269 O O . VAL A 1 416 ? 66.228 10.642 -2.602 1.00 80.56 416 VAL A O 1
ATOM 3272 N N . SER A 1 417 ? 66.266 8.553 -3.432 1.00 81.81 417 SER A N 1
ATOM 3273 C CA . SER A 1 417 ? 66.681 7.879 -2.209 1.00 81.81 417 SER A CA 1
ATOM 3274 C C . SER A 1 417 ? 67.946 7.083 -2.490 1.00 81.81 417 SER A C 1
ATOM 3276 O O . SER A 1 417 ? 67.965 6.242 -3.386 1.00 81.81 417 SER A O 1
ATOM 3278 N N . LEU A 1 418 ? 69.000 7.354 -1.726 1.00 81.31 418 LEU A N 1
ATOM 3279 C CA . LEU A 1 418 ? 70.267 6.639 -1.794 1.00 81.31 418 LEU A CA 1
ATOM 3280 C C . LEU A 1 418 ? 70.547 6.015 -0.428 1.00 81.31 418 LEU A C 1
ATOM 3282 O O . LEU A 1 418 ? 70.694 6.728 0.566 1.00 81.31 418 LEU A O 1
ATOM 3286 N N . GLN A 1 419 ? 70.654 4.691 -0.381 1.00 82.25 419 GLN A N 1
ATOM 3287 C CA . GLN A 1 419 ? 71.105 3.964 0.802 1.00 82.25 419 GLN A CA 1
ATOM 3288 C C . GLN A 1 419 ? 72.484 3.373 0.537 1.00 82.25 419 GLN A C 1
ATOM 3290 O O . GLN A 1 419 ? 72.664 2.598 -0.397 1.00 82.25 419 GLN A O 1
ATOM 3295 N N . GLN A 1 420 ? 73.459 3.713 1.377 1.00 81.56 420 GLN A N 1
ATOM 3296 C CA . GLN A 1 420 ? 74.797 3.132 1.325 1.00 81.56 420 GLN A CA 1
ATOM 3297 C C . GLN A 1 420 ? 74.979 2.149 2.478 1.00 81.56 420 GLN A C 1
ATOM 3299 O O . GLN A 1 420 ? 74.657 2.449 3.628 1.00 81.56 420 GLN A O 1
ATOM 3304 N N . LYS A 1 421 ? 75.515 0.970 2.172 1.00 78.69 421 LYS A N 1
ATOM 3305 C CA . LYS A 1 421 ? 75.835 -0.080 3.142 1.00 78.69 421 LYS A CA 1
ATOM 3306 C C . LYS A 1 421 ? 77.287 -0.504 2.948 1.00 78.69 421 LYS A C 1
ATOM 3308 O O . LYS A 1 421 ? 77.784 -0.582 1.824 1.00 78.69 421 LYS A O 1
ATOM 3313 N N . GLN A 1 422 ? 77.979 -0.797 4.044 1.00 73.75 422 GLN A N 1
ATOM 3314 C CA . GLN A 1 422 ? 79.305 -1.405 3.965 1.00 73.75 422 GLN A CA 1
ATOM 3315 C C . GLN A 1 422 ? 79.138 -2.877 3.584 1.00 73.75 422 GLN A C 1
ATOM 3317 O O . GLN A 1 422 ? 78.602 -3.671 4.354 1.00 73.75 422 GLN A O 1
ATOM 3322 N N . GLY A 1 423 ? 79.560 -3.220 2.371 1.00 67.38 423 GLY A N 1
ATOM 3323 C CA . GLY A 1 423 ? 79.337 -4.528 1.772 1.00 67.38 423 GLY A CA 1
ATOM 3324 C C . GLY A 1 423 ? 80.319 -4.743 0.631 1.00 67.38 423 GLY A C 1
ATOM 3325 O O . GLY A 1 423 ? 80.296 -4.012 -0.357 1.00 67.38 423 GLY A O 1
ATOM 3326 N N . THR A 1 424 ? 81.207 -5.727 0.773 1.00 72.19 424 THR A N 1
ATOM 3327 C CA . THR A 1 424 ? 82.181 -6.050 -0.276 1.00 72.19 424 THR A CA 1
ATOM 3328 C C . THR A 1 424 ? 81.536 -6.875 -1.374 1.00 72.19 424 THR A C 1
ATOM 3330 O O . THR A 1 424 ? 80.778 -7.804 -1.086 1.00 72.19 424 THR A O 1
ATOM 3333 N N . MET A 1 425 ? 81.880 -6.574 -2.625 1.00 76.81 425 MET A N 1
ATOM 3334 C CA . MET A 1 425 ? 81.409 -7.348 -3.770 1.00 76.81 425 MET A CA 1
ATOM 3335 C C . MET A 1 425 ? 81.863 -8.818 -3.647 1.00 76.81 425 MET A C 1
ATOM 3337 O O . MET A 1 425 ? 83.043 -9.067 -3.375 1.00 76.81 425 MET A O 1
ATOM 3341 N N . PRO A 1 426 ? 80.970 -9.811 -3.822 1.00 76.25 426 PRO A N 1
ATOM 3342 C CA . PRO A 1 426 ? 81.377 -11.211 -3.843 1.00 76.25 426 PRO A CA 1
ATOM 3343 C C . PRO A 1 426 ? 82.158 -11.512 -5.136 1.00 76.25 426 PRO A C 1
ATOM 3345 O O . PRO A 1 426 ? 81.781 -11.017 -6.199 1.00 76.25 426 PRO A O 1
ATOM 3348 N N . PRO A 1 427 ? 83.237 -12.314 -5.085 1.00 76.00 427 PRO A N 1
ATOM 3349 C CA . PRO A 1 427 ? 83.961 -12.702 -6.292 1.00 76.00 427 PRO A CA 1
ATOM 3350 C C . PRO A 1 427 ? 83.077 -13.582 -7.185 1.00 76.00 427 PRO A C 1
ATOM 3352 O O . PRO A 1 427 ? 82.426 -14.507 -6.696 1.00 76.00 427 PRO A O 1
ATOM 3355 N N . SER A 1 428 ? 83.081 -13.319 -8.491 1.00 75.69 428 SER A N 1
ATOM 3356 C CA . SER A 1 428 ? 82.363 -14.111 -9.497 1.00 75.69 428 SER A CA 1
ATOM 3357 C C . SER A 1 428 ? 83.311 -14.537 -10.624 1.00 75.69 428 SER A C 1
ATOM 3359 O O . SER A 1 428 ? 84.468 -14.121 -10.666 1.00 75.69 428 SER A O 1
ATOM 3361 N N . LEU A 1 429 ? 82.833 -15.382 -11.542 1.00 64.94 429 LEU A N 1
ATOM 3362 C CA . LEU A 1 429 ? 83.601 -15.797 -12.725 1.00 64.94 429 LEU A CA 1
ATOM 3363 C C . LEU A 1 429 ? 83.977 -14.609 -13.632 1.00 64.94 429 LEU A C 1
ATOM 3365 O O . LEU A 1 429 ? 85.010 -14.655 -14.291 1.00 64.94 429 LEU A O 1
ATOM 3369 N N . GLU A 1 430 ? 83.172 -13.545 -13.624 1.00 67.31 430 GLU A N 1
ATOM 3370 C CA . GLU A 1 430 ? 83.379 -12.324 -14.416 1.00 67.31 430 GLU A CA 1
ATOM 3371 C C . GLU A 1 430 ? 84.266 -11.296 -13.694 1.00 67.31 430 GLU A C 1
ATOM 3373 O O . GLU A 1 430 ? 85.002 -10.551 -14.339 1.00 67.31 430 GLU A O 1
ATOM 3378 N N . PHE A 1 431 ? 84.259 -11.288 -12.355 1.00 73.19 431 PHE A N 1
ATOM 3379 C CA . PHE A 1 431 ? 85.014 -10.335 -11.537 1.00 73.19 431 PHE A CA 1
ATOM 3380 C C . PHE A 1 431 ? 85.972 -11.057 -10.572 1.00 73.19 431 PHE A C 1
ATOM 3382 O O . PHE A 1 431 ? 85.548 -11.547 -9.517 1.00 73.19 431 PHE A O 1
ATOM 3389 N N . PRO A 1 432 ? 87.288 -11.092 -10.876 1.00 76.75 432 PRO A N 1
ATOM 3390 C CA . PRO A 1 432 ? 88.279 -11.758 -10.038 1.00 76.75 432 PRO A CA 1
ATOM 3391 C C . PRO A 1 432 ? 88.324 -11.199 -8.612 1.00 76.75 432 PRO A C 1
ATOM 3393 O O . PRO A 1 432 ? 88.174 -9.998 -8.387 1.00 76.75 432 PRO A O 1
ATOM 3396 N N . ALA A 1 433 ? 88.673 -12.045 -7.638 1.00 71.94 433 ALA A N 1
ATOM 3397 C CA . ALA A 1 433 ? 88.727 -11.671 -6.219 1.00 71.94 433 ALA A CA 1
ATOM 3398 C C . ALA A 1 433 ? 89.653 -10.477 -5.901 1.00 71.94 433 ALA A C 1
ATOM 3400 O O . ALA A 1 433 ? 89.468 -9.812 -4.884 1.00 71.94 433 ALA A O 1
ATOM 3401 N N . LYS A 1 434 ? 90.642 -10.182 -6.757 1.00 73.00 434 LYS A N 1
ATOM 3402 C CA . LYS A 1 434 ? 91.470 -8.971 -6.636 1.00 73.00 434 LYS A CA 1
ATOM 3403 C C . LYS A 1 434 ? 90.665 -7.703 -6.934 1.00 73.00 434 LYS A C 1
ATOM 3405 O O . LYS A 1 434 ? 90.764 -6.754 -6.172 1.00 73.00 434 LYS A O 1
ATOM 3410 N N . MET A 1 435 ? 89.836 -7.722 -7.977 1.00 70.75 435 MET A N 1
ATOM 3411 C CA . MET A 1 435 ? 88.979 -6.609 -8.389 1.00 70.75 435 MET A CA 1
ATOM 3412 C C . MET A 1 435 ? 87.840 -6.385 -7.389 1.00 70.75 435 MET A C 1
ATOM 3414 O O . MET A 1 435 ? 87.638 -5.267 -6.930 1.00 70.75 435 MET A O 1
ATOM 3418 N N . ALA A 1 436 ? 87.185 -7.461 -6.949 1.00 72.19 436 ALA A N 1
ATOM 3419 C CA . ALA A 1 436 ? 86.083 -7.402 -5.987 1.00 72.19 436 ALA A CA 1
ATOM 3420 C C . ALA A 1 436 ? 86.473 -6.744 -4.641 1.00 72.19 436 ALA A C 1
ATOM 3422 O O . ALA A 1 436 ? 85.655 -6.091 -4.000 1.00 72.19 436 ALA A O 1
ATOM 3423 N N . ARG A 1 437 ? 87.749 -6.834 -4.229 1.00 73.06 437 ARG A N 1
ATOM 3424 C CA . ARG A 1 437 ? 88.274 -6.189 -3.005 1.00 73.06 437 ARG A CA 1
ATOM 3425 C C . ARG A 1 437 ? 88.372 -4.663 -3.084 1.00 73.06 437 ARG A C 1
ATOM 3427 O O . ARG A 1 437 ? 88.469 -4.027 -2.026 1.00 73.06 437 ARG A O 1
ATOM 3434 N N . HIS A 1 438 ? 88.382 -4.099 -4.293 1.00 75.69 438 HIS A N 1
ATOM 3435 C CA . HIS A 1 438 ? 88.385 -2.652 -4.518 1.00 75.69 438 HIS A CA 1
ATOM 3436 C C . HIS A 1 438 ? 86.988 -2.037 -4.354 1.00 75.69 438 HIS A C 1
ATOM 3438 O O . HIS A 1 438 ? 86.891 -0.847 -4.094 1.00 75.69 438 HIS A O 1
ATOM 3444 N N . PHE A 1 439 ? 85.918 -2.835 -4.400 1.00 80.19 439 PHE A N 1
ATOM 3445 C CA . PHE A 1 439 ? 84.543 -2.369 -4.223 1.00 80.19 439 PHE A CA 1
ATOM 3446 C C . PHE A 1 439 ? 84.017 -2.794 -2.849 1.00 80.19 439 PHE A C 1
ATOM 3448 O O . PHE A 1 439 ? 83.667 -3.955 -2.623 1.00 80.19 439 PHE A O 1
ATOM 3455 N N . ARG A 1 440 ? 84.023 -1.854 -1.896 1.00 75.56 440 ARG A N 1
ATOM 3456 C CA . ARG A 1 440 ? 83.733 -2.123 -0.470 1.00 75.56 440 ARG A CA 1
ATOM 3457 C C . ARG A 1 440 ? 82.420 -1.530 0.028 1.00 75.56 440 ARG A C 1
ATOM 3459 O O . ARG A 1 440 ? 82.007 -1.820 1.151 1.00 75.56 440 ARG A O 1
ATOM 3466 N N . THR A 1 441 ? 81.779 -0.721 -0.803 1.00 80.19 441 THR A N 1
ATOM 3467 C CA . THR A 1 441 ? 80.516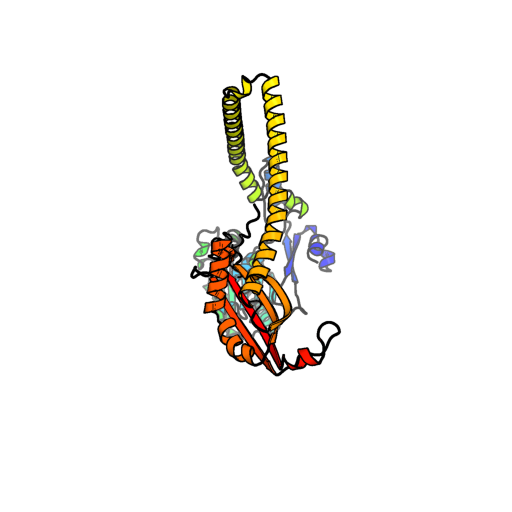 -0.066 -0.483 1.00 80.19 441 THR A CA 1
ATOM 3468 C C . THR A 1 441 ? 79.467 -0.567 -1.456 1.00 80.19 441 THR A C 1
ATOM 3470 O O . THR A 1 441 ? 79.637 -0.425 -2.663 1.00 80.19 441 THR A O 1
ATOM 3473 N N . SER A 1 442 ? 78.387 -1.145 -0.942 1.00 82.94 442 SER A N 1
ATOM 3474 C CA . SER A 1 442 ? 77.191 -1.441 -1.728 1.00 82.94 442 SER A CA 1
ATOM 3475 C C . SER A 1 442 ? 76.215 -0.281 -1.601 1.00 82.94 442 SER A C 1
ATOM 3477 O O . SER A 1 442 ? 76.050 0.255 -0.501 1.00 82.94 442 SER A O 1
ATOM 3479 N N . PHE A 1 443 ? 75.548 0.091 -2.683 1.00 83.12 443 PHE A N 1
ATOM 3480 C CA . PHE A 1 443 ? 74.522 1.124 -2.652 1.00 83.12 443 PHE A CA 1
ATOM 3481 C C . PHE A 1 443 ? 73.250 0.666 -3.356 1.00 83.12 443 PHE A C 1
ATOM 3483 O O . PHE A 1 443 ? 73.300 -0.081 -4.335 1.00 83.12 443 PHE A O 1
ATOM 3490 N N . ASP A 1 444 ? 72.135 1.178 -2.850 1.00 83.88 444 ASP A N 1
ATOM 3491 C CA . ASP A 1 444 ? 70.807 1.057 -3.430 1.00 83.88 444 ASP A CA 1
ATOM 3492 C C . ASP A 1 444 ? 70.338 2.486 -3.762 1.00 83.88 444 ASP A C 1
ATOM 3494 O O . ASP A 1 444 ? 70.170 3.312 -2.858 1.00 83.88 444 ASP A O 1
ATOM 3498 N N . LEU A 1 445 ? 70.186 2.804 -5.050 1.00 83.06 445 LEU A N 1
ATOM 3499 C CA . LEU A 1 445 ? 69.695 4.092 -5.548 1.00 83.06 445 LEU A CA 1
ATOM 3500 C C . LEU A 1 445 ? 68.299 3.905 -6.146 1.00 83.06 445 LEU A C 1
ATOM 3502 O O . LEU A 1 445 ? 68.114 3.123 -7.076 1.00 83.06 445 LEU A O 1
ATOM 3506 N N . SER A 1 446 ? 67.327 4.659 -5.641 1.00 83.62 446 SER A N 1
ATOM 3507 C CA . SER A 1 446 ? 65.975 4.728 -6.188 1.00 83.62 446 SER A CA 1
ATOM 3508 C C . SER A 1 446 ? 65.672 6.156 -6.614 1.00 83.62 446 SER A C 1
ATOM 3510 O O . SER A 1 446 ? 65.688 7.063 -5.782 1.00 83.62 446 SER A O 1
ATOM 3512 N N . ILE A 1 447 ? 65.349 6.348 -7.889 1.00 83.25 447 ILE A N 1
ATOM 3513 C CA . ILE A 1 447 ? 64.862 7.619 -8.428 1.00 83.25 447 ILE A CA 1
ATOM 3514 C C . ILE A 1 447 ? 63.410 7.411 -8.835 1.00 83.25 447 ILE A C 1
ATOM 3516 O O . ILE A 1 447 ? 63.105 6.488 -9.585 1.00 83.25 447 ILE A O 1
ATOM 3520 N N . ALA A 1 448 ? 62.514 8.242 -8.319 1.00 83.31 448 ALA A N 1
ATOM 3521 C CA . ALA A 1 448 ? 61.102 8.227 -8.652 1.00 83.31 448 ALA A CA 1
ATOM 3522 C C . ALA A 1 448 ? 60.686 9.602 -9.171 1.00 83.31 448 ALA A C 1
ATOM 3524 O O . ALA A 1 448 ? 60.788 10.588 -8.445 1.00 83.31 448 ALA A O 1
ATOM 3525 N N . GLN A 1 449 ? 60.206 9.653 -10.407 1.00 82.81 449 GLN A N 1
ATOM 3526 C CA . GLN A 1 449 ? 59.581 10.826 -11.006 1.00 82.81 449 GLN A CA 1
ATOM 3527 C C . GLN A 1 449 ? 58.071 10.610 -11.030 1.00 82.81 449 GLN A C 1
ATOM 3529 O O . GLN A 1 449 ? 57.612 9.571 -11.503 1.00 82.81 449 GLN A O 1
ATOM 3534 N N . SER A 1 450 ? 57.302 11.556 -10.506 1.00 81.12 450 SER A N 1
ATOM 3535 C CA . SER A 1 450 ? 55.839 11.476 -10.465 1.00 81.12 450 SER A CA 1
ATOM 3536 C C . SER A 1 450 ? 55.190 12.651 -11.178 1.00 81.12 450 SER A C 1
ATOM 3538 O O . SER A 1 450 ? 55.602 13.792 -10.973 1.00 81.12 450 SER A O 1
ATOM 3540 N N . PHE A 1 451 ? 54.139 12.346 -11.937 1.00 78.62 451 PHE A N 1
ATOM 3541 C CA . PHE A 1 451 ? 53.280 13.290 -12.646 1.00 78.62 451 PHE A CA 1
ATOM 3542 C C . PHE A 1 451 ? 51.941 13.404 -11.921 1.00 78.62 451 PHE A C 1
ATOM 3544 O O . PHE A 1 451 ? 51.327 12.388 -11.569 1.00 78.62 451 PHE A O 1
ATOM 3551 N N . SER A 1 452 ? 51.489 14.637 -11.700 1.00 71.75 452 SER A N 1
ATOM 3552 C CA . SER A 1 452 ? 50.138 14.919 -11.210 1.00 71.75 452 SER A CA 1
ATOM 3553 C C . SER A 1 452 ? 49.073 14.554 -12.255 1.00 71.75 452 SER A C 1
ATOM 3555 O O . SER A 1 452 ? 49.345 14.476 -13.449 1.00 71.75 452 SER A O 1
ATOM 3557 N N . ALA A 1 453 ? 47.831 14.367 -11.809 1.00 67.25 453 ALA A N 1
ATOM 3558 C CA . ALA A 1 453 ? 46.673 14.188 -12.688 1.00 67.25 453 ALA A CA 1
ATOM 3559 C C . ALA A 1 453 ? 46.271 15.469 -13.453 1.00 67.25 453 ALA A C 1
ATOM 3561 O O . ALA A 1 453 ? 45.433 15.408 -14.346 1.00 67.25 453 ALA A O 1
ATOM 3562 N N . GLU A 1 454 ? 46.841 16.615 -13.078 1.00 64.25 454 GLU A N 1
ATOM 3563 C CA . GLU A 1 454 ? 46.633 17.924 -13.716 1.00 64.25 454 GLU A CA 1
ATOM 3564 C C . GLU A 1 454 ? 47.651 18.209 -14.835 1.00 64.25 454 GLU A C 1
ATOM 3566 O O . GLU A 1 454 ? 47.612 19.276 -15.437 1.00 64.25 454 GLU A O 1
ATOM 3571 N N . ASP A 1 455 ? 48.569 17.274 -15.095 1.00 66.06 455 ASP A N 1
ATOM 3572 C CA . ASP A 1 455 ? 49.594 17.386 -16.133 1.00 66.06 455 ASP A CA 1
ATOM 3573 C C . ASP A 1 455 ? 49.011 17.083 -17.525 1.00 66.06 455 ASP A C 1
ATOM 3575 O O . ASP A 1 455 ? 48.193 16.169 -17.674 1.00 66.06 455 ASP A O 1
ATOM 3579 N N . ASP A 1 456 ? 49.466 17.796 -18.558 1.00 64.94 456 ASP A N 1
ATOM 3580 C CA . ASP A 1 456 ? 49.007 17.631 -19.948 1.00 64.94 456 ASP A CA 1
ATOM 3581 C C . ASP A 1 456 ? 49.274 16.216 -20.496 1.00 64.94 456 ASP A C 1
ATOM 3583 O O . ASP A 1 456 ? 48.609 15.758 -21.429 1.00 64.94 456 ASP A O 1
ATOM 3587 N N . LEU A 1 457 ? 50.231 15.500 -19.895 1.00 68.44 457 LEU A N 1
ATOM 3588 C CA . LEU A 1 457 ? 50.593 14.124 -20.245 1.00 68.44 457 LEU A CA 1
ATOM 3589 C C . LEU A 1 457 ? 49.862 13.056 -19.407 1.00 68.44 457 LEU A C 1
ATOM 3591 O O . LEU A 1 457 ? 50.160 11.864 -19.535 1.00 68.44 457 LEU A O 1
ATOM 3595 N N . ALA A 1 458 ? 48.907 13.441 -18.553 1.00 67.94 458 ALA A N 1
ATOM 3596 C CA . ALA A 1 458 ? 48.129 12.495 -17.757 1.00 67.94 458 ALA A CA 1
ATOM 3597 C C . ALA A 1 458 ? 47.194 11.637 -18.636 1.00 67.94 458 ALA A C 1
ATOM 3599 O O . ALA A 1 458 ? 46.557 12.112 -19.581 1.00 67.94 458 ALA A O 1
ATOM 3600 N N . LEU A 1 459 ? 47.069 10.344 -18.315 1.00 67.19 459 LEU A N 1
ATOM 3601 C CA . LEU A 1 459 ? 46.217 9.439 -19.092 1.00 67.19 459 LEU A CA 1
ATOM 3602 C C . LEU A 1 459 ? 44.746 9.715 -18.807 1.00 67.19 459 LEU A C 1
ATOM 3604 O O . LEU A 1 459 ? 44.275 9.538 -17.684 1.00 67.19 459 LEU A O 1
ATOM 3608 N N . THR A 1 460 ? 43.989 10.065 -19.841 1.00 64.62 460 THR A N 1
ATOM 3609 C CA . THR A 1 460 ? 42.533 10.176 -19.746 1.00 64.62 460 THR A CA 1
ATOM 3610 C C . THR A 1 460 ? 41.896 8.787 -19.770 1.00 64.62 460 THR A C 1
ATOM 3612 O O . THR A 1 460 ? 42.187 7.953 -20.625 1.00 64.62 460 THR A O 1
ATOM 3615 N N . THR A 1 461 ? 41.020 8.515 -18.802 1.00 58.75 461 THR A N 1
ATOM 3616 C CA . THR A 1 461 ? 40.350 7.206 -18.665 1.00 58.75 461 THR A CA 1
ATOM 3617 C C . THR A 1 461 ? 39.093 7.067 -19.532 1.00 58.75 461 THR A C 1
ATOM 3619 O O . THR A 1 461 ? 38.456 6.011 -19.542 1.00 58.75 461 THR A O 1
ATOM 3622 N N . GLU A 1 462 ? 38.728 8.102 -20.294 1.00 48.12 462 GLU A N 1
ATOM 3623 C CA . GLU A 1 462 ? 37.597 8.041 -21.218 1.00 48.12 462 GLU A CA 1
ATOM 3624 C C . GLU A 1 462 ? 37.973 7.198 -22.448 1.00 48.12 462 GLU A C 1
ATOM 3626 O O . GLU A 1 462 ? 38.666 7.644 -23.363 1.00 48.12 462 GLU A O 1
ATOM 3631 N N . ARG A 1 463 ? 37.492 5.946 -22.471 1.00 40.09 463 ARG A N 1
ATOM 3632 C CA . ARG A 1 463 ? 37.360 5.161 -23.706 1.00 40.09 463 ARG A CA 1
ATOM 3633 C C . ARG A 1 463 ? 36.538 5.985 -24.701 1.00 40.09 463 ARG A C 1
ATOM 3635 O O . ARG A 1 463 ? 35.344 6.173 -24.476 1.00 40.09 463 ARG A O 1
ATOM 3642 N N . LYS A 1 464 ? 37.173 6.461 -25.771 1.00 35.66 464 LYS A N 1
ATOM 3643 C CA . LYS A 1 464 ? 36.462 6.886 -26.981 1.00 35.66 464 LYS A CA 1
ATOM 3644 C C . LYS A 1 464 ? 35.856 5.689 -27.698 1.00 35.66 464 LYS A C 1
ATOM 3646 O O . LYS A 1 464 ? 36.535 4.637 -27.749 1.00 35.66 464 LYS A O 1
#